Protein AF-A0AAD7GFK8-F1 (afdb_monomer)

Structure (mmCIF, N/CA/C/O backbone):
data_AF-A0AAD7GFK8-F1
#
_entry.id   AF-A0AAD7GFK8-F1
#
loop_
_atom_site.group_PDB
_atom_site.id
_atom_site.type_symbol
_atom_site.label_atom_id
_atom_site.label_alt_id
_atom_site.label_comp_id
_atom_site.label_asym_id
_atom_site.label_entity_id
_atom_site.label_seq_id
_atom_site.pdbx_PDB_ins_code
_atom_site.Cartn_x
_atom_site.Cartn_y
_atom_site.Cartn_z
_atom_site.occupancy
_atom_site.B_iso_or_equiv
_atom_site.auth_seq_id
_atom_site.auth_comp_id
_atom_site.auth_asym_id
_atom_site.auth_atom_id
_atom_site.pdbx_PDB_model_num
ATOM 1 N N . PRO A 1 1 ? -42.187 27.772 80.854 1.00 49.06 1 PRO A N 1
ATOM 2 C CA . PRO A 1 1 ? -41.438 27.207 81.996 1.00 49.06 1 PRO A CA 1
ATOM 3 C C . PRO A 1 1 ? -40.246 26.374 81.504 1.00 49.06 1 PRO A C 1
ATOM 5 O O . PRO A 1 1 ? -40.399 25.203 81.185 1.00 49.06 1 PRO A O 1
ATOM 8 N N . ASN A 1 2 ? -39.097 27.029 81.353 1.00 42.00 2 ASN A N 1
ATOM 9 C CA . ASN A 1 2 ? -37.780 26.440 81.575 1.00 42.00 2 ASN A CA 1
ATOM 10 C C . ASN A 1 2 ? -36.790 27.590 81.773 1.00 42.00 2 ASN A C 1
ATOM 12 O O . ASN A 1 2 ? -36.839 28.605 81.078 1.00 42.00 2 ASN A O 1
ATOM 16 N N . GLU A 1 3 ? -36.010 27.441 82.830 1.00 45.50 3 GLU A N 1
ATOM 17 C CA . GLU A 1 3 ? -35.232 28.453 83.526 1.00 45.50 3 GLU A CA 1
ATOM 18 C C . GLU A 1 3 ? -34.015 28.881 82.703 1.00 45.50 3 GLU A C 1
ATOM 20 O O . GLU A 1 3 ? -33.200 28.056 82.303 1.00 45.50 3 GLU A O 1
ATOM 25 N N . ASN A 1 4 ? -33.878 30.187 82.474 1.00 49.09 4 ASN A N 1
ATOM 26 C CA . ASN A 1 4 ? -32.661 30.788 81.940 1.00 49.09 4 ASN A CA 1
ATOM 27 C C . ASN A 1 4 ? -32.016 31.618 83.058 1.00 49.09 4 ASN A C 1
ATOM 29 O O . ASN A 1 4 ? -32.124 32.844 83.099 1.00 49.09 4 ASN A O 1
ATOM 33 N N . THR A 1 5 ? -31.417 30.935 84.032 1.00 53.59 5 THR A N 1
ATOM 34 C CA . THR A 1 5 ? -30.635 31.543 85.113 1.00 53.59 5 THR A CA 1
ATOM 35 C C . THR A 1 5 ? -29.211 31.804 84.626 1.00 53.59 5 THR A C 1
ATOM 37 O O . THR A 1 5 ? -28.264 31.088 84.938 1.00 53.59 5 THR A O 1
ATOM 40 N N . GLY A 1 6 ? -29.047 32.870 83.840 1.00 53.53 6 GLY A N 1
ATOM 41 C CA . GLY A 1 6 ? -27.732 33.483 83.661 1.00 53.53 6 GLY A CA 1
ATOM 42 C C . GLY A 1 6 ? -27.237 34.031 85.011 1.00 53.53 6 GLY A C 1
ATOM 43 O O . GLY A 1 6 ? -28.033 34.628 85.740 1.00 53.53 6 GLY A O 1
ATOM 44 N N . PRO A 1 7 ? -25.966 33.827 85.395 1.00 62.62 7 PRO A N 1
ATOM 45 C CA . PRO A 1 7 ? -25.476 34.238 86.705 1.00 62.62 7 PRO A CA 1
ATOM 46 C C . PRO A 1 7 ? -25.528 35.765 86.857 1.00 62.62 7 PRO A C 1
ATOM 48 O O . PRO A 1 7 ? -24.974 36.508 86.046 1.00 62.62 7 PRO A O 1
ATOM 51 N N . PHE A 1 8 ? -26.192 36.220 87.921 1.00 56.56 8 PHE A N 1
ATOM 52 C CA . PHE A 1 8 ? -26.205 37.610 88.371 1.00 56.56 8 PHE A CA 1
ATOM 53 C C . PHE A 1 8 ? -24.775 38.028 88.747 1.00 56.56 8 PHE A C 1
ATOM 55 O O . PHE A 1 8 ? -24.160 37.440 89.637 1.00 56.56 8 PHE A O 1
ATOM 62 N N . ILE A 1 9 ? -24.224 39.015 88.040 1.00 58.31 9 ILE A N 1
ATOM 63 C CA . ILE A 1 9 ? -22.894 39.562 88.323 1.00 58.31 9 ILE A CA 1
ATOM 64 C C . ILE A 1 9 ? -23.058 40.638 89.399 1.00 58.31 9 ILE A C 1
ATOM 66 O O . ILE A 1 9 ? -23.576 41.719 89.131 1.00 58.31 9 ILE A O 1
ATOM 70 N N . ASP A 1 10 ? -22.618 40.328 90.617 1.00 59.78 10 ASP A N 1
ATOM 71 C CA . ASP A 1 10 ? -22.511 41.274 91.728 1.00 59.78 10 ASP A CA 1
ATOM 72 C C . ASP A 1 10 ? -21.524 42.409 91.380 1.00 59.78 10 ASP A C 1
ATOM 74 O O . ASP A 1 10 ? -20.341 42.174 91.119 1.00 59.78 10 ASP A O 1
ATOM 78 N N . MET A 1 11 ? -22.032 43.644 91.340 1.00 58.09 11 MET A N 1
ATOM 79 C CA . MET A 1 11 ? -21.303 44.868 90.970 1.00 58.09 11 MET A CA 1
ATOM 80 C C . MET A 1 11 ? -20.950 45.742 92.191 1.00 58.09 11 MET A C 1
ATOM 82 O O . MET A 1 11 ? -20.570 46.899 92.020 1.00 58.09 11 MET A O 1
ATOM 86 N N . SER A 1 12 ? -21.069 45.231 93.425 1.00 60.88 12 SER A N 1
ATOM 87 C CA . SER A 1 12 ? -20.925 46.033 94.657 1.00 60.88 12 SER A CA 1
ATOM 88 C C . SER A 1 12 ? -19.515 46.075 95.283 1.00 60.88 12 SER A C 1
ATOM 90 O O . SER A 1 12 ? -19.336 46.594 96.383 1.00 60.88 12 SER A O 1
ATOM 92 N N . GLY A 1 13 ? -18.478 45.620 94.572 1.00 61.31 13 GLY A N 1
ATOM 93 C CA . GLY A 1 13 ? -17.071 45.770 94.976 1.00 61.31 13 GLY A CA 1
ATOM 94 C C . GLY A 1 13 ? -16.280 46.673 94.020 1.00 61.31 13 GLY A C 1
ATOM 95 O O . GLY A 1 13 ? -16.618 46.736 92.836 1.00 61.31 13 GLY A O 1
ATOM 96 N N . PRO A 1 14 ? -15.205 47.358 94.470 1.00 65.94 14 PRO A N 1
ATOM 97 C CA . PRO A 1 14 ? -14.351 48.123 93.563 1.00 65.94 14 PRO A CA 1
ATOM 98 C C . PRO A 1 14 ? -13.854 47.204 92.435 1.00 65.94 14 PRO A C 1
ATOM 100 O O . PRO A 1 14 ? -13.533 46.039 92.697 1.00 65.94 14 PRO A O 1
ATOM 103 N N . PRO A 1 15 ? -13.799 47.686 91.179 1.00 58.91 15 PRO A N 1
ATOM 104 C CA . PRO A 1 15 ? -13.517 46.843 90.025 1.00 58.91 15 PRO A CA 1
ATOM 105 C C . PRO A 1 15 ? -12.212 46.083 90.255 1.00 58.91 15 PRO A C 1
ATOM 107 O O . PRO A 1 15 ? -11.155 46.694 90.437 1.00 58.91 15 PRO A O 1
ATOM 110 N N . LYS A 1 16 ? -12.273 44.741 90.254 1.00 60.31 16 LYS A N 1
ATOM 111 C CA . LYS A 1 16 ? -11.069 43.902 90.273 1.00 60.31 16 LYS A CA 1
ATOM 112 C C . LYS A 1 16 ? -10.202 44.349 89.100 1.00 60.31 16 LYS A C 1
ATOM 114 O O . LYS A 1 16 ? -10.554 44.104 87.945 1.00 60.31 16 LYS A O 1
ATOM 119 N N . LYS A 1 17 ? -9.084 45.028 89.387 1.00 54.53 17 LYS A N 1
ATOM 120 C CA . LYS A 1 17 ? -8.069 45.367 88.386 1.00 54.53 17 LYS A CA 1
ATOM 121 C C . LYS A 1 17 ? -7.661 44.057 87.727 1.00 54.53 17 LYS A C 1
ATOM 123 O O . LYS A 1 17 ? -6.966 43.247 88.337 1.00 54.53 17 LYS A O 1
ATOM 128 N N . ARG A 1 18 ? -8.136 43.826 86.499 1.00 59.31 18 ARG A N 1
ATOM 129 C CA . ARG A 1 18 ? -7.657 42.708 85.689 1.00 59.31 18 ARG A CA 1
ATOM 130 C C . ARG A 1 18 ? -6.139 42.871 85.610 1.00 59.31 18 ARG A C 1
ATOM 132 O O . ARG A 1 18 ? -5.696 43.975 85.278 1.00 59.31 18 ARG A O 1
ATOM 139 N N . PRO A 1 19 ? -5.344 41.843 85.950 1.00 52.38 19 PRO A N 1
ATOM 140 C CA . PRO A 1 19 ? -3.905 41.929 85.781 1.00 52.38 19 PRO A CA 1
ATOM 141 C C . PRO A 1 19 ? -3.655 42.324 84.329 1.00 52.38 19 PRO A C 1
ATOM 143 O O . PRO A 1 19 ? -4.182 41.701 83.403 1.00 52.38 19 PRO A O 1
ATOM 146 N N . ARG A 1 20 ? -2.937 43.434 84.138 1.00 46.97 20 ARG A N 1
ATOM 147 C CA . ARG A 1 20 ? -2.537 43.903 82.815 1.00 46.97 20 ARG A CA 1
ATOM 148 C C . ARG A 1 20 ? -1.801 42.723 82.185 1.00 46.97 20 ARG A C 1
ATOM 150 O O . ARG A 1 20 ? -0.776 42.316 82.726 1.00 46.97 20 ARG A O 1
ATOM 157 N N . ARG A 1 21 ? -2.355 42.113 81.126 1.00 49.75 21 ARG A N 1
ATOM 158 C CA . ARG A 1 21 ? -1.644 41.069 80.378 1.00 49.75 21 ARG A CA 1
ATOM 159 C C . ARG A 1 21 ? -0.372 41.727 79.868 1.00 49.75 21 ARG A C 1
ATOM 161 O O . ARG A 1 21 ? -0.421 42.530 78.942 1.00 49.75 21 ARG A O 1
ATOM 168 N N . VAL A 1 22 ? 0.740 41.448 80.535 1.00 50.28 22 VAL A N 1
ATOM 169 C CA . VAL A 1 22 ? 2.061 41.787 80.034 1.00 50.28 22 VAL A CA 1
ATOM 170 C C . VAL A 1 22 ? 2.210 40.942 78.780 1.00 50.28 22 VAL A C 1
ATOM 172 O O . VAL A 1 22 ? 2.302 39.719 78.862 1.00 50.28 22 VAL A O 1
ATOM 175 N N . THR A 1 23 ? 2.132 41.573 77.612 1.00 51.19 23 THR A N 1
ATOM 176 C CA . THR A 1 23 ? 2.568 40.948 76.369 1.00 51.19 23 THR A CA 1
ATOM 177 C C . THR A 1 23 ? 4.048 40.660 76.545 1.00 51.19 23 THR A C 1
ATOM 179 O O . THR A 1 23 ? 4.867 41.576 76.485 1.00 51.19 23 THR A O 1
ATOM 182 N N . GLN A 1 24 ? 4.386 39.405 76.845 1.00 59.06 24 GLN A N 1
ATOM 183 C CA . GLN A 1 24 ? 5.766 38.954 76.741 1.00 59.06 24 GLN A CA 1
ATOM 184 C C . GLN A 1 24 ? 6.232 39.262 75.309 1.00 59.06 24 GLN A C 1
ATOM 186 O O . GLN A 1 24 ? 5.452 39.045 74.373 1.00 59.06 24 GLN A O 1
ATOM 191 N N . PRO A 1 25 ? 7.437 39.824 75.112 1.00 55.94 25 PRO A N 1
ATOM 192 C CA . PRO A 1 25 ? 7.960 40.052 73.776 1.00 55.94 25 PRO A CA 1
ATOM 193 C C . PRO A 1 25 ? 8.031 38.693 73.086 1.00 55.94 25 PRO A C 1
ATOM 195 O O . PRO A 1 25 ? 8.783 37.816 73.502 1.00 55.94 25 PRO A O 1
ATOM 198 N N . VAL A 1 26 ? 7.172 38.493 72.086 1.00 58.25 26 VAL A N 1
ATOM 199 C CA . VAL A 1 26 ? 7.142 37.255 71.313 1.00 58.25 26 VAL A CA 1
ATOM 200 C C . VAL A 1 26 ? 8.467 37.189 70.563 1.00 58.25 26 VAL A C 1
ATOM 202 O O . VAL A 1 26 ? 8.661 37.913 69.587 1.00 58.25 26 VAL A O 1
ATOM 205 N N . THR A 1 27 ? 9.391 36.376 71.066 1.00 66.31 27 THR A N 1
ATOM 206 C CA . THR A 1 27 ? 10.656 36.072 70.401 1.00 66.31 27 THR A CA 1
ATOM 207 C C . THR A 1 27 ? 10.372 35.399 69.060 1.00 66.31 27 THR A C 1
ATOM 209 O O . THR A 1 27 ? 9.354 34.727 68.887 1.00 66.31 27 THR A O 1
ATOM 212 N N . GLU A 1 28 ? 11.260 35.589 68.089 1.00 63.00 28 GLU A N 1
ATOM 213 C CA . GLU A 1 28 ? 11.107 35.069 66.722 1.00 63.00 28 GLU A CA 1
ATOM 214 C C . GLU A 1 28 ? 10.872 33.549 66.708 1.00 63.00 28 GLU A C 1
ATOM 216 O O . GLU A 1 28 ? 9.943 33.071 66.060 1.00 63.00 28 GLU A O 1
ATOM 221 N N . ALA A 1 29 ? 11.567 32.820 67.586 1.00 67.75 29 ALA A N 1
ATOM 222 C CA . ALA A 1 29 ? 11.370 31.389 67.813 1.00 67.75 29 ALA A CA 1
ATOM 223 C C . ALA A 1 29 ? 9.934 31.005 68.233 1.00 67.75 29 ALA A C 1
ATOM 225 O O . ALA A 1 29 ? 9.443 29.954 67.836 1.00 67.75 29 ALA A O 1
ATOM 226 N N . VAL A 1 30 ? 9.234 31.850 69.002 1.00 71.00 30 VAL A N 1
ATOM 227 C CA . VAL A 1 30 ? 7.845 31.600 69.439 1.00 71.00 30 VAL A CA 1
ATOM 228 C C . VAL A 1 30 ? 6.841 31.898 68.317 1.00 71.00 30 VAL A C 1
ATOM 230 O O . VAL A 1 30 ? 5.778 31.281 68.255 1.00 71.00 30 VAL A O 1
ATOM 233 N N . ARG A 1 31 ? 7.166 32.815 67.392 1.00 65.69 31 ARG A N 1
ATOM 234 C CA . ARG A 1 31 ? 6.354 33.031 66.179 1.00 65.69 31 ARG A CA 1
ATOM 235 C C . ARG A 1 31 ? 6.495 31.871 65.207 1.00 65.69 31 ARG A C 1
ATOM 237 O O . ARG A 1 31 ? 5.493 31.442 64.644 1.00 65.69 31 ARG A O 1
ATOM 244 N N . GLU A 1 32 ? 7.708 31.357 65.031 1.00 73.12 32 GLU A N 1
ATOM 245 C CA . GLU A 1 32 ? 7.969 30.225 64.143 1.00 73.12 32 GLU A CA 1
ATOM 246 C C . GLU A 1 32 ? 7.289 28.939 64.623 1.00 73.12 32 GLU A C 1
ATOM 248 O O . GLU A 1 32 ? 6.690 28.231 63.812 1.00 73.12 32 GLU A O 1
ATOM 253 N N . THR A 1 33 ? 7.317 28.641 65.928 1.00 75.81 33 THR A N 1
ATOM 254 C CA . THR A 1 33 ? 6.607 27.474 66.479 1.00 75.81 33 THR A CA 1
ATOM 255 C C . THR A 1 33 ? 5.096 27.612 66.321 1.00 75.81 33 THR A C 1
ATOM 257 O O . THR A 1 33 ? 4.459 26.695 65.807 1.00 75.81 33 THR A O 1
ATOM 260 N N . ALA A 1 34 ? 4.527 28.778 66.639 1.00 75.06 34 ALA A N 1
ATOM 261 C CA . ALA A 1 34 ? 3.099 29.036 66.460 1.00 75.06 34 ALA A CA 1
ATOM 262 C C . ALA A 1 34 ? 2.662 28.986 64.981 1.00 75.06 34 ALA A C 1
ATOM 264 O O . ALA A 1 34 ? 1.578 28.494 64.674 1.00 75.06 34 ALA A O 1
ATOM 265 N N . GLN A 1 35 ? 3.499 29.451 64.045 1.00 75.56 35 GLN A N 1
ATOM 266 C CA . GLN A 1 35 ? 3.237 29.339 62.604 1.00 75.56 35 GLN A CA 1
ATOM 267 C C . GLN A 1 35 ? 3.289 27.890 62.111 1.00 75.56 35 GLN A C 1
ATOM 269 O O . GLN A 1 35 ? 2.470 27.513 61.273 1.00 75.56 35 GLN A O 1
ATOM 274 N N . ARG A 1 36 ? 4.220 27.072 62.620 1.00 78.38 36 ARG A N 1
ATOM 275 C CA . ARG A 1 36 ? 4.283 25.634 62.307 1.00 78.38 36 ARG A CA 1
ATOM 276 C C . ARG A 1 36 ? 3.069 24.892 62.852 1.00 78.38 36 ARG A C 1
ATOM 278 O O . ARG A 1 36 ? 2.471 24.118 62.117 1.00 78.38 36 ARG A O 1
ATOM 285 N N . GLU A 1 37 ? 2.664 25.172 64.087 1.00 81.44 37 GLU A N 1
ATOM 286 C CA . GLU A 1 37 ? 1.456 24.591 64.686 1.00 81.44 37 GLU A CA 1
ATOM 287 C C . GLU A 1 37 ? 0.182 25.014 63.946 1.00 81.44 37 GLU A C 1
ATOM 289 O O . GLU A 1 37 ? -0.710 24.197 63.733 1.00 81.44 37 GLU A O 1
ATOM 294 N N . TRP A 1 38 ? 0.095 26.274 63.513 1.00 77.12 38 TRP A N 1
ATOM 295 C CA . TRP A 1 38 ? -1.037 26.762 62.728 1.00 77.12 38 TRP A CA 1
ATOM 296 C C . TRP A 1 38 ? -1.104 26.108 61.342 1.00 77.12 38 TRP A C 1
ATOM 298 O O . TRP A 1 38 ? -2.181 25.678 60.937 1.00 77.12 38 TRP A O 1
ATOM 308 N N . LYS A 1 39 ? 0.032 25.966 60.644 1.00 79.69 39 LYS A N 1
ATOM 309 C CA . LYS A 1 39 ? 0.102 25.237 59.366 1.00 79.69 39 LYS A CA 1
ATOM 310 C C . LYS A 1 39 ? -0.240 23.757 59.529 1.00 79.69 39 LYS A C 1
ATOM 312 O O . LYS A 1 39 ? -1.041 23.253 58.757 1.00 79.69 39 LYS A O 1
ATOM 317 N N . ALA A 1 40 ? 0.283 23.098 60.564 1.00 82.38 40 ALA A N 1
ATOM 318 C CA . ALA A 1 40 ? -0.030 21.700 60.853 1.00 82.38 40 ALA A CA 1
ATOM 319 C C . ALA A 1 40 ? -1.528 21.494 61.136 1.00 82.38 40 ALA A C 1
ATOM 321 O O . ALA A 1 40 ? -2.118 20.550 60.628 1.00 82.38 40 ALA A O 1
ATOM 322 N N . ARG A 1 41 ? -2.172 22.411 61.874 1.00 82.81 41 ARG A N 1
ATOM 323 C CA . ARG A 1 41 ? -3.629 22.378 62.094 1.00 82.81 41 ARG A CA 1
ATOM 324 C C . ARG A 1 41 ? -4.424 22.637 60.817 1.00 82.81 41 ARG A C 1
ATOM 326 O O . ARG A 1 41 ? -5.420 21.970 60.595 1.00 82.81 41 ARG A O 1
ATOM 333 N N . GLN A 1 42 ? -3.984 23.568 59.971 1.00 83.00 42 GLN A N 1
ATOM 334 C CA . GLN A 1 42 ? -4.611 23.820 58.667 1.00 83.00 42 GLN A CA 1
ATOM 335 C C . GLN A 1 42 ? -4.507 22.604 57.737 1.00 83.00 42 GLN A C 1
ATOM 337 O O . GLN A 1 42 ? -5.485 22.260 57.083 1.00 83.00 42 GLN A O 1
ATOM 342 N N . GLU A 1 43 ? -3.355 21.935 57.699 1.00 81.69 43 GLU A N 1
ATOM 343 C CA . GLU A 1 43 ? -3.158 20.696 56.938 1.00 81.69 43 GLU A CA 1
ATOM 344 C C . GLU A 1 43 ? -4.010 19.549 57.497 1.00 81.69 43 GLU A C 1
ATOM 346 O O . GLU A 1 43 ? -4.624 18.811 56.730 1.00 81.69 43 GLU A O 1
ATOM 351 N N . GLU A 1 44 ? -4.111 19.428 58.823 1.00 84.06 44 GLU A N 1
ATOM 352 C CA . GLU A 1 44 ? -4.947 18.424 59.485 1.00 84.06 44 GLU A CA 1
ATOM 353 C C . GLU A 1 44 ? -6.448 18.668 59.242 1.00 84.06 44 GLU A C 1
ATOM 355 O O . GLU A 1 44 ? -7.190 17.731 58.946 1.00 84.06 44 GLU A O 1
ATOM 360 N N . ASP A 1 45 ? -6.904 19.920 59.315 1.00 85.12 45 ASP A N 1
ATOM 361 C CA . ASP A 1 45 ? -8.294 20.298 59.046 1.00 85.12 45 ASP A CA 1
ATOM 362 C C . ASP A 1 45 ? -8.644 20.140 57.556 1.00 85.12 45 ASP A C 1
ATOM 364 O O . ASP A 1 45 ? -9.723 19.641 57.230 1.00 85.12 45 ASP A O 1
ATOM 368 N N . ALA A 1 46 ? -7.724 20.479 56.645 1.00 85.00 46 ALA A N 1
ATOM 369 C CA . ALA A 1 46 ? -7.885 20.249 55.209 1.00 85.00 46 ALA A CA 1
ATOM 370 C C . ALA A 1 46 ? -7.927 18.751 54.868 1.00 85.00 46 ALA A C 1
ATOM 372 O O . ALA A 1 46 ? -8.758 18.327 54.065 1.00 85.00 46 ALA A O 1
ATOM 373 N N . ALA A 1 47 ? -7.089 17.933 55.515 1.00 85.44 47 ALA A N 1
ATOM 374 C CA . ALA A 1 47 ? -7.118 16.480 55.363 1.00 85.44 47 ALA A CA 1
ATOM 375 C C . ALA A 1 47 ? -8.445 15.885 55.859 1.00 85.44 47 ALA A C 1
ATOM 377 O O . ALA A 1 47 ? -9.046 15.068 55.164 1.00 85.44 47 ALA A O 1
ATOM 378 N N . LYS A 1 48 ? -8.958 16.349 57.008 1.00 87.50 48 LYS A N 1
ATOM 379 C CA . LYS A 1 48 ? -10.269 15.932 57.538 1.00 87.50 48 LYS A CA 1
ATOM 380 C C . LYS A 1 48 ? -11.428 16.356 56.636 1.00 87.50 48 LYS A C 1
ATOM 382 O O . LYS A 1 48 ? -12.372 15.588 56.461 1.00 87.50 48 LYS A O 1
ATOM 387 N N . GLN A 1 49 ? -11.373 17.554 56.054 1.00 82.81 49 GLN A N 1
ATOM 388 C CA . GLN A 1 49 ? -12.381 18.019 55.095 1.00 82.81 49 GLN A CA 1
ATOM 389 C C . GLN A 1 49 ? -12.354 17.205 53.796 1.00 82.81 49 GLN A C 1
ATOM 391 O O . GLN A 1 49 ? -13.417 16.806 53.327 1.00 82.81 49 GLN A O 1
ATOM 396 N N . ALA A 1 50 ? -11.167 16.899 53.263 1.00 85.62 50 ALA A N 1
ATOM 397 C CA . ALA A 1 50 ? -11.010 16.056 52.079 1.00 85.62 50 ALA A CA 1
ATOM 398 C C . ALA A 1 50 ? -11.468 14.607 52.326 1.00 85.62 50 ALA A C 1
ATOM 400 O O . ALA A 1 50 ? -12.085 13.983 51.464 1.00 85.62 50 ALA A O 1
ATOM 401 N N . GLU A 1 51 ? -11.210 14.062 53.517 1.00 87.19 51 GLU A N 1
ATOM 402 C CA . GLU A 1 51 ? -11.692 12.734 53.902 1.00 87.19 51 GLU A CA 1
ATOM 403 C C . GLU A 1 51 ? -13.223 12.703 54.032 1.00 87.19 51 GLU A C 1
ATOM 405 O O . GLU A 1 51 ? -13.870 11.759 53.569 1.00 87.19 51 GLU A O 1
ATOM 410 N N . MET A 1 52 ? -13.814 13.751 54.615 1.00 83.62 52 MET A N 1
ATOM 411 C CA . MET A 1 52 ? -15.264 13.891 54.757 1.00 83.62 52 MET A CA 1
ATOM 412 C C . MET A 1 52 ? -15.963 14.062 53.402 1.00 83.62 52 MET A C 1
ATOM 414 O O . MET A 1 52 ? -16.975 13.401 53.168 1.00 83.62 52 MET A O 1
ATOM 418 N N . SER A 1 53 ? -15.425 14.885 52.495 1.00 83.81 53 SER A N 1
ATOM 419 C CA . SER A 1 53 ? -15.979 15.047 51.144 1.00 83.81 53 SER A CA 1
ATOM 420 C C . SER A 1 53 ? -15.872 13.753 50.339 1.00 83.81 53 SER A C 1
ATOM 422 O O . SER A 1 53 ? -16.864 13.309 49.772 1.00 83.81 53 SER A O 1
ATOM 424 N N . ALA A 1 54 ? -14.724 13.069 50.392 1.00 87.06 54 ALA A N 1
ATOM 425 C CA . ALA A 1 54 ? -14.545 11.783 49.719 1.00 87.06 54 ALA A CA 1
ATOM 426 C C . ALA A 1 54 ? -15.468 10.687 50.277 1.00 87.06 54 ALA A C 1
ATOM 428 O O . ALA A 1 54 ? -15.796 9.731 49.574 1.00 87.06 54 ALA A O 1
ATOM 429 N N . ARG A 1 55 ? -15.861 10.774 51.554 1.00 88.00 55 ARG A N 1
ATOM 430 C CA . ARG A 1 55 ? -16.837 9.859 52.157 1.00 88.00 55 ARG A CA 1
ATOM 431 C C . ARG A 1 55 ? -18.261 10.164 51.694 1.00 88.00 55 ARG A C 1
ATOM 433 O O . ARG A 1 55 ? -18.969 9.224 51.350 1.00 88.00 55 ARG A O 1
ATOM 440 N N . LEU A 1 56 ? -18.652 11.438 51.657 1.00 87.00 56 LEU A N 1
ATOM 441 C CA . LEU A 1 56 ? -19.955 11.865 51.137 1.00 87.00 56 LEU A CA 1
ATOM 442 C C . LEU A 1 56 ? -20.120 11.477 49.663 1.00 87.00 56 LEU A C 1
ATOM 444 O O . LEU A 1 56 ? -21.122 10.867 49.312 1.00 87.00 56 LEU A O 1
ATOM 448 N N . GLU A 1 57 ? -19.106 11.711 48.829 1.00 86.38 57 GLU A N 1
ATOM 449 C CA . GLU A 1 57 ? -19.108 11.302 47.416 1.00 86.38 57 GLU A CA 1
ATOM 450 C C . GLU A 1 57 ? -19.281 9.784 47.260 1.00 86.38 57 GLU A C 1
ATOM 452 O O . GLU A 1 57 ? -20.092 9.332 46.453 1.00 86.38 57 GLU A O 1
ATOM 457 N N . ARG A 1 58 ? -18.589 8.985 48.085 1.00 86.62 58 ARG A N 1
ATOM 458 C CA . ARG A 1 58 ? -18.746 7.521 48.108 1.00 86.62 58 ARG A CA 1
ATOM 459 C C . ARG A 1 58 ? -20.149 7.085 48.529 1.00 86.62 58 ARG A C 1
ATOM 461 O O . ARG A 1 58 ? -20.677 6.126 47.969 1.00 86.62 58 ARG A O 1
ATOM 468 N N . GLU A 1 59 ? -20.747 7.752 49.514 1.00 86.19 59 GLU A N 1
ATOM 469 C CA . GLU A 1 59 ? -22.111 7.465 49.971 1.00 86.19 59 GLU A CA 1
ATOM 470 C C . GLU A 1 59 ? -23.149 7.839 48.894 1.00 86.19 59 GLU A C 1
ATOM 472 O O . GLU A 1 59 ? -24.044 7.043 48.605 1.00 86.19 59 GLU A O 1
ATOM 477 N N . GLU A 1 60 ? -22.988 8.981 48.221 1.00 86.38 60 GLU A N 1
ATOM 478 C CA . GLU A 1 60 ? -23.836 9.409 47.098 1.00 86.38 60 GLU A CA 1
ATOM 479 C C . GLU A 1 60 ? -23.680 8.513 45.858 1.00 86.38 60 GLU A C 1
ATOM 481 O O . GLU A 1 60 ? -24.659 8.190 45.181 1.00 86.38 60 GLU A O 1
ATOM 486 N N . GLU A 1 61 ? -22.463 8.076 45.528 1.00 85.38 61 GLU A N 1
ATOM 487 C CA . GLU A 1 61 ? -22.223 7.083 44.474 1.00 85.38 61 GLU A CA 1
ATOM 488 C C . GLU A 1 61 ? -22.866 5.737 44.811 1.00 85.38 61 GLU A C 1
ATOM 490 O O . GLU A 1 61 ? -23.532 5.146 43.958 1.00 85.38 61 GLU A O 1
ATOM 495 N N . ALA A 1 62 ? -22.740 5.272 46.056 1.00 85.44 62 ALA A N 1
ATOM 496 C CA . ALA A 1 62 ? -23.370 4.035 46.506 1.00 85.44 62 ALA A CA 1
ATOM 497 C C . ALA A 1 62 ? -24.903 4.110 46.424 1.00 85.44 62 ALA A C 1
ATOM 499 O O . ALA A 1 62 ? -25.536 3.156 45.963 1.00 85.44 62 ALA A O 1
ATOM 500 N N . GLN A 1 63 ? -25.502 5.245 46.800 1.00 87.69 63 GLN A N 1
ATOM 501 C CA . GLN A 1 63 ? -26.942 5.478 46.653 1.00 87.69 63 GLN A CA 1
ATOM 502 C C . GLN A 1 63 ? -27.372 5.460 45.181 1.00 87.69 63 GLN A C 1
ATOM 504 O O . GLN A 1 63 ? -28.282 4.712 44.821 1.00 87.69 63 GLN A O 1
ATOM 509 N N . ARG A 1 64 ? -26.669 6.187 44.301 1.00 86.38 64 ARG A N 1
ATOM 510 C CA . ARG A 1 64 ? -26.950 6.188 42.852 1.00 86.38 64 ARG A CA 1
ATOM 511 C C . ARG A 1 64 ? -26.845 4.792 42.239 1.00 86.38 64 ARG A C 1
ATOM 513 O O . ARG A 1 64 ? -27.682 4.408 41.417 1.00 86.38 64 ARG A O 1
ATOM 520 N N . MET A 1 65 ? -25.849 4.010 42.652 1.00 82.94 65 MET A N 1
ATOM 521 C CA . MET A 1 65 ? -25.672 2.625 42.210 1.00 82.94 65 MET A CA 1
ATOM 522 C C . MET A 1 65 ? -26.803 1.716 42.707 1.00 82.94 65 MET A C 1
ATOM 524 O O . MET A 1 65 ? -27.299 0.897 41.932 1.00 82.94 65 MET A O 1
ATOM 528 N N . ALA A 1 66 ? -27.261 1.884 43.952 1.00 85.25 66 ALA A N 1
ATOM 529 C CA . ALA A 1 66 ? -28.382 1.127 44.510 1.00 85.25 66 ALA A CA 1
ATOM 530 C C . ALA A 1 66 ? -29.712 1.447 43.803 1.00 85.25 66 ALA A C 1
ATOM 532 O O . ALA A 1 66 ? -30.450 0.535 43.427 1.00 85.25 66 ALA A O 1
ATOM 533 N N . GLU A 1 67 ? -29.994 2.725 43.543 1.00 89.06 67 GLU A N 1
ATOM 534 C CA . GLU A 1 67 ? -31.175 3.154 42.783 1.00 89.06 67 GLU A CA 1
ATOM 535 C C . GLU A 1 67 ? -31.141 2.667 41.330 1.00 89.06 67 GLU A C 1
ATOM 537 O O . GLU A 1 67 ? -32.165 2.274 40.764 1.00 89.06 67 GLU A O 1
ATOM 542 N N . SER A 1 68 ? -29.964 2.693 40.700 1.00 87.25 68 SER A N 1
ATOM 543 C CA . SER A 1 68 ? -29.766 2.142 39.358 1.00 87.25 68 SER A CA 1
ATOM 544 C C . SER A 1 68 ? -30.022 0.632 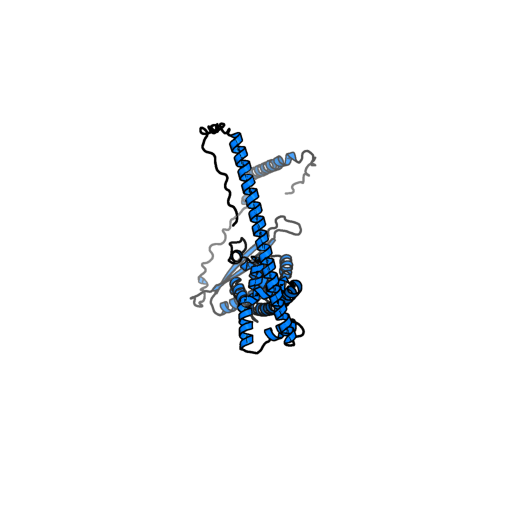39.338 1.00 87.25 68 SER A C 1
ATOM 546 O O . SER A 1 68 ? -30.798 0.149 38.513 1.00 87.25 68 SER A O 1
ATOM 548 N N . ALA A 1 69 ? -29.465 -0.112 40.299 1.00 86.75 69 ALA A N 1
ATOM 549 C CA . ALA A 1 69 ? -29.675 -1.552 40.427 1.00 86.75 69 ALA A CA 1
ATOM 550 C C . ALA A 1 69 ? -31.156 -1.909 40.634 1.00 86.75 69 ALA A C 1
ATOM 552 O O . ALA A 1 69 ? -31.654 -2.847 40.011 1.00 86.75 69 ALA A O 1
ATOM 553 N N . PHE A 1 70 ? -31.877 -1.132 41.448 1.00 90.88 70 PHE A N 1
ATOM 554 C CA . PHE A 1 70 ? -33.312 -1.316 41.660 1.00 90.88 70 PHE A CA 1
ATOM 555 C C . PHE A 1 70 ? -34.122 -1.102 40.373 1.00 90.88 70 PHE A C 1
ATOM 557 O O . PHE A 1 70 ? -34.946 -1.946 40.017 1.00 90.88 70 PHE A O 1
ATOM 564 N N . ARG A 1 71 ? -33.851 -0.018 39.631 1.00 89.81 71 ARG A N 1
ATOM 565 C CA . ARG A 1 71 ? -34.507 0.260 38.339 1.00 89.81 71 ARG A CA 1
ATOM 566 C C . ARG A 1 71 ? -34.242 -0.836 37.310 1.00 89.81 71 ARG A C 1
ATOM 568 O O . ARG A 1 71 ? -35.173 -1.287 36.648 1.00 89.81 71 ARG A O 1
ATOM 575 N N . ILE A 1 72 ? -32.995 -1.297 37.204 1.00 88.69 72 ILE A N 1
ATOM 576 C CA . ILE A 1 72 ? -32.627 -2.404 36.311 1.00 88.69 72 ILE A CA 1
ATOM 577 C C . ILE A 1 72 ? -33.386 -3.678 36.703 1.00 88.69 72 ILE A C 1
ATOM 579 O O . ILE A 1 72 ? -33.926 -4.351 35.828 1.00 88.69 72 ILE A O 1
ATOM 583 N N . GLY A 1 73 ? -33.487 -3.982 38.002 1.00 86.31 73 GLY A N 1
ATOM 584 C CA . GLY A 1 73 ? -34.253 -5.123 38.510 1.00 86.31 73 GLY A CA 1
ATOM 585 C C . GLY A 1 73 ? -35.718 -5.098 38.070 1.00 86.31 73 GLY A C 1
ATOM 586 O O . GLY A 1 73 ? -36.195 -6.072 37.493 1.00 86.31 73 GLY A O 1
ATOM 587 N N . GLN A 1 74 ? -36.400 -3.960 38.235 1.00 90.12 74 GLN A N 1
ATOM 588 C CA . GLN A 1 74 ? -37.796 -3.805 37.806 1.00 90.12 74 GLN A CA 1
ATOM 589 C C . GLN A 1 74 ? -37.987 -4.031 36.303 1.00 90.12 74 GLN A C 1
ATOM 591 O O . GLN A 1 74 ? -38.944 -4.687 35.893 1.00 90.12 74 GLN A O 1
ATOM 596 N N . VAL A 1 75 ? -37.079 -3.506 35.474 1.00 88.31 75 VAL A N 1
ATOM 597 C CA . VAL A 1 75 ? -37.144 -3.691 34.018 1.00 88.31 75 VAL A CA 1
ATOM 598 C C . VAL A 1 75 ? -36.916 -5.156 33.646 1.00 88.31 75 VAL A C 1
ATOM 600 O O . VAL A 1 75 ? -37.656 -5.698 32.829 1.00 88.31 75 VAL A O 1
ATOM 603 N N . LEU A 1 76 ? -35.940 -5.829 34.262 1.00 88.06 76 LEU A N 1
ATOM 604 C CA . LEU A 1 76 ? -35.684 -7.251 34.010 1.00 88.06 76 LEU A CA 1
ATOM 605 C C . LEU A 1 76 ? -36.861 -8.138 34.428 1.00 88.06 76 LEU A C 1
ATOM 607 O O . LEU A 1 76 ? -37.159 -9.119 33.744 1.00 88.06 76 LEU A O 1
ATOM 611 N N . ASP A 1 77 ? -37.548 -7.790 35.513 1.00 88.06 77 ASP A N 1
ATOM 612 C CA . ASP A 1 77 ? -38.757 -8.491 35.938 1.00 88.06 77 ASP A CA 1
ATOM 613 C C . ASP A 1 77 ? -39.924 -8.227 34.980 1.00 88.06 77 ASP A C 1
ATOM 615 O O . ASP A 1 77 ? -40.620 -9.168 34.602 1.00 88.06 77 ASP A O 1
ATOM 619 N N . ALA A 1 78 ? -40.088 -6.994 34.491 1.00 89.44 78 ALA A N 1
ATOM 620 C CA . ALA A 1 78 ? -41.083 -6.661 33.471 1.00 89.44 78 ALA A CA 1
ATOM 621 C C . ALA A 1 78 ? -40.847 -7.408 32.141 1.00 89.44 78 ALA A C 1
ATOM 623 O O . ALA A 1 78 ? -41.792 -7.860 31.493 1.00 89.44 78 ALA A O 1
ATOM 624 N N . VAL A 1 79 ? -39.587 -7.595 31.742 1.00 88.69 79 VAL A N 1
ATOM 625 C CA . VAL A 1 79 ? -39.223 -8.390 30.554 1.00 88.69 79 VAL A CA 1
ATOM 626 C C . VAL A 1 79 ? -39.625 -9.861 30.733 1.00 88.69 79 VAL A C 1
ATOM 628 O O . VAL A 1 79 ? -40.138 -10.485 29.806 1.00 88.69 79 VAL A O 1
ATOM 631 N N . LYS A 1 80 ? -39.470 -10.417 31.940 1.00 86.94 80 LYS A N 1
ATOM 632 C CA . LYS A 1 80 ? -39.903 -11.792 32.231 1.00 86.94 80 LYS A CA 1
ATOM 633 C C . LYS A 1 80 ? -41.422 -11.933 32.275 1.00 86.94 80 LYS A C 1
ATOM 635 O O . LYS A 1 80 ? -41.954 -12.911 31.754 1.00 86.94 80 LYS A O 1
ATOM 640 N N . THR A 1 81 ? -42.133 -10.977 32.875 1.00 89.25 81 THR A N 1
ATOM 641 C CA . THR A 1 81 ? -43.605 -11.025 32.962 1.00 89.25 81 THR A CA 1
ATOM 642 C C . THR A 1 81 ? -44.279 -10.845 31.605 1.00 89.25 81 THR A C 1
ATOM 644 O O . THR A 1 81 ? -45.367 -11.376 31.398 1.00 89.25 81 THR A O 1
ATOM 647 N N . THR A 1 82 ? -43.623 -10.162 30.665 1.00 87.12 82 THR A N 1
ATOM 648 C CA . THR A 1 82 ? -44.088 -10.005 29.275 1.00 87.12 82 THR A CA 1
ATOM 649 C C . THR A 1 82 ? -43.824 -11.225 28.387 1.00 87.12 82 THR A C 1
ATOM 651 O O . THR A 1 82 ? -44.305 -11.258 27.258 1.00 87.12 82 THR A O 1
ATOM 654 N N . GLY A 1 83 ? -43.149 -12.259 28.903 1.00 87.81 83 GLY A N 1
ATOM 655 C CA . GLY A 1 83 ? -43.034 -13.569 28.255 1.00 87.81 83 GLY A CA 1
ATOM 656 C C . GLY A 1 83 ? -41.649 -13.922 27.708 1.00 87.81 83 GLY A C 1
ATOM 657 O O . GLY A 1 83 ? -41.475 -15.045 27.234 1.00 87.81 83 GLY A O 1
ATOM 658 N N . TYR A 1 84 ? -40.655 -13.035 27.811 1.00 89.38 84 TYR A N 1
ATOM 659 C CA . TYR A 1 84 ? -39.274 -13.350 27.426 1.00 89.38 84 TYR A CA 1
ATOM 660 C C . TYR A 1 84 ? -38.580 -14.166 28.520 1.00 89.38 84 TYR A C 1
ATOM 662 O O . TYR A 1 84 ? -38.596 -13.800 29.697 1.00 89.38 84 TYR A O 1
ATOM 670 N N . ARG A 1 85 ? -37.928 -15.275 28.155 1.00 82.88 85 ARG A N 1
ATOM 671 C CA . ARG A 1 85 ? -37.269 -16.152 29.141 1.00 82.88 85 ARG A CA 1
ATOM 672 C C . ARG A 1 85 ? -35.917 -15.610 29.572 1.00 82.88 85 ARG A C 1
ATOM 674 O O . ARG A 1 85 ? -35.511 -15.785 30.722 1.00 82.88 85 ARG A O 1
ATOM 681 N N . ILE A 1 86 ? -35.208 -14.982 28.639 1.00 87.56 86 ILE A N 1
ATOM 682 C CA . ILE A 1 86 ? -33.841 -14.498 28.820 1.00 87.56 86 ILE A CA 1
ATOM 683 C C . ILE A 1 86 ? -33.727 -13.111 28.185 1.00 87.56 86 ILE A C 1
ATOM 685 O O . ILE A 1 86 ? -34.263 -12.874 27.107 1.00 87.56 86 ILE A O 1
ATOM 689 N N . LEU A 1 87 ? -32.966 -12.208 28.814 1.00 87.44 87 LEU A N 1
ATOM 690 C CA . LEU A 1 87 ? -32.713 -10.849 28.309 1.00 87.44 87 LEU A CA 1
ATOM 691 C C . LEU A 1 87 ? -32.213 -10.825 26.852 1.00 87.44 87 LEU A C 1
ATOM 693 O O . LEU A 1 87 ? -32.546 -9.914 26.104 1.00 87.44 87 LEU A O 1
ATOM 697 N N . HIS A 1 88 ? -31.441 -11.836 26.442 1.00 89.31 88 HIS A N 1
ATOM 698 C CA . HIS A 1 88 ? -30.980 -11.998 25.063 1.00 89.31 88 HIS A CA 1
ATOM 699 C C . HIS A 1 88 ? -32.134 -12.024 24.048 1.00 89.31 88 HIS A C 1
ATOM 701 O O . HIS A 1 88 ? -32.012 -11.395 23.007 1.00 89.31 88 HIS A O 1
ATOM 707 N N . GLU A 1 89 ? -33.235 -12.728 24.338 1.00 90.19 89 GLU A N 1
ATOM 708 C CA . GLU A 1 89 ? -34.373 -12.853 23.413 1.00 90.19 89 GLU A CA 1
ATOM 709 C C . GLU A 1 89 ? -35.028 -11.490 23.183 1.00 90.19 89 GLU A C 1
ATOM 711 O O . GLU A 1 89 ? -35.212 -11.077 22.041 1.00 90.19 89 GLU A O 1
ATOM 716 N N . PHE A 1 90 ? -35.262 -10.747 24.268 1.00 91.88 90 PHE A N 1
ATOM 717 C CA . PHE A 1 90 ? -35.775 -9.382 24.201 1.00 91.88 90 PHE A CA 1
ATOM 718 C C . PHE A 1 90 ? -34.846 -8.457 23.404 1.00 91.88 90 PHE A C 1
ATOM 720 O O . PHE A 1 90 ? -35.299 -7.749 22.510 1.00 91.88 90 PHE A O 1
ATOM 727 N N . LEU A 1 91 ? -33.541 -8.466 23.700 1.00 90.69 91 LEU A N 1
ATOM 728 C CA . LEU A 1 91 ? -32.577 -7.614 22.999 1.00 90.69 91 LEU A CA 1
ATOM 729 C C . LEU A 1 91 ? -32.456 -7.983 21.515 1.00 90.69 91 LEU A C 1
ATOM 731 O O . LEU A 1 91 ? -32.337 -7.091 20.680 1.00 90.69 91 LEU A O 1
ATOM 735 N N . ALA A 1 92 ? -32.504 -9.274 21.179 1.00 91.62 92 ALA A N 1
ATOM 736 C CA . ALA A 1 92 ? -32.470 -9.738 19.798 1.00 91.62 92 ALA A CA 1
ATOM 737 C C . ALA A 1 92 ? -33.712 -9.280 19.020 1.00 91.62 92 ALA A C 1
ATOM 739 O O . ALA A 1 92 ? -33.569 -8.764 17.914 1.00 91.62 92 ALA A O 1
ATOM 740 N N . GLU A 1 93 ? -34.911 -9.405 19.596 1.00 92.12 93 GLU A N 1
ATOM 741 C CA . GLU A 1 93 ? -36.150 -8.932 18.964 1.00 92.12 93 GLU A CA 1
ATOM 742 C C . GLU A 1 93 ? -36.216 -7.404 18.867 1.00 92.12 93 GLU A C 1
ATOM 744 O O . GLU A 1 93 ? -36.627 -6.879 17.833 1.00 92.12 93 GLU A O 1
ATOM 749 N N . LEU A 1 94 ? -35.741 -6.682 19.887 1.00 91.56 94 LEU A N 1
ATOM 750 C CA . LEU A 1 94 ? -35.667 -5.221 19.870 1.00 91.56 94 LEU A CA 1
ATOM 751 C C . LEU A 1 94 ? -34.734 -4.718 18.760 1.00 91.56 94 LEU A C 1
ATOM 753 O O . LEU A 1 94 ? -35.095 -3.812 18.013 1.00 91.56 94 LEU A O 1
ATOM 757 N N . LEU A 1 95 ? -33.545 -5.315 18.630 1.00 91.50 95 LEU A N 1
ATOM 758 C CA . LEU A 1 95 ? -32.561 -4.932 17.611 1.00 91.50 95 LEU A CA 1
ATOM 759 C C . LEU A 1 95 ? -32.949 -5.402 16.198 1.00 91.50 95 LEU A C 1
ATOM 761 O O . LEU A 1 95 ? -32.509 -4.800 15.221 1.00 91.50 95 LEU A O 1
ATOM 765 N N . ALA A 1 96 ? -33.772 -6.449 16.077 1.00 92.69 96 ALA A N 1
ATOM 766 C CA . ALA A 1 96 ? -34.258 -6.984 14.802 1.00 92.69 96 ALA A CA 1
ATOM 767 C C . ALA A 1 96 ? -35.681 -6.520 14.434 1.00 92.69 96 ALA A C 1
ATOM 769 O O . ALA A 1 96 ? -36.258 -7.024 13.461 1.00 92.69 96 ALA A O 1
ATOM 770 N N . THR A 1 97 ? -36.265 -5.594 15.201 1.00 92.25 97 THR A N 1
ATOM 771 C CA . THR A 1 97 ? -37.654 -5.166 15.011 1.00 92.25 97 THR A CA 1
ATOM 772 C C . THR A 1 97 ? -37.875 -4.577 13.617 1.00 92.25 97 THR A C 1
ATOM 774 O O . THR A 1 97 ? -37.078 -3.787 13.106 1.00 92.25 97 THR A O 1
ATOM 777 N N . LYS A 1 98 ? -38.988 -4.974 12.991 1.00 90.44 98 LYS A N 1
ATOM 778 C CA . LYS A 1 98 ? -39.442 -4.446 11.694 1.00 90.44 98 LYS A CA 1
ATOM 779 C C . LYS A 1 98 ? -40.482 -3.338 11.843 1.00 90.44 98 LYS A C 1
ATOM 781 O O . LYS A 1 98 ? -40.892 -2.763 10.838 1.00 90.44 98 LYS A O 1
ATOM 786 N N . ASP A 1 99 ? -40.928 -3.063 13.068 1.00 94.06 99 ASP A N 1
ATOM 787 C CA . ASP A 1 99 ? -41.839 -1.957 13.326 1.00 94.06 99 ASP A CA 1
ATOM 788 C C . ASP A 1 99 ? -41.130 -0.625 13.061 1.00 94.06 99 ASP A C 1
ATOM 790 O O . ASP A 1 99 ? -40.025 -0.386 13.548 1.00 94.06 99 ASP A O 1
ATOM 794 N N . GLN A 1 100 ? -41.759 0.250 12.278 1.00 91.06 100 GLN A N 1
ATOM 795 C CA . GLN A 1 100 ? -41.119 1.475 11.803 1.00 91.06 100 GLN A CA 1
ATOM 796 C C . GLN A 1 100 ? -40.797 2.447 12.946 1.00 91.06 100 GLN A C 1
ATOM 798 O O . GLN A 1 100 ? -39.751 3.100 12.921 1.00 91.06 100 GLN A O 1
ATOM 803 N N . HIS A 1 101 ? -41.668 2.544 13.955 1.00 91.19 101 HIS A N 1
ATOM 804 C CA . HIS A 1 101 ? -41.469 3.469 15.065 1.00 91.19 101 HIS A CA 1
ATOM 805 C C . HIS A 1 101 ? -40.376 2.964 16.007 1.00 91.19 101 HIS A C 1
ATOM 807 O O . HIS A 1 101 ? -39.446 3.706 16.328 1.00 91.19 101 HIS A O 1
ATOM 813 N N . GLN A 1 102 ? -40.437 1.687 16.387 1.00 88.56 102 GLN A N 1
ATOM 814 C CA . GLN A 1 102 ? -39.429 1.069 17.249 1.00 88.56 102 GLN A CA 1
ATOM 815 C C . GLN A 1 102 ? -38.059 1.002 16.566 1.00 88.56 102 GLN A C 1
ATOM 817 O O . GLN A 1 102 ? -37.055 1.362 17.175 1.00 88.56 102 GLN A O 1
ATOM 822 N N . SER A 1 103 ? -38.009 0.623 15.286 1.00 92.44 103 SER A N 1
ATOM 823 C CA . SER A 1 103 ? -36.763 0.566 14.515 1.00 92.44 103 SER A CA 1
ATOM 824 C C . SER A 1 103 ? -36.098 1.943 14.414 1.00 92.44 103 SER A C 1
ATOM 826 O O . SER A 1 103 ? -34.884 2.060 14.601 1.00 92.44 103 SER A O 1
ATOM 828 N N . SER A 1 104 ? -36.886 3.008 14.208 1.00 93.00 104 SER A N 1
ATOM 829 C CA . SER A 1 104 ? -36.377 4.384 14.205 1.00 93.00 104 SER A CA 1
ATOM 830 C C . SER A 1 104 ? -35.804 4.790 15.564 1.00 93.00 104 SER A C 1
ATOM 832 O O . SER A 1 104 ? -34.717 5.364 15.611 1.00 93.00 104 SER A O 1
ATOM 834 N N . GLN A 1 105 ? -36.503 4.491 16.664 1.00 92.75 105 GLN A N 1
ATOM 835 C CA . GLN A 1 105 ? -36.018 4.801 18.014 1.00 92.75 105 GLN A CA 1
ATOM 836 C C . GLN A 1 105 ? -34.711 4.060 18.331 1.00 92.75 105 GLN A C 1
ATOM 838 O O . GLN A 1 105 ? -33.748 4.675 18.787 1.00 92.75 105 GLN A O 1
ATOM 843 N N . VAL A 1 106 ? -34.651 2.757 18.039 1.00 91.69 106 VAL A N 1
ATOM 844 C CA . VAL A 1 106 ? -33.458 1.924 18.257 1.00 91.69 106 VAL A CA 1
ATOM 845 C C . VAL A 1 106 ? -32.288 2.411 17.402 1.00 91.69 106 VAL A C 1
ATOM 847 O O . VAL A 1 106 ? -31.173 2.546 17.905 1.00 91.69 106 VAL A O 1
ATOM 850 N N . SER A 1 107 ? -32.530 2.747 16.134 1.00 92.81 107 SER A N 1
ATOM 851 C CA . SER A 1 107 ? -31.494 3.288 15.246 1.00 92.81 107 SER A CA 1
ATOM 852 C C . SER A 1 107 ? -30.947 4.617 15.762 1.00 92.81 107 SER A C 1
ATOM 854 O O . SER A 1 107 ? -29.735 4.802 15.817 1.00 92.81 107 SER A O 1
ATOM 856 N N . GLN A 1 108 ? -31.820 5.530 16.198 1.00 94.00 108 GLN A N 1
ATOM 857 C CA . GLN A 1 108 ? -31.405 6.819 16.751 1.00 94.00 108 GLN A CA 1
ATOM 858 C C . GLN A 1 108 ? -30.591 6.651 18.041 1.00 94.00 108 GLN A C 1
ATOM 860 O O . GLN A 1 108 ? -29.569 7.316 18.213 1.00 94.00 108 GLN A O 1
ATOM 865 N N . MET A 1 109 ? -30.994 5.722 18.911 1.00 93.50 109 MET A N 1
ATOM 866 C CA . MET A 1 109 ? -30.234 5.367 20.109 1.00 93.50 109 MET A CA 1
ATOM 867 C C . MET A 1 109 ? -28.838 4.838 19.752 1.00 93.50 109 MET A C 1
ATOM 869 O O . MET A 1 109 ? -27.859 5.281 20.342 1.00 93.50 109 MET A O 1
ATOM 873 N N . LEU A 1 110 ? -28.718 3.927 18.781 1.00 92.94 110 LEU A N 1
ATOM 874 C CA . LEU A 1 110 ? -27.423 3.371 18.371 1.00 92.94 110 LEU A CA 1
ATOM 875 C C . LEU A 1 110 ? -26.531 4.399 17.664 1.00 92.94 110 LEU A C 1
ATOM 877 O O . LEU A 1 110 ? -25.316 4.362 17.831 1.00 92.94 110 LEU A O 1
ATOM 881 N N . ILE A 1 111 ? -27.106 5.339 16.915 1.00 92.44 111 ILE A N 1
ATOM 882 C CA . ILE A 1 111 ? -26.342 6.430 16.296 1.00 92.44 111 ILE A CA 1
ATOM 883 C C . ILE A 1 111 ? -25.742 7.347 17.370 1.00 92.44 111 ILE A C 1
ATOM 885 O O . ILE A 1 111 ? -24.577 7.719 17.267 1.00 92.44 111 ILE A O 1
ATOM 889 N N . LEU A 1 112 ? -26.517 7.699 18.401 1.00 92.88 112 LEU A N 1
ATOM 890 C CA . LEU A 1 112 ? -26.078 8.630 19.446 1.00 92.88 112 LEU A CA 1
ATOM 891 C C . LEU A 1 112 ? -25.196 7.959 20.511 1.00 92.88 112 LEU A C 1
ATOM 893 O O . LEU A 1 112 ? -24.151 8.494 20.866 1.00 92.88 112 LEU A O 1
ATOM 897 N N . HIS A 1 113 ? -25.590 6.776 20.983 1.00 92.81 113 HIS A N 1
ATOM 898 C CA . HIS A 1 113 ? -25.013 6.098 22.154 1.00 92.81 113 HIS A CA 1
ATOM 899 C C . HIS A 1 113 ? -24.468 4.696 21.851 1.00 92.81 113 HIS A C 1
ATOM 901 O O . HIS A 1 113 ? -24.044 3.976 22.754 1.00 92.81 113 HIS A O 1
ATOM 907 N N . GLY A 1 114 ? -24.469 4.257 20.589 1.00 90.38 114 GLY A N 1
ATOM 908 C CA . GLY A 1 114 ? -24.032 2.903 20.236 1.00 90.38 114 GLY A CA 1
ATOM 909 C C . GLY A 1 114 ? -22.567 2.636 20.571 1.00 90.38 114 GLY A C 1
ATOM 910 O O . GLY A 1 114 ? -22.239 1.531 20.986 1.00 90.38 114 GLY A O 1
ATOM 911 N N . HIS A 1 115 ? -21.693 3.638 20.453 1.00 90.94 115 HIS A N 1
ATOM 912 C CA . HIS A 1 115 ? -20.281 3.505 20.819 1.00 90.94 115 HIS A CA 1
ATOM 913 C C . HIS A 1 115 ? -20.104 3.276 22.329 1.00 90.94 115 HIS A C 1
ATOM 915 O O . HIS A 1 115 ? -19.437 2.319 22.709 1.00 90.94 115 HIS A O 1
ATOM 921 N N . GLU A 1 116 ? -20.794 4.050 23.177 1.00 92.81 116 GLU A N 1
ATOM 922 C CA . GLU A 1 116 ? -20.816 3.849 24.635 1.00 92.81 116 GLU A CA 1
ATOM 923 C C . GLU A 1 116 ? -21.325 2.446 24.983 1.00 92.81 116 GLU A C 1
ATOM 925 O O . GLU A 1 116 ? -20.746 1.745 25.813 1.00 92.81 116 GLU A O 1
ATOM 930 N N . PHE A 1 117 ? -22.386 1.995 24.306 1.00 90.00 117 PHE A N 1
ATOM 931 C CA . PHE A 1 117 ? -22.936 0.658 24.501 1.00 90.00 117 PHE A CA 1
ATOM 932 C C . PHE A 1 117 ? -21.936 -0.442 24.119 1.00 90.00 117 PHE A C 1
ATOM 934 O O . PHE A 1 117 ? -21.745 -1.395 24.876 1.00 90.00 117 PHE A O 1
ATOM 941 N N . LEU A 1 118 ? -21.254 -0.305 22.980 1.00 90.94 118 LEU A N 1
ATOM 942 C CA . LEU A 1 118 ? -20.221 -1.245 22.539 1.00 90.94 118 LEU A CA 1
ATOM 943 C C . LEU A 1 118 ? -19.008 -1.251 23.479 1.00 90.94 118 LEU A C 1
ATOM 945 O O . LEU A 1 118 ? -18.493 -2.328 23.783 1.00 90.94 118 LEU A O 1
ATOM 949 N N . ASP A 1 119 ? -18.593 -0.093 23.994 1.00 92.62 119 ASP A N 1
ATOM 950 C CA . ASP A 1 119 ? -17.514 0.019 24.980 1.00 92.62 119 ASP A CA 1
ATOM 951 C C . ASP A 1 119 ? -17.895 -0.627 26.314 1.00 92.62 119 ASP A C 1
ATOM 953 O O . ASP A 1 119 ? -17.089 -1.344 26.911 1.00 92.62 119 ASP A O 1
ATOM 957 N N . LEU A 1 120 ? -19.147 -0.475 26.753 1.00 92.69 120 LEU A N 1
ATOM 958 C CA . LEU A 1 120 ? -19.665 -1.168 27.930 1.00 92.69 120 LEU A CA 1
ATOM 959 C C . LEU A 1 120 ? -19.677 -2.687 27.726 1.00 92.69 120 LEU A C 1
ATOM 961 O O . LEU A 1 120 ? -19.205 -3.415 28.603 1.00 92.69 120 LEU A O 1
ATOM 965 N N . ILE A 1 121 ? -20.137 -3.189 26.576 1.00 92.06 121 ILE A N 1
ATOM 966 C CA . ILE A 1 121 ? -20.083 -4.630 26.268 1.00 92.06 121 ILE A CA 1
ATOM 967 C C . ILE A 1 121 ? -18.626 -5.112 26.259 1.00 92.06 121 ILE A C 1
ATOM 969 O O . ILE A 1 121 ? -18.311 -6.134 26.876 1.00 92.06 121 ILE A O 1
ATOM 973 N N . ARG A 1 122 ? -17.722 -4.357 25.625 1.00 92.75 122 ARG A N 1
ATOM 974 C CA . ARG A 1 122 ? -16.287 -4.663 25.581 1.00 92.75 122 ARG A CA 1
ATOM 975 C C . ARG A 1 122 ? -15.661 -4.680 26.972 1.00 92.75 122 ARG A C 1
ATOM 977 O O . ARG A 1 122 ? -14.874 -5.573 27.258 1.00 92.75 122 ARG A O 1
ATOM 984 N N . SER A 1 123 ? -16.022 -3.742 27.846 1.00 94.12 123 SER A N 1
ATOM 985 C CA . SER A 1 123 ? -15.519 -3.687 29.225 1.00 94.12 123 SER A CA 1
ATOM 986 C C . SER A 1 123 ? -15.945 -4.905 30.050 1.00 94.12 123 SER A C 1
ATOM 988 O O . SER A 1 123 ? -15.200 -5.368 30.910 1.00 94.12 123 SER A O 1
ATOM 990 N N . ARG A 1 124 ? -17.135 -5.453 29.769 1.00 93.06 124 ARG A N 1
ATOM 991 C CA . ARG A 1 124 ? -17.690 -6.614 30.473 1.00 93.06 124 ARG A CA 1
ATOM 992 C C . ARG A 1 124 ? -17.128 -7.935 29.962 1.00 93.06 124 ARG A C 1
ATOM 994 O O . ARG A 1 124 ? -16.891 -8.829 30.768 1.00 93.06 124 ARG A O 1
ATOM 1001 N N . GLN A 1 125 ? -16.971 -8.076 28.648 1.00 93.25 125 GLN A N 1
ATOM 1002 C CA . GLN A 1 125 ? -16.495 -9.300 27.997 1.00 93.25 125 GLN A CA 1
ATOM 1003 C C . GLN A 1 125 ? -15.506 -8.960 26.868 1.00 93.25 125 GLN A C 1
ATOM 1005 O O . GLN A 1 125 ? -15.854 -9.036 25.684 1.00 93.25 125 GLN A O 1
ATOM 1010 N N . PRO A 1 126 ? -14.259 -8.584 27.209 1.00 93.25 126 PRO A N 1
ATOM 1011 C CA . PRO A 1 126 ? -13.299 -8.071 26.234 1.00 93.25 126 PRO A CA 1
ATOM 1012 C C . PRO A 1 126 ? -12.903 -9.114 25.190 1.00 93.25 126 PRO A C 1
ATOM 1014 O O . PRO A 1 126 ? -12.757 -8.773 24.017 1.00 93.25 126 PRO A O 1
ATOM 1017 N N . GLU A 1 127 ? -12.762 -10.381 25.579 1.00 93.38 127 GLU A N 1
ATOM 1018 C CA . GLU A 1 127 ? -12.333 -11.454 24.675 1.00 93.38 127 GLU A CA 1
ATOM 1019 C C . GLU A 1 127 ? -13.366 -11.728 23.576 1.00 93.38 127 GLU A C 1
ATOM 1021 O O . GLU A 1 127 ? -13.016 -11.775 22.396 1.00 93.38 127 GLU A O 1
ATOM 1026 N N . VAL A 1 128 ? -14.646 -11.828 23.950 1.00 93.00 128 VAL A N 1
ATOM 1027 C CA . VAL A 1 128 ? -15.754 -12.087 23.017 1.00 93.00 128 VAL A CA 1
ATOM 1028 C C . VAL A 1 128 ? -15.869 -10.958 21.996 1.00 93.00 128 VAL A C 1
ATOM 1030 O O . VAL A 1 128 ? -1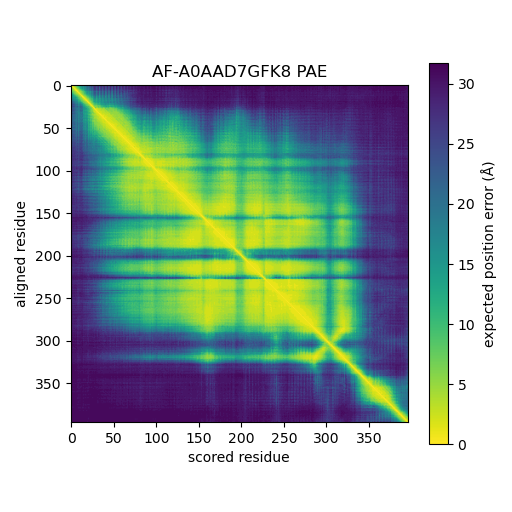5.936 -11.206 20.790 1.00 93.00 128 VAL A O 1
ATOM 1033 N N . VAL A 1 129 ? -15.844 -9.709 22.471 1.00 92.31 129 VAL A N 1
ATOM 1034 C CA . VAL A 1 129 ? -15.955 -8.539 21.594 1.00 92.31 129 VAL A CA 1
ATOM 1035 C C . VAL A 1 129 ? -14.729 -8.407 20.702 1.00 92.31 129 VAL A C 1
ATOM 1037 O O . VAL A 1 129 ? -14.880 -8.156 19.513 1.00 92.31 129 VAL A O 1
ATOM 1040 N N . THR A 1 130 ? -13.521 -8.632 21.225 1.00 91.44 130 THR A N 1
ATOM 1041 C CA . THR A 1 130 ? -12.292 -8.543 20.421 1.00 91.44 130 THR A CA 1
ATOM 1042 C C . THR A 1 130 ? -12.296 -9.572 19.294 1.00 91.44 130 THR A C 1
ATOM 1044 O O . THR A 1 130 ? -12.029 -9.212 18.150 1.00 91.44 130 THR A O 1
ATOM 1047 N N . GLN A 1 131 ? -12.676 -10.823 19.572 1.00 92.69 131 GLN A N 1
ATOM 1048 C CA . GLN A 1 131 ? -12.798 -11.856 18.538 1.00 92.69 131 GLN A CA 1
ATOM 1049 C C . GLN A 1 131 ? -13.847 -11.493 17.480 1.00 92.69 131 GLN A C 1
ATOM 1051 O O . GLN A 1 131 ? -13.602 -11.655 16.280 1.00 92.69 131 GLN A O 1
ATOM 1056 N N . TRP A 1 132 ? -15.001 -10.970 17.906 1.00 93.38 132 TRP A N 1
ATOM 1057 C CA . TRP A 1 132 ? -16.039 -10.512 16.986 1.00 93.38 132 TRP A CA 1
ATOM 1058 C C . TRP A 1 132 ? -15.563 -9.335 16.123 1.00 93.38 132 TRP A C 1
ATOM 1060 O O . TRP A 1 132 ? -15.700 -9.408 14.902 1.00 93.38 132 TRP A O 1
ATOM 1070 N N . ILE A 1 133 ? -14.934 -8.308 16.714 1.00 92.19 133 ILE A N 1
ATOM 1071 C CA . ILE A 1 133 ? -14.370 -7.156 15.989 1.00 92.19 133 ILE A CA 1
ATOM 1072 C C . ILE A 1 133 ? -13.317 -7.631 14.991 1.00 92.19 133 ILE A C 1
ATOM 1074 O O . ILE A 1 133 ? -13.366 -7.228 13.834 1.00 92.19 133 ILE A O 1
ATOM 1078 N N . SER A 1 134 ? -12.392 -8.511 15.388 1.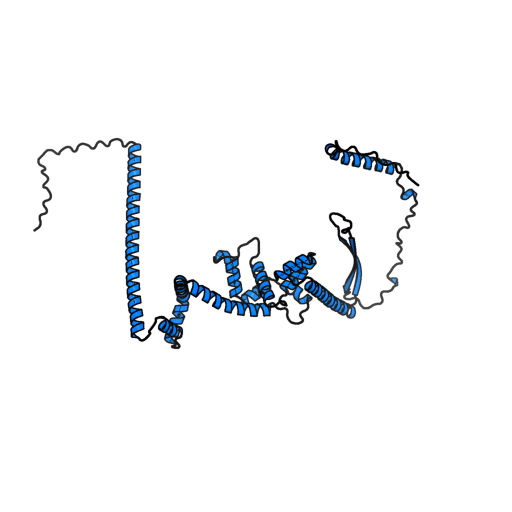00 90.38 134 SER A N 1
ATOM 1079 C CA . SER A 1 134 ? -11.374 -9.043 14.474 1.00 90.38 134 SER A CA 1
ATOM 1080 C C . SER A 1 134 ? -11.999 -9.754 13.274 1.00 90.38 134 SER A C 1
ATOM 1082 O O . SER A 1 134 ? -11.535 -9.577 12.149 1.00 90.38 134 SER A O 1
ATOM 1084 N N . LYS A 1 135 ? -13.080 -10.515 13.480 1.00 92.81 135 LYS A N 1
ATOM 1085 C CA . LYS A 1 135 ? -13.807 -11.180 12.391 1.00 92.81 135 LYS A CA 1
ATOM 1086 C C . LYS A 1 135 ? -14.569 -10.183 11.511 1.00 92.81 135 LYS A C 1
ATOM 1088 O O . LYS A 1 135 ? -14.505 -10.285 10.287 1.00 92.81 135 LYS A O 1
ATOM 1093 N N . ALA A 1 136 ? -15.269 -9.226 12.119 1.00 91.44 136 ALA A N 1
ATOM 1094 C CA . ALA A 1 136 ? -16.050 -8.210 11.418 1.00 91.44 136 ALA A CA 1
ATOM 1095 C C . ALA A 1 136 ? -15.144 -7.280 10.595 1.00 91.44 136 ALA A C 1
ATOM 1097 O O . ALA A 1 136 ? -15.298 -7.194 9.377 1.00 91.44 136 ALA A O 1
ATOM 1098 N N . ALA A 1 137 ? -14.132 -6.679 11.224 1.00 91.75 137 ALA A N 1
ATOM 1099 C CA . ALA A 1 137 ? -13.123 -5.865 10.551 1.00 91.75 137 ALA A CA 1
ATOM 1100 C C . ALA A 1 137 ? -12.353 -6.680 9.505 1.00 91.75 137 ALA A C 1
ATOM 1102 O O . ALA A 1 137 ? -12.135 -6.206 8.395 1.00 91.75 137 ALA A O 1
ATOM 1103 N N . GLY A 1 138 ? -12.011 -7.937 9.809 1.00 92.00 138 GLY A N 1
ATOM 1104 C CA . GLY A 1 138 ? -11.368 -8.841 8.859 1.00 92.00 138 GLY A CA 1
ATOM 1105 C C . GLY A 1 138 ? -12.175 -9.024 7.572 1.00 92.00 138 GLY A C 1
ATOM 1106 O O . GLY A 1 138 ? -11.597 -8.983 6.490 1.00 92.00 138 GLY A O 1
ATOM 1107 N N . SER A 1 139 ? -13.502 -9.163 7.659 1.00 93.56 139 SER A N 1
ATOM 1108 C CA . SER A 1 139 ? -14.358 -9.287 6.469 1.00 93.56 139 SER A CA 1
ATOM 1109 C C . SER A 1 139 ? -14.327 -8.036 5.581 1.00 93.56 139 SER A C 1
ATOM 1111 O O . SER A 1 139 ? -14.170 -8.161 4.366 1.00 93.56 139 SER A O 1
ATOM 1113 N N . ILE A 1 140 ? -14.352 -6.847 6.193 1.00 94.31 140 ILE A N 1
ATOM 1114 C CA . ILE A 1 140 ? -14.244 -5.557 5.497 1.00 94.31 140 ILE A CA 1
ATOM 1115 C C . ILE A 1 140 ? -12.875 -5.446 4.815 1.00 94.31 140 ILE A C 1
ATOM 1117 O O . ILE A 1 140 ? -12.790 -5.166 3.622 1.00 94.31 140 ILE A O 1
ATOM 1121 N N . LEU A 1 141 ? -11.793 -5.752 5.538 1.00 93.94 141 LEU A N 1
ATOM 1122 C CA . LEU A 1 141 ? -10.426 -5.678 5.013 1.00 93.94 141 LEU A CA 1
ATOM 1123 C C . LEU A 1 141 ? -10.162 -6.687 3.888 1.00 93.94 141 LEU A C 1
ATOM 1125 O O . LEU A 1 141 ? -9.386 -6.410 2.972 1.00 93.94 141 LEU A O 1
ATOM 1129 N N . VAL A 1 142 ? -10.793 -7.865 3.928 1.00 93.19 142 VAL A N 1
ATOM 1130 C CA . VAL A 1 142 ? -10.694 -8.851 2.842 1.00 93.19 142 VAL A CA 1
ATOM 1131 C C . VAL A 1 142 ? -11.341 -8.324 1.564 1.00 93.19 142 VAL A C 1
ATOM 1133 O O . VAL A 1 142 ? -10.769 -8.539 0.490 1.00 93.19 142 VAL A O 1
ATOM 1136 N N . GLU A 1 143 ? -12.485 -7.645 1.674 1.00 93.19 143 GLU A N 1
ATOM 1137 C CA . GLU A 1 143 ? -13.189 -7.029 0.548 1.00 93.19 143 GLU A CA 1
ATOM 1138 C C . GLU A 1 143 ? -12.413 -5.829 -0.013 1.00 93.19 143 GLU A C 1
ATOM 1140 O O . GLU A 1 143 ? -12.121 -5.789 -1.211 1.00 93.19 143 GLU A O 1
ATOM 1145 N N . GLU A 1 144 ? -12.015 -4.891 0.851 1.00 94.88 144 GLU A N 1
ATOM 1146 C CA . GLU A 1 144 ? -11.191 -3.732 0.483 1.00 94.88 144 GLU A CA 1
ATOM 1147 C C . GLU A 1 144 ? -9.884 -4.177 -0.190 1.00 94.88 144 GLU A C 1
ATOM 1149 O O . GLU A 1 144 ? -9.539 -3.711 -1.277 1.00 94.88 144 GLU A O 1
ATOM 1154 N N . GLY A 1 145 ? -9.191 -5.159 0.395 1.00 91.75 145 GLY A N 1
ATOM 1155 C CA . GLY A 1 145 ? -7.949 -5.702 -0.150 1.00 91.75 145 GLY A CA 1
ATOM 1156 C C . GLY A 1 145 ? -8.117 -6.387 -1.510 1.00 91.75 145 GLY A C 1
ATOM 1157 O O . GLY A 1 145 ? -7.199 -6.348 -2.329 1.00 91.75 145 GLY A O 1
ATOM 1158 N N . ALA A 1 146 ? -9.275 -6.996 -1.791 1.00 91.06 146 ALA A N 1
ATOM 1159 C CA . ALA A 1 146 ? -9.559 -7.579 -3.104 1.00 91.06 146 ALA A CA 1
ATOM 1160 C C . ALA A 1 146 ? -9.731 -6.495 -4.180 1.00 91.06 146 ALA A C 1
ATOM 1162 O O . ALA A 1 146 ? -9.125 -6.592 -5.250 1.00 91.06 146 ALA A O 1
ATOM 1163 N N . LYS A 1 147 ? -10.500 -5.441 -3.876 1.00 91.69 147 LYS A N 1
ATOM 1164 C CA . LYS A 1 147 ? -10.692 -4.292 -4.777 1.00 91.69 147 LYS A CA 1
ATOM 1165 C C . LYS A 1 147 ? -9.367 -3.577 -5.048 1.00 91.69 147 LYS A C 1
ATOM 1167 O O . LYS A 1 147 ? -9.059 -3.240 -6.191 1.00 91.69 147 LYS A O 1
ATOM 1172 N N . LEU A 1 148 ? -8.547 -3.415 -4.012 1.00 90.81 148 LEU A N 1
ATOM 1173 C CA . LEU A 1 148 ? -7.236 -2.783 -4.110 1.00 90.81 148 LEU A CA 1
ATOM 1174 C C . LEU A 1 148 ? -6.266 -3.593 -4.978 1.00 90.81 148 LEU A C 1
ATOM 1176 O O . LEU A 1 148 ? -5.637 -3.041 -5.877 1.00 90.81 148 LEU A O 1
ATOM 1180 N N . ALA A 1 149 ? -6.197 -4.914 -4.782 1.00 88.56 149 ALA A N 1
ATOM 1181 C CA . ALA A 1 149 ? -5.372 -5.787 -5.618 1.00 88.56 149 ALA A CA 1
ATOM 1182 C C . ALA A 1 149 ? -5.793 -5.733 -7.097 1.00 88.56 149 ALA A C 1
ATOM 1184 O O . ALA A 1 149 ? -4.939 -5.733 -7.986 1.00 88.56 149 ALA A O 1
ATOM 1185 N N . GLN A 1 150 ? -7.096 -5.633 -7.377 1.00 87.50 150 GLN A N 1
ATOM 1186 C CA . GLN A 1 150 ? -7.600 -5.463 -8.739 1.00 87.50 150 GLN A CA 1
ATOM 1187 C C . GLN A 1 150 ? -7.174 -4.118 -9.346 1.00 87.50 150 GLN A C 1
ATOM 1189 O O . GLN A 1 150 ? -6.716 -4.091 -10.485 1.00 87.50 150 GLN A O 1
ATOM 1194 N N . ARG A 1 151 ? -7.274 -3.017 -8.589 1.00 87.06 151 ARG A N 1
ATOM 1195 C CA . ARG A 1 151 ? -6.890 -1.670 -9.047 1.00 87.06 151 ARG A CA 1
ATOM 1196 C C . ARG A 1 151 ? -5.394 -1.526 -9.319 1.00 87.06 151 ARG A C 1
ATOM 1198 O O . ARG A 1 151 ? -5.021 -0.837 -10.268 1.00 87.06 151 ARG A O 1
ATOM 1205 N N . LEU A 1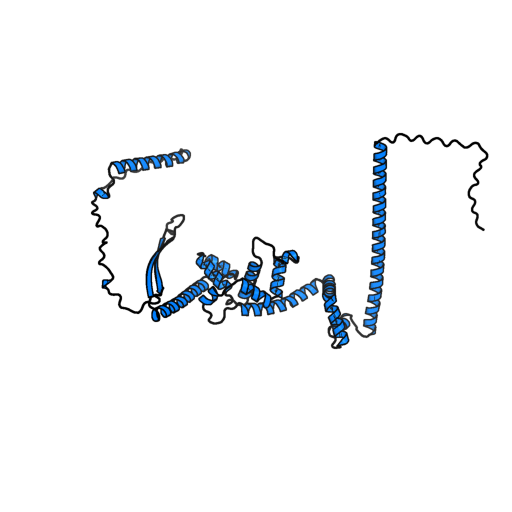 152 ? -4.561 -2.128 -8.470 1.00 84.19 152 LEU A N 1
ATOM 1206 C CA . LEU A 1 152 ? -3.097 -2.057 -8.556 1.00 84.19 152 LEU A CA 1
ATOM 1207 C C . LEU A 1 152 ? -2.503 -3.080 -9.530 1.00 84.19 152 LEU A C 1
ATOM 1209 O O . LEU A 1 152 ? -1.299 -3.069 -9.793 1.00 84.19 152 LEU A O 1
ATOM 1213 N N . SER A 1 153 ? -3.332 -3.972 -10.072 1.00 81.75 153 SER A N 1
ATOM 1214 C CA . SER A 1 153 ? -2.917 -4.865 -11.144 1.00 81.75 153 SER A CA 1
ATOM 1215 C C . SER A 1 153 ? -2.740 -4.069 -12.440 1.00 81.75 153 SER A C 1
ATOM 1217 O O . SER A 1 153 ? -3.663 -3.353 -12.833 1.00 81.75 153 SER A O 1
ATOM 1219 N N . PRO A 1 154 ? -1.598 -4.202 -13.137 1.00 74.50 154 PRO A N 1
ATOM 1220 C CA . PRO A 1 154 ? -1.416 -3.533 -14.415 1.00 74.50 154 PRO A CA 1
ATOM 1221 C C . PRO A 1 154 ? -2.462 -4.043 -15.423 1.00 74.50 154 PRO A C 1
ATOM 1223 O O . PRO A 1 154 ? -2.690 -5.260 -15.494 1.00 74.50 154 PRO A O 1
ATOM 1226 N N . PRO A 1 155 ? -3.107 -3.158 -16.208 1.00 75.62 155 PRO A N 1
ATOM 1227 C CA . PRO A 1 155 ? -4.050 -3.564 -17.236 1.00 75.62 155 PRO A CA 1
ATOM 1228 C C . PRO A 1 155 ? -3.428 -4.555 -18.224 1.00 75.62 155 PRO A C 1
ATOM 1230 O O . PRO A 1 155 ? -2.236 -4.522 -18.543 1.00 75.62 155 PRO A O 1
ATOM 1233 N N . GLN A 1 156 ? -4.262 -5.469 -18.716 1.00 68.56 156 GLN A N 1
ATOM 1234 C CA . GLN A 1 156 ? -3.835 -6.514 -19.637 1.00 68.56 156 GLN A CA 1
ATOM 1235 C C . GLN A 1 156 ? -3.238 -5.868 -20.902 1.00 68.56 156 GLN A C 1
ATOM 1237 O O . GLN A 1 156 ? -3.877 -5.029 -21.531 1.00 68.56 156 GLN A O 1
ATOM 1242 N N . ASN A 1 157 ? -2.009 -6.255 -21.260 1.00 73.06 157 ASN A N 1
ATOM 1243 C CA . ASN A 1 157 ? -1.226 -5.717 -22.387 1.00 73.06 157 ASN A CA 1
ATOM 1244 C C . ASN A 1 157 ? -0.734 -4.262 -22.255 1.00 73.06 157 ASN A C 1
ATOM 1246 O O . ASN A 1 157 ? -0.367 -3.656 -23.263 1.00 73.06 157 ASN A O 1
ATOM 1250 N N . GLN A 1 158 ? -0.673 -3.695 -21.049 1.00 82.06 158 GLN A N 1
ATOM 1251 C CA . GLN A 1 158 ? 0.017 -2.420 -20.855 1.00 82.06 158 GLN A CA 1
ATOM 1252 C C . GLN A 1 158 ? 1.516 -2.563 -21.165 1.00 82.06 158 GLN A C 1
ATOM 1254 O O . GLN A 1 158 ? 2.164 -3.524 -20.735 1.00 82.06 158 GLN A O 1
ATOM 1259 N N . SER A 1 159 ? 2.064 -1.604 -21.914 1.00 87.19 159 SER A N 1
ATOM 1260 C CA . SER A 1 159 ? 3.498 -1.546 -22.196 1.00 87.19 159 SER A CA 1
ATOM 1261 C C . SER A 1 159 ? 4.283 -1.202 -20.932 1.00 87.19 159 SER A C 1
ATOM 1263 O O . SER A 1 159 ? 3.829 -0.420 -20.092 1.00 87.19 159 SER A O 1
ATOM 1265 N N . VAL A 1 160 ? 5.492 -1.751 -20.808 1.00 88.00 160 VAL A N 1
ATOM 1266 C CA . VAL A 1 160 ? 6.396 -1.452 -19.686 1.00 88.00 160 VAL A CA 1
ATOM 1267 C C . VAL A 1 160 ? 6.721 0.040 -19.657 1.00 88.00 160 VAL A C 1
ATOM 1269 O O . VAL A 1 160 ? 6.780 0.644 -18.588 1.00 88.00 160 VAL A O 1
ATOM 1272 N N . THR A 1 161 ? 6.860 0.649 -20.836 1.00 89.81 161 THR A N 1
ATOM 1273 C CA . THR A 1 161 ? 7.013 2.096 -20.995 1.00 89.81 161 THR A CA 1
ATOM 1274 C C . THR A 1 161 ? 5.900 2.884 -20.304 1.00 89.81 161 THR A C 1
ATOM 1276 O O . THR A 1 161 ? 6.194 3.788 -19.523 1.00 89.81 161 THR A O 1
ATOM 1279 N N . ALA A 1 162 ? 4.636 2.548 -20.576 1.00 88.38 162 ALA A N 1
ATOM 1280 C CA . ALA A 1 162 ? 3.499 3.271 -20.017 1.00 88.38 162 ALA A CA 1
ATOM 1281 C C . ALA A 1 162 ? 3.412 3.087 -18.499 1.00 88.38 162 ALA A C 1
ATOM 1283 O O . ALA A 1 162 ? 3.154 4.052 -17.787 1.00 88.38 162 ALA A O 1
ATOM 1284 N N . THR A 1 163 ? 3.688 1.878 -17.999 1.00 87.94 163 THR A N 1
ATOM 1285 C CA . THR A 1 163 ? 3.769 1.619 -16.556 1.00 87.94 163 THR A CA 1
ATOM 1286 C C . THR A 1 163 ? 4.791 2.539 -15.884 1.00 87.94 163 THR A C 1
ATOM 1288 O O . THR A 1 163 ? 4.466 3.192 -14.903 1.00 87.94 163 THR A O 1
ATOM 1291 N N . LEU A 1 164 ? 6.010 2.650 -16.424 1.00 88.75 164 LEU A N 1
ATOM 1292 C CA . LEU A 1 164 ? 7.057 3.486 -15.822 1.00 88.75 164 LEU A CA 1
ATOM 1293 C C . LEU A 1 164 ? 6.758 4.990 -15.901 1.00 88.75 164 LEU A C 1
ATOM 1295 O O . LEU A 1 164 ? 7.142 5.727 -15.000 1.00 88.75 164 LEU A O 1
ATOM 1299 N N . GLN A 1 165 ? 6.101 5.450 -16.968 1.00 89.44 165 GLN A N 1
ATOM 1300 C CA . GLN A 1 165 ? 5.771 6.869 -17.152 1.00 89.44 165 GLN A CA 1
ATOM 1301 C C . GLN A 1 165 ? 4.592 7.326 -16.289 1.00 89.44 165 GLN A C 1
ATOM 1303 O O . GLN A 1 165 ? 4.584 8.464 -15.830 1.00 89.44 165 GLN A O 1
ATOM 1308 N N . ASN A 1 166 ? 3.605 6.454 -16.080 1.00 87.50 166 ASN A N 1
ATOM 1309 C CA . ASN A 1 166 ? 2.367 6.800 -15.381 1.00 87.50 166 ASN A CA 1
ATOM 1310 C C . ASN A 1 166 ? 2.415 6.495 -13.878 1.00 87.50 166 ASN A C 1
ATOM 1312 O O . ASN A 1 166 ? 1.521 6.909 -13.141 1.00 87.50 166 ASN A O 1
ATOM 1316 N N . PHE A 1 167 ? 3.426 5.754 -13.423 1.00 88.69 167 PHE A N 1
ATOM 1317 C CA . PHE A 1 167 ? 3.530 5.337 -12.035 1.00 88.69 167 PHE A CA 1
ATOM 1318 C C . PHE A 1 167 ? 3.766 6.527 -11.090 1.00 88.69 167 PHE A C 1
ATOM 1320 O O . PHE A 1 167 ? 4.719 7.289 -11.252 1.00 88.69 167 PHE A O 1
ATOM 1327 N N . SER A 1 168 ? 2.942 6.632 -10.045 1.00 89.44 168 SER A N 1
ATOM 1328 C CA . SER A 1 168 ? 3.125 7.568 -8.933 1.00 89.44 168 SER A CA 1
ATOM 1329 C C . SER A 1 168 ? 2.667 6.934 -7.620 1.00 89.44 168 SER A C 1
ATOM 1331 O O . SER A 1 168 ? 1.626 6.290 -7.555 1.00 89.44 168 SER A O 1
ATOM 1333 N N . LEU A 1 169 ? 3.439 7.122 -6.547 1.00 88.50 169 LEU A N 1
ATOM 1334 C CA . LEU A 1 169 ? 3.041 6.661 -5.211 1.00 88.50 169 LEU A CA 1
ATOM 1335 C C . LEU A 1 169 ? 1.908 7.505 -4.618 1.00 88.50 169 LEU A C 1
ATOM 1337 O O . LEU A 1 169 ? 1.119 6.996 -3.827 1.00 88.50 169 LEU A O 1
ATOM 1341 N N . GLU A 1 170 ? 1.815 8.774 -5.004 1.00 90.25 170 GLU A N 1
ATOM 1342 C CA . GLU A 1 170 ? 0.758 9.675 -4.542 1.00 90.25 170 GLU A CA 1
ATOM 1343 C C . GLU A 1 170 ? -0.596 9.265 -5.127 1.00 90.25 170 GLU A C 1
ATOM 1345 O O . GLU A 1 170 ? -1.585 9.206 -4.401 1.00 90.25 170 GLU A O 1
ATOM 1350 N N . SER A 1 171 ? -0.633 8.892 -6.414 1.00 89.94 171 SER A N 1
ATOM 1351 C CA . SER A 1 171 ? -1.864 8.399 -7.043 1.00 89.94 171 SER A CA 1
ATOM 1352 C C . SER A 1 171 ?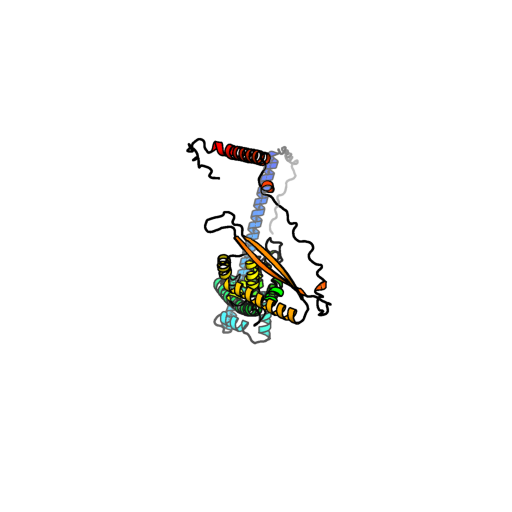 -2.303 7.061 -6.453 1.00 89.94 171 SER A C 1
ATOM 1354 O O . SER A 1 171 ? -3.480 6.891 -6.149 1.00 89.94 171 SER A O 1
ATOM 1356 N N . VAL A 1 172 ? -1.358 6.147 -6.205 1.00 90.94 172 VAL A N 1
ATOM 1357 C CA . VAL A 1 172 ? -1.637 4.860 -5.548 1.00 90.94 172 VAL A CA 1
ATOM 1358 C C . VAL A 1 172 ? -2.226 5.061 -4.152 1.00 90.94 172 VAL A C 1
ATOM 1360 O O . VAL A 1 172 ? -3.151 4.342 -3.777 1.00 90.94 172 VAL A O 1
ATOM 1363 N N . LEU A 1 173 ? -1.717 6.026 -3.382 1.00 92.25 173 LEU A N 1
ATOM 1364 C CA . LEU A 1 173 ? -2.268 6.328 -2.063 1.00 92.25 173 LEU A CA 1
ATOM 1365 C C . LEU A 1 173 ? -3.689 6.884 -2.159 1.00 92.25 173 LEU A C 1
ATOM 1367 O O . LEU A 1 173 ? -4.564 6.397 -1.452 1.00 92.25 173 LEU A O 1
ATOM 1371 N N . ALA A 1 174 ? -3.927 7.847 -3.051 1.00 92.69 174 ALA A N 1
ATOM 1372 C CA . ALA A 1 174 ? -5.255 8.425 -3.255 1.00 92.69 174 ALA A CA 1
ATOM 1373 C C . ALA A 1 174 ? -6.282 7.361 -3.689 1.00 92.69 174 ALA A C 1
ATOM 1375 O O . ALA A 1 174 ? -7.395 7.309 -3.163 1.00 92.69 174 ALA A O 1
ATOM 1376 N N . ASP A 1 175 ? -5.895 6.454 -4.594 1.00 92.12 175 ASP A N 1
ATOM 1377 C CA . ASP A 1 175 ? -6.720 5.302 -4.971 1.00 92.12 175 ASP A CA 1
ATOM 1378 C C . ASP A 1 175 ? -6.998 4.391 -3.766 1.00 92.12 175 ASP A C 1
ATOM 1380 O O . ASP A 1 175 ? -8.121 3.919 -3.582 1.00 92.12 175 ASP A O 1
ATOM 1384 N N . ALA A 1 176 ? -5.988 4.134 -2.931 1.00 93.06 176 ALA A N 1
ATOM 1385 C CA . ALA A 1 176 ? -6.132 3.284 -1.757 1.00 93.06 176 ALA A CA 1
ATOM 1386 C C . ALA A 1 176 ? -7.039 3.906 -0.687 1.00 93.06 176 ALA A C 1
ATOM 1388 O O . ALA A 1 176 ? -7.827 3.192 -0.078 1.00 93.06 176 ALA A O 1
ATOM 1389 N N . GLU A 1 177 ? -6.982 5.219 -0.472 1.00 94.19 177 GLU A N 1
ATOM 1390 C CA . GLU A 1 177 ? -7.899 5.930 0.426 1.00 94.19 177 GLU A CA 1
ATOM 1391 C C . GLU A 1 177 ? -9.350 5.843 -0.037 1.00 94.19 177 GLU A C 1
ATOM 1393 O O . GLU A 1 177 ? -10.253 5.711 0.786 1.00 94.19 177 GLU A O 1
ATOM 1398 N N . TYR A 1 178 ? -9.570 5.887 -1.350 1.00 94.56 178 TYR A N 1
ATOM 1399 C CA . TYR A 1 178 ? -10.902 5.775 -1.926 1.00 94.56 178 TYR A CA 1
ATOM 1400 C C . TYR A 1 178 ? -11.445 4.338 -1.877 1.00 94.56 178 TYR A C 1
ATOM 1402 O O . TYR A 1 178 ? -12.613 4.119 -1.558 1.00 94.56 178 TYR A O 1
ATOM 1410 N N . ILE A 1 179 ? -10.611 3.344 -2.195 1.00 94.12 179 ILE A N 1
ATOM 1411 C CA . ILE A 1 179 ? -11.031 1.941 -2.358 1.00 94.12 179 ILE A CA 1
ATOM 1412 C C . ILE A 1 179 ? -10.999 1.161 -1.039 1.00 94.12 179 ILE A C 1
ATOM 1414 O O . ILE A 1 179 ? -11.826 0.271 -0.830 1.00 94.12 179 ILE A O 1
ATOM 1418 N N . ALA A 1 180 ? -10.025 1.462 -0.182 1.00 94.88 180 ALA A N 1
ATOM 1419 C CA . ALA A 1 180 ? -9.728 0.749 1.055 1.00 94.88 180 ALA A CA 1
ATOM 1420 C C . ALA A 1 180 ? -9.580 1.716 2.255 1.00 94.88 180 ALA A C 1
ATOM 1422 O O . ALA A 1 180 ? -8.526 1.753 2.904 1.00 94.88 180 ALA A O 1
ATOM 1423 N N . PRO A 1 181 ? -10.614 2.528 2.557 1.00 94.75 181 PRO A N 1
ATOM 1424 C CA . PRO A 1 181 ? -10.539 3.558 3.592 1.00 94.75 181 PRO A CA 1
ATOM 1425 C C . PRO A 1 181 ? -10.284 2.978 4.987 1.00 94.75 181 PRO A C 1
ATOM 1427 O O . PRO A 1 181 ? -9.529 3.567 5.765 1.00 94.75 181 PRO A O 1
ATOM 1430 N N . THR A 1 182 ? -10.859 1.813 5.307 1.00 93.75 182 THR A N 1
ATOM 1431 C CA . THR A 1 182 ? -10.693 1.180 6.623 1.00 93.75 182 THR A CA 1
ATOM 1432 C C . THR A 1 182 ? -9.257 0.710 6.817 1.00 93.75 182 THR A C 1
ATOM 1434 O O . THR A 1 182 ? -8.659 0.973 7.863 1.00 93.75 182 THR A O 1
ATOM 1437 N N . LEU A 1 183 ? -8.668 0.071 5.801 1.00 93.94 183 LEU A N 1
ATOM 1438 C CA . LEU A 1 183 ? -7.259 -0.324 5.812 1.00 93.94 183 LEU A CA 1
ATOM 1439 C C . LEU A 1 183 ? -6.332 0.886 5.985 1.00 93.94 183 LEU A C 1
ATOM 1441 O O . LEU A 1 183 ? -5.447 0.858 6.841 1.00 93.94 183 LEU A O 1
ATOM 1445 N N . CYS A 1 184 ? -6.536 1.950 5.203 1.00 93.00 184 CYS A N 1
ATOM 1446 C CA . CYS A 1 184 ? -5.716 3.163 5.267 1.00 93.00 184 CYS A CA 1
ATOM 1447 C C . CYS A 1 184 ? -5.799 3.837 6.640 1.00 93.00 184 CYS A C 1
ATOM 1449 O O . CYS A 1 184 ? -4.772 4.205 7.212 1.00 93.00 184 CYS A O 1
ATOM 1451 N N . MET A 1 185 ? -7.004 3.951 7.199 1.00 91.25 185 MET A N 1
ATOM 1452 C CA . MET A 1 185 ? -7.217 4.470 8.549 1.00 91.25 185 MET A CA 1
ATOM 1453 C C . MET A 1 185 ? -6.482 3.621 9.592 1.00 91.25 185 MET A C 1
ATOM 1455 O O . MET A 1 185 ? -5.707 4.169 10.371 1.00 91.25 185 MET A O 1
ATOM 1459 N N . LEU A 1 186 ? -6.643 2.294 9.571 1.00 92.06 186 LEU A N 1
ATOM 1460 C CA . LEU A 1 186 ? -5.967 1.402 10.519 1.00 92.06 186 LEU A CA 1
ATOM 1461 C C . LEU A 1 186 ? -4.442 1.493 10.413 1.00 92.06 186 LEU A C 1
ATOM 1463 O O . LEU A 1 186 ? -3.766 1.579 11.434 1.00 92.06 186 LEU A O 1
ATOM 1467 N N . LEU A 1 187 ? -3.886 1.518 9.198 1.00 92.12 187 LEU A N 1
ATOM 1468 C CA . LEU A 1 187 ? -2.443 1.669 8.995 1.00 92.12 187 LEU A CA 1
ATOM 1469 C C . LEU A 1 187 ? -1.933 3.023 9.502 1.00 92.12 187 LEU A C 1
ATOM 1471 O O . LEU A 1 187 ? -0.850 3.079 10.085 1.00 92.12 187 LEU A O 1
ATOM 1475 N N . ARG A 1 188 ? -2.710 4.103 9.345 1.00 89.75 188 ARG A N 1
ATOM 1476 C CA . ARG A 1 188 ? -2.379 5.419 9.915 1.00 89.75 188 ARG A CA 1
ATOM 1477 C C . ARG A 1 188 ? -2.406 5.407 11.433 1.00 89.75 188 ARG A C 1
ATOM 1479 O O . ARG A 1 188 ? -1.444 5.870 12.039 1.00 89.75 188 ARG A O 1
ATOM 1486 N N . THR A 1 189 ? -3.446 4.838 12.035 1.00 89.56 189 THR A N 1
ATOM 1487 C CA . THR A 1 189 ? -3.550 4.701 13.492 1.00 89.56 189 THR A CA 1
ATOM 1488 C C . THR A 1 189 ? -2.415 3.843 14.052 1.00 89.56 189 THR A C 1
ATOM 1490 O O . THR A 1 189 ? -1.830 4.185 15.073 1.00 89.56 189 THR A O 1
ATOM 1493 N N . LEU A 1 190 ? -2.026 2.767 13.362 1.00 88.62 190 LEU A N 1
ATOM 1494 C CA . LEU A 1 190 ? -0.882 1.937 13.754 1.00 88.62 190 LEU A CA 1
ATOM 1495 C C . LEU A 1 190 ? 0.456 2.677 13.625 1.00 88.62 190 LEU A C 1
ATOM 1497 O O . LEU A 1 190 ? 1.331 2.514 14.471 1.00 88.62 190 LEU A O 1
ATOM 1501 N N . ALA A 1 191 ? 0.632 3.475 12.570 1.00 85.00 191 ALA A N 1
ATOM 1502 C CA . ALA A 1 191 ? 1.891 4.164 12.300 1.00 85.00 191 ALA A CA 1
ATOM 1503 C C . ALA A 1 191 ? 2.087 5.441 13.134 1.00 85.00 191 ALA A C 1
ATOM 1505 O O . ALA A 1 191 ? 3.226 5.806 13.422 1.00 85.00 191 ALA A O 1
ATOM 1506 N N . ARG A 1 192 ? 0.999 6.140 13.480 1.00 81.81 192 ARG A N 1
ATOM 1507 C CA . ARG A 1 192 ? 1.021 7.470 14.118 1.00 81.81 192 ARG A CA 1
ATOM 1508 C C . ARG A 1 192 ? 0.405 7.485 15.522 1.00 81.81 192 ARG A C 1
ATOM 1510 O O . ARG A 1 192 ? 0.562 8.473 16.228 1.00 81.81 192 ARG A O 1
ATOM 1517 N N . GLY A 1 193 ? -0.256 6.411 15.944 1.00 77.19 193 GLY A N 1
ATOM 1518 C CA . GLY A 1 193 ? -1.040 6.375 17.178 1.00 77.19 193 GLY A CA 1
ATOM 1519 C C . GLY A 1 193 ? -2.467 6.895 16.986 1.00 77.19 193 GLY A C 1
ATOM 1520 O O . GLY A 1 193 ? -2.907 7.184 15.872 1.00 77.19 193 GLY A O 1
ATOM 1521 N N . SER A 1 194 ? -3.201 6.987 18.095 1.00 68.38 194 SER A N 1
ATOM 1522 C CA . SER A 1 194 ? -4.626 7.360 18.107 1.00 68.38 194 SER A CA 1
ATOM 1523 C C . SER A 1 194 ? -4.861 8.861 18.303 1.00 68.38 194 SER A C 1
ATOM 1525 O O . SER A 1 194 ? -6.000 9.312 18.213 1.00 68.38 194 SER A O 1
ATOM 1527 N N . ASP A 1 195 ? -3.804 9.630 18.576 1.00 70.12 195 ASP A N 1
ATOM 1528 C CA . ASP A 1 195 ? -3.930 11.047 18.900 1.00 70.12 195 ASP A CA 1
ATOM 1529 C C . ASP A 1 195 ? -4.192 11.886 17.635 1.00 70.12 195 ASP A C 1
ATOM 1531 O O . ASP A 1 195 ? -3.454 11.756 16.649 1.00 70.12 195 ASP A O 1
ATOM 1535 N N . PRO A 1 196 ? -5.196 12.786 17.647 1.00 65.25 196 PRO A N 1
ATOM 1536 C CA . PRO A 1 196 ? -5.547 13.619 16.495 1.00 65.25 196 PRO A CA 1
ATOM 1537 C C . PRO A 1 196 ? -4.386 14.479 15.978 1.00 65.25 196 PRO A C 1
ATOM 1539 O O . PRO A 1 196 ? -4.219 14.620 14.768 1.00 65.25 196 PRO A O 1
ATOM 1542 N N . GLU A 1 197 ? -3.546 15.007 16.876 1.00 63.75 197 GLU A N 1
ATOM 1543 C CA . GLU A 1 197 ? -2.356 15.791 16.509 1.00 63.75 197 GLU A CA 1
ATOM 1544 C C . GLU A 1 197 ? -1.285 14.934 15.819 1.00 63.75 197 GLU A C 1
ATOM 1546 O O . GLU A 1 197 ? -0.628 15.382 14.880 1.00 63.75 197 GLU A O 1
ATOM 1551 N N . SER A 1 198 ? -1.154 13.666 16.216 1.00 61.94 198 SER A N 1
ATOM 1552 C CA . SER A 1 198 ? -0.194 12.725 15.628 1.00 61.94 198 SER A CA 1
ATOM 1553 C C . SER A 1 198 ? -0.638 12.236 14.243 1.00 61.94 198 SER A C 1
ATOM 1555 O O . SER A 1 198 ? 0.189 11.992 13.355 1.00 61.94 198 SER A O 1
ATOM 1557 N N . LEU A 1 199 ? -1.954 12.143 14.024 1.00 59.56 199 LEU A N 1
ATOM 1558 C CA . LEU A 1 199 ? -2.569 11.814 12.735 1.00 59.56 199 LEU A CA 1
ATOM 1559 C C . LEU A 1 199 ? -2.478 12.967 11.717 1.00 59.56 199 LEU A C 1
ATOM 1561 O O . LEU A 1 199 ? -2.455 12.696 10.517 1.00 59.56 199 LEU A O 1
ATOM 1565 N N . ALA A 1 200 ? -2.354 14.220 12.174 1.00 59.47 200 ALA A N 1
ATOM 1566 C CA . ALA A 1 200 ? -2.379 15.433 11.347 1.00 59.47 200 ALA A CA 1
ATOM 1567 C C . ALA A 1 200 ? -1.079 15.755 10.576 1.00 59.47 200 ALA A C 1
ATOM 1569 O O . ALA A 1 200 ? -1.013 16.771 9.893 1.00 59.47 200 ALA A O 1
ATOM 1570 N N . GLY A 1 201 ? -0.063 14.885 10.610 1.00 56.09 201 GLY A N 1
ATOM 1571 C CA . GLY A 1 201 ? 1.127 15.057 9.770 1.00 56.09 201 GLY A CA 1
ATOM 1572 C C . GLY A 1 201 ? 2.214 15.924 10.401 1.00 56.09 201 GLY A C 1
ATOM 1573 O O . GLY A 1 201 ? 2.317 17.107 10.113 1.00 56.09 201 GLY A O 1
ATOM 1574 N N . GLY A 1 202 ? 3.084 15.319 11.211 1.00 56.16 202 GLY A N 1
ATOM 1575 C CA . GLY A 1 202 ? 4.352 15.945 11.599 1.00 56.16 202 GLY A CA 1
ATOM 1576 C C . GLY A 1 202 ? 5.440 15.768 10.533 1.00 56.16 202 GLY A C 1
ATOM 1577 O O . GLY A 1 202 ? 5.476 14.741 9.846 1.00 56.16 202 GLY A O 1
ATOM 1578 N N . GLU A 1 203 ? 6.363 16.732 10.440 1.00 58.41 203 GLU A N 1
ATOM 1579 C CA . GLU A 1 203 ? 7.615 16.636 9.670 1.00 58.41 203 GLU A CA 1
ATOM 1580 C C . GLU A 1 203 ? 8.570 15.614 10.314 1.00 58.41 203 GLU A C 1
ATOM 1582 O O . GLU A 1 203 ? 9.587 15.931 10.931 1.00 58.41 203 GLU A O 1
ATOM 1587 N N . GLY A 1 204 ? 8.219 14.335 10.214 1.00 63.69 204 GLY A N 1
ATOM 1588 C CA . GLY A 1 204 ? 9.118 13.246 10.558 1.00 63.69 204 GLY A CA 1
ATOM 1589 C C . GLY A 1 204 ? 10.227 13.100 9.514 1.00 63.69 204 GLY A C 1
ATOM 1590 O O . GLY A 1 204 ? 10.042 13.381 8.333 1.00 63.69 204 GLY A O 1
ATOM 1591 N N . ARG A 1 205 ? 11.378 12.541 9.916 1.00 68.50 205 ARG A N 1
ATOM 1592 C CA . ARG A 1 205 ? 12.492 12.210 8.997 1.00 68.50 205 ARG A CA 1
ATOM 1593 C C . ARG A 1 205 ? 12.075 11.284 7.840 1.00 68.50 205 ARG A C 1
ATOM 1595 O O . ARG A 1 205 ? 12.795 11.163 6.853 1.00 68.50 205 ARG A O 1
ATOM 1602 N N . ARG A 1 206 ? 10.962 10.563 7.990 1.00 76.44 206 ARG A N 1
ATOM 1603 C CA . ARG A 1 206 ? 10.388 9.665 6.986 1.00 76.44 206 ARG A CA 1
ATOM 1604 C C . ARG A 1 206 ? 8.970 10.117 6.687 1.00 76.44 206 ARG A C 1
ATOM 1606 O O . ARG A 1 206 ? 8.199 10.349 7.611 1.00 76.44 206 ARG A O 1
ATOM 1613 N N . ASN A 1 207 ? 8.628 10.164 5.407 1.00 83.88 207 ASN A N 1
ATOM 1614 C CA . ASN A 1 207 ? 7.254 10.374 4.991 1.00 83.88 207 ASN A CA 1
ATOM 1615 C C . ASN A 1 207 ? 6.449 9.093 5.278 1.00 83.88 207 ASN A C 1
ATOM 1617 O O . ASN A 1 207 ? 6.609 8.080 4.593 1.00 83.88 207 ASN A O 1
ATOM 1621 N N . THR A 1 208 ? 5.627 9.130 6.328 1.00 85.94 208 THR A N 1
ATOM 1622 C CA . THR A 1 208 ? 4.794 8.001 6.766 1.00 85.94 208 THR A CA 1
ATOM 1623 C C . THR A 1 208 ? 3.827 7.549 5.682 1.00 85.94 208 THR A C 1
ATOM 1625 O O . THR A 1 208 ? 3.571 6.355 5.560 1.00 85.94 208 THR A O 1
ATOM 1628 N N . ASP A 1 209 ? 3.339 8.470 4.858 1.00 87.62 209 ASP A N 1
ATOM 1629 C CA . ASP A 1 209 ? 2.386 8.147 3.805 1.00 87.62 209 ASP A CA 1
ATOM 1630 C C . ASP A 1 209 ? 3.059 7.289 2.730 1.00 87.62 209 ASP A C 1
ATOM 1632 O O . ASP A 1 209 ? 2.507 6.265 2.345 1.00 87.62 209 ASP A O 1
ATOM 1636 N N . LEU A 1 210 ? 4.319 7.573 2.369 1.00 87.06 210 LEU A N 1
ATOM 1637 C CA . LEU A 1 210 ? 5.099 6.691 1.487 1.00 87.06 210 LEU A CA 1
ATOM 1638 C C . LEU A 1 210 ? 5.302 5.290 2.080 1.00 87.06 210 LEU A C 1
ATOM 1640 O O . LEU A 1 210 ? 5.292 4.298 1.345 1.00 87.06 210 LEU A O 1
ATOM 1644 N N . VAL A 1 211 ? 5.493 5.192 3.399 1.00 89.69 211 VAL A N 1
ATOM 1645 C CA . VAL A 1 211 ? 5.616 3.898 4.088 1.00 89.69 211 VAL A CA 1
ATOM 1646 C C . VAL A 1 211 ? 4.297 3.134 4.008 1.00 89.69 211 VAL A C 1
ATOM 1648 O O . VAL A 1 211 ? 4.302 1.964 3.634 1.00 89.69 211 VAL A O 1
ATOM 1651 N N . ILE A 1 212 ? 3.175 3.795 4.295 1.00 91.38 212 ILE A N 1
ATOM 1652 C CA . ILE A 1 212 ? 1.835 3.203 4.225 1.00 91.38 212 ILE A CA 1
ATOM 1653 C C . ILE A 1 212 ? 1.529 2.738 2.799 1.00 91.38 212 ILE A C 1
ATOM 1655 O O . ILE A 1 212 ? 1.151 1.582 2.616 1.00 91.38 212 ILE A O 1
ATOM 1659 N N . THR A 1 213 ? 1.778 3.571 1.785 1.00 92.19 213 THR A N 1
ATOM 1660 C CA . THR A 1 213 ? 1.602 3.195 0.374 1.00 92.19 213 THR A CA 1
ATOM 1661 C C . THR A 1 213 ? 2.453 1.984 0.009 1.00 92.19 213 THR A C 1
ATOM 1663 O O . THR A 1 213 ? 1.978 1.059 -0.644 1.00 92.19 213 THR A O 1
ATOM 1666 N N . THR A 1 214 ? 3.703 1.939 0.474 1.00 91.81 214 THR A N 1
ATOM 1667 C CA . THR A 1 214 ? 4.594 0.794 0.239 1.00 91.81 214 THR A CA 1
ATOM 1668 C C . THR A 1 214 ? 4.048 -0.483 0.883 1.00 91.81 214 THR A C 1
ATOM 1670 O O . THR A 1 214 ? 4.029 -1.533 0.242 1.00 91.81 214 THR A O 1
ATOM 1673 N N . VAL A 1 215 ? 3.551 -0.404 2.122 1.00 93.00 215 VAL A N 1
ATOM 1674 C CA . VAL A 1 215 ? 2.903 -1.530 2.820 1.00 93.00 215 VAL A CA 1
ATOM 1675 C C . VAL A 1 215 ? 1.672 -2.009 2.059 1.00 93.00 215 VAL A C 1
ATOM 1677 O O . VAL A 1 215 ? 1.517 -3.209 1.846 1.00 93.00 215 VAL A O 1
ATOM 1680 N N . ILE A 1 216 ? 0.841 -1.088 1.581 1.00 92.38 216 ILE A N 1
ATOM 1681 C CA . ILE A 1 216 ? -0.326 -1.392 0.752 1.00 92.38 216 ILE A CA 1
ATOM 1682 C C . ILE A 1 216 ? 0.080 -2.137 -0.528 1.00 92.38 216 ILE A C 1
ATOM 1684 O O . ILE A 1 216 ? -0.500 -3.179 -0.835 1.00 92.38 216 ILE A O 1
ATOM 1688 N N . CYS A 1 217 ? 1.108 -1.671 -1.240 1.00 91.44 217 CYS A N 1
ATOM 1689 C CA . CYS A 1 217 ? 1.621 -2.349 -2.433 1.00 91.44 217 CYS A CA 1
ATOM 1690 C C . CYS A 1 217 ? 2.155 -3.756 -2.126 1.00 91.44 217 CYS A C 1
ATOM 1692 O O . CYS A 1 217 ? 1.962 -4.672 -2.927 1.00 91.44 217 CYS A O 1
ATOM 1694 N N . MET A 1 218 ? 2.810 -3.952 -0.974 1.00 91.94 218 MET A N 1
ATOM 1695 C CA . MET A 1 218 ? 3.262 -5.277 -0.529 1.00 91.94 218 MET A CA 1
ATOM 1696 C C . MET A 1 218 ? 2.072 -6.203 -0.239 1.00 91.94 218 MET A C 1
ATOM 1698 O O . MET A 1 218 ? 2.065 -7.347 -0.686 1.00 91.94 218 MET A O 1
ATOM 1702 N N . LEU A 1 219 ? 1.035 -5.706 0.443 1.00 90.06 219 LEU A N 1
ATOM 1703 C CA . LEU A 1 219 ? -0.194 -6.463 0.716 1.00 90.06 219 LEU A CA 1
ATOM 1704 C C . LEU A 1 219 ? -0.983 -6.792 -0.560 1.00 90.06 219 LEU A C 1
ATOM 1706 O O . LEU A 1 219 ? -1.581 -7.859 -0.655 1.00 90.06 219 LEU A O 1
ATOM 1710 N N . ALA A 1 220 ? -0.991 -5.906 -1.553 1.00 88.75 220 ALA A N 1
ATOM 1711 C CA . ALA A 1 220 ? -1.616 -6.185 -2.843 1.00 88.75 220 ALA A CA 1
ATOM 1712 C C . ALA A 1 220 ? -0.865 -7.297 -3.597 1.00 88.75 220 ALA A C 1
ATOM 1714 O O . ALA A 1 220 ? -1.483 -8.246 -4.080 1.00 88.75 220 ALA A O 1
ATOM 1715 N N . GLN A 1 221 ? 0.469 -7.231 -3.611 1.00 86.69 221 GLN A N 1
ATOM 1716 C CA . GLN A 1 221 ? 1.337 -8.214 -4.264 1.00 86.69 221 GLN A CA 1
ATOM 1717 C C . GLN A 1 221 ? 1.216 -9.622 -3.663 1.00 86.69 221 GLN A C 1
ATOM 1719 O O . GLN A 1 221 ? 1.316 -10.602 -4.399 1.00 86.69 221 GLN A O 1
ATOM 1724 N N . THR A 1 222 ? 0.975 -9.760 -2.353 1.00 86.19 222 THR A N 1
ATOM 1725 C CA . THR A 1 222 ? 0.744 -11.088 -1.746 1.00 86.19 222 THR A CA 1
ATOM 1726 C C . THR A 1 222 ? -0.575 -11.717 -2.190 1.00 86.19 222 THR A C 1
ATOM 1728 O O . THR A 1 222 ? -0.703 -12.939 -2.183 1.00 86.19 222 THR A O 1
ATOM 1731 N N . ARG A 1 223 ? -1.557 -10.907 -2.602 1.00 83.06 223 ARG A N 1
ATOM 1732 C CA . ARG A 1 223 ? -2.846 -11.390 -3.124 1.00 83.06 223 ARG A CA 1
ATOM 1733 C C . ARG A 1 223 ? -2.794 -11.680 -4.616 1.00 83.06 223 ARG A C 1
ATOM 1735 O O . ARG A 1 223 ? -3.507 -12.563 -5.089 1.00 83.06 223 ARG A O 1
ATOM 1742 N N . ASN A 1 224 ? -1.974 -10.944 -5.357 1.00 78.69 224 ASN A N 1
ATOM 1743 C CA . ASN A 1 224 ? -1.755 -11.173 -6.774 1.00 78.69 224 ASN A CA 1
ATOM 1744 C C . ASN A 1 224 ? -0.281 -10.940 -7.125 1.00 78.69 224 ASN A C 1
ATOM 1746 O O . ASN A 1 224 ? 0.182 -9.812 -7.235 1.00 78.69 224 ASN A O 1
ATOM 1750 N N . GLU A 1 225 ? 0.454 -12.019 -7.398 1.00 69.88 225 GLU A N 1
ATOM 1751 C CA . GLU A 1 225 ? 1.884 -11.938 -7.731 1.00 69.88 225 GLU A CA 1
ATOM 1752 C C . GLU A 1 225 ? 2.176 -11.167 -9.031 1.00 69.88 225 GLU A C 1
ATOM 1754 O O . GLU A 1 225 ? 3.319 -10.784 -9.300 1.00 69.88 225 GLU A O 1
ATOM 1759 N N . LYS A 1 226 ? 1.150 -10.942 -9.861 1.00 66.50 226 LYS A N 1
ATOM 1760 C CA . LYS A 1 226 ? 1.236 -10.119 -11.073 1.00 66.50 226 LYS A CA 1
ATOM 1761 C C . LYS A 1 226 ? 0.946 -8.638 -10.803 1.00 66.50 226 LYS A C 1
ATOM 1763 O O . LYS A 1 226 ? 1.010 -7.852 -11.747 1.00 66.50 226 LYS A O 1
ATOM 1768 N N . SER A 1 227 ? 0.622 -8.256 -9.564 1.00 59.81 227 SER A N 1
ATOM 1769 C CA . SER A 1 227 ? 0.190 -6.911 -9.188 1.00 59.81 227 SER A CA 1
ATOM 1770 C C . SER A 1 227 ? 1.246 -6.163 -8.372 1.00 59.81 227 SER A C 1
ATOM 1772 O O . SER A 1 227 ? 1.171 -6.091 -7.150 1.00 59.81 227 SER A O 1
ATOM 1774 N N . SER A 1 228 ? 2.150 -5.465 -9.053 1.00 73.56 228 SER A N 1
ATOM 1775 C CA . SER A 1 228 ? 1.874 -4.042 -9.249 1.00 73.56 228 SER A CA 1
ATOM 1776 C C . SER A 1 228 ? 2.947 -3.329 -10.069 1.00 73.56 228 SER A C 1
ATOM 1778 O O . SER A 1 228 ? 4.092 -3.769 -10.244 1.00 73.56 228 SER A O 1
ATOM 1780 N N . GLU A 1 229 ? 2.538 -2.166 -10.558 1.00 86.25 229 GLU A N 1
ATOM 1781 C CA . GLU A 1 229 ? 3.408 -1.156 -11.142 1.00 86.25 229 GLU A CA 1
ATOM 1782 C C . GLU A 1 229 ? 4.526 -0.737 -10.171 1.00 86.25 229 GLU A C 1
ATOM 1784 O O . GLU A 1 229 ? 5.667 -0.586 -10.603 1.00 86.25 229 GLU A O 1
ATOM 1789 N N . TYR A 1 230 ? 4.251 -0.670 -8.859 1.00 90.44 230 TYR A N 1
ATOM 1790 C CA . TYR A 1 230 ? 5.246 -0.327 -7.838 1.00 90.44 230 TYR A CA 1
ATOM 1791 C C . TYR A 1 230 ? 6.411 -1.315 -7.812 1.00 90.44 230 TYR A C 1
ATOM 1793 O O . TYR A 1 230 ? 7.562 -0.887 -7.910 1.00 90.44 230 TYR A O 1
ATOM 1801 N N . GLN A 1 231 ? 6.144 -2.627 -7.740 1.00 91.12 231 GLN A N 1
ATOM 1802 C CA . GLN A 1 231 ? 7.229 -3.613 -7.729 1.00 91.12 231 GLN A CA 1
ATOM 1803 C C . GLN A 1 231 ? 8.041 -3.537 -9.026 1.00 91.12 231 GLN A C 1
ATOM 1805 O O . GLN A 1 231 ? 9.267 -3.645 -8.984 1.00 91.12 231 GLN A O 1
ATOM 1810 N N . THR A 1 232 ? 7.386 -3.316 -10.173 1.00 90.44 232 THR A N 1
ATOM 1811 C CA . THR A 1 232 ? 8.076 -3.158 -11.464 1.00 90.44 232 THR A CA 1
ATOM 1812 C C . THR A 1 232 ? 8.994 -1.937 -11.449 1.00 90.44 232 THR A C 1
ATOM 1814 O O . THR A 1 232 ? 10.182 -2.077 -11.737 1.00 90.44 232 THR A O 1
ATOM 1817 N N . THR A 1 233 ? 8.491 -0.768 -11.053 1.00 91.94 233 THR A N 1
ATOM 1818 C CA . THR A 1 233 ? 9.278 0.470 -10.958 1.00 91.94 233 THR A CA 1
ATOM 1819 C C . THR A 1 233 ? 10.442 0.326 -9.978 1.00 91.94 233 THR A C 1
ATOM 1821 O O . THR A 1 233 ? 11.571 0.695 -10.304 1.00 91.94 233 THR A O 1
ATOM 1824 N N . MET A 1 234 ? 10.211 -0.295 -8.818 1.00 93.00 234 MET A N 1
ATOM 1825 C CA . MET A 1 234 ? 11.263 -0.588 -7.843 1.00 93.00 234 MET A CA 1
ATOM 1826 C C . MET A 1 234 ? 12.342 -1.511 -8.428 1.00 93.00 234 MET A C 1
ATOM 1828 O O . MET A 1 234 ? 13.530 -1.303 -8.196 1.00 93.00 234 MET A O 1
ATOM 1832 N N . ALA A 1 235 ? 11.959 -2.496 -9.247 1.00 93.06 235 ALA A N 1
ATOM 1833 C CA . ALA A 1 235 ? 12.907 -3.359 -9.953 1.00 93.06 235 ALA A CA 1
ATOM 1834 C C . ALA A 1 235 ? 13.833 -2.561 -10.882 1.00 93.06 235 ALA A C 1
ATOM 1836 O O . ALA A 1 235 ? 15.042 -2.784 -10.888 1.00 93.06 235 ALA A O 1
ATOM 1837 N N . PHE A 1 236 ? 13.273 -1.632 -11.662 1.00 93.38 236 PHE A N 1
ATOM 1838 C CA . PHE A 1 236 ? 14.055 -0.770 -12.550 1.00 93.38 236 PHE A CA 1
ATOM 1839 C C . PHE A 1 236 ? 15.005 0.132 -11.764 1.00 93.38 236 PHE A C 1
ATOM 1841 O O . PHE A 1 236 ? 16.173 0.240 -12.135 1.00 93.38 236 PHE A O 1
ATOM 1848 N N . TYR A 1 237 ? 14.537 0.713 -10.658 1.00 94.38 237 TYR A N 1
ATOM 1849 C CA . TYR A 1 237 ? 15.377 1.506 -9.763 1.00 94.38 237 TYR A CA 1
ATOM 1850 C C . TYR A 1 237 ? 16.559 0.689 -9.221 1.00 94.38 237 TYR A C 1
ATOM 1852 O O . TYR A 1 237 ? 17.710 1.096 -9.356 1.00 94.38 237 TYR A O 1
ATOM 1860 N N . LEU A 1 238 ? 16.299 -0.508 -8.691 1.00 94.62 238 LEU A N 1
ATOM 1861 C CA . LEU A 1 238 ? 17.339 -1.392 -8.158 1.00 94.62 238 LEU A CA 1
ATOM 1862 C C . LEU A 1 238 ? 18.346 -1.828 -9.231 1.00 94.62 238 LEU A C 1
ATOM 1864 O O . LEU A 1 238 ? 19.549 -1.831 -8.972 1.00 94.62 238 LEU A O 1
ATOM 1868 N N . LEU A 1 239 ? 17.881 -2.164 -10.441 1.00 93.75 239 LEU A N 1
ATOM 1869 C CA . LEU A 1 239 ? 18.772 -2.483 -11.562 1.00 93.75 239 LEU A CA 1
ATOM 1870 C C . LEU A 1 239 ? 19.651 -1.286 -11.940 1.00 93.75 239 LEU A C 1
ATOM 1872 O O . LEU A 1 239 ? 20.850 -1.462 -12.140 1.00 93.75 239 LEU A O 1
ATOM 1876 N N . ALA A 1 240 ? 19.080 -0.081 -11.997 1.00 90.50 240 ALA A N 1
ATOM 1877 C CA . ALA A 1 240 ? 19.823 1.141 -12.294 1.00 90.50 240 ALA A CA 1
ATOM 1878 C C . ALA A 1 240 ? 20.875 1.461 -11.218 1.00 90.50 240 ALA A C 1
ATOM 1880 O O . ALA A 1 240 ? 21.952 1.958 -11.538 1.00 90.50 240 ALA A O 1
ATOM 1881 N N . CYS A 1 241 ? 20.602 1.120 -9.956 1.00 92.00 241 CYS A N 1
ATOM 1882 C CA . CYS A 1 241 ? 21.560 1.232 -8.856 1.00 92.00 241 CYS A CA 1
ATOM 1883 C C . CYS A 1 241 ? 22.619 0.114 -8.826 1.00 92.00 241 CYS A C 1
ATOM 1885 O O . CYS A 1 241 ? 23.472 0.120 -7.940 1.00 92.00 241 CYS A O 1
ATOM 1887 N N . GLY A 1 242 ? 22.582 -0.848 -9.754 1.00 88.50 242 GLY A N 1
ATOM 1888 C CA . GLY A 1 242 ? 23.536 -1.959 -9.798 1.00 88.50 242 GLY A CA 1
ATOM 1889 C C . GLY A 1 242 ? 23.292 -3.028 -8.731 1.00 88.50 242 GLY A C 1
ATOM 1890 O O . GLY A 1 242 ? 24.234 -3.703 -8.313 1.00 88.50 242 GLY A O 1
ATOM 1891 N N . ALA A 1 243 ? 22.046 -3.187 -8.270 1.00 91.88 243 ALA A N 1
ATOM 1892 C CA . ALA A 1 243 ? 21.724 -4.181 -7.256 1.00 91.88 243 ALA A CA 1
ATOM 1893 C C . ALA A 1 243 ? 22.018 -5.610 -7.744 1.00 91.88 243 ALA A C 1
ATOM 1895 O O . ALA A 1 243 ? 21.702 -5.998 -8.873 1.00 91.88 243 ALA A O 1
ATOM 1896 N N . THR A 1 244 ? 22.625 -6.413 -6.872 1.00 92.69 244 THR A N 1
ATOM 1897 C CA . THR A 1 244 ? 23.021 -7.787 -7.187 1.00 92.69 244 THR A CA 1
ATOM 1898 C C . THR A 1 244 ? 21.814 -8.722 -7.212 1.00 92.69 244 THR A C 1
ATOM 1900 O O . THR A 1 244 ? 20.778 -8.467 -6.595 1.00 92.69 244 THR A O 1
ATOM 1903 N N . ARG A 1 245 ? 21.961 -9.884 -7.860 1.00 93.25 245 ARG A N 1
ATOM 1904 C CA . ARG A 1 245 ? 20.923 -10.926 -7.849 1.00 93.25 245 ARG A CA 1
ATOM 1905 C C . ARG A 1 245 ? 20.514 -11.339 -6.429 1.00 93.25 245 ARG A C 1
ATOM 1907 O O . ARG A 1 245 ? 19.329 -11.506 -6.178 1.00 93.25 245 ARG A O 1
ATOM 1914 N N . SER A 1 246 ? 21.466 -11.449 -5.500 1.00 94.06 246 SER A N 1
ATOM 1915 C CA . SER A 1 246 ? 21.166 -11.803 -4.108 1.00 94.06 246 SER A CA 1
ATOM 1916 C C . SER A 1 246 ? 20.334 -10.737 -3.389 1.00 94.06 246 SER A C 1
ATOM 1918 O O . SER A 1 246 ? 19.443 -11.085 -2.621 1.00 94.06 246 SER A O 1
ATOM 1920 N N . GLN A 1 247 ? 20.568 -9.449 -3.662 1.00 95.19 247 GLN A N 1
ATOM 1921 C CA . GLN A 1 247 ? 19.738 -8.362 -3.128 1.00 95.19 247 GLN A CA 1
ATOM 1922 C C . GLN A 1 247 ? 18.310 -8.435 -3.678 1.00 95.19 247 GLN A C 1
ATOM 1924 O O . GLN A 1 247 ? 17.353 -8.280 -2.922 1.00 95.19 247 GLN A O 1
ATOM 1929 N N . PHE A 1 248 ? 18.159 -8.733 -4.972 1.00 95.12 248 PHE A N 1
ATOM 1930 C CA . PHE A 1 248 ? 16.850 -8.976 -5.578 1.00 95.12 248 PHE A CA 1
ATOM 1931 C C . PHE A 1 248 ? 16.120 -10.158 -4.949 1.00 95.12 248 PHE A C 1
ATOM 1933 O O . PHE A 1 248 ? 14.931 -10.042 -4.688 1.00 95.12 248 PHE A O 1
ATOM 1940 N N . ASP A 1 249 ? 16.805 -11.272 -4.693 1.00 94.44 249 ASP A N 1
ATOM 1941 C CA . ASP A 1 249 ? 16.172 -12.455 -4.105 1.00 94.44 249 ASP A CA 1
ATOM 1942 C C . ASP A 1 249 ? 15.628 -12.138 -2.695 1.00 94.44 249 ASP A C 1
ATOM 1944 O O . ASP A 1 249 ? 14.480 -12.458 -2.389 1.00 94.44 249 ASP A O 1
ATOM 1948 N N . VAL A 1 250 ? 16.385 -11.401 -1.869 1.00 95.88 250 VAL A N 1
ATOM 1949 C CA . VAL A 1 250 ? 15.925 -10.950 -0.538 1.00 95.88 250 VAL A CA 1
ATOM 1950 C C . VAL A 1 250 ? 14.711 -10.019 -0.639 1.00 95.88 250 VAL A C 1
ATOM 1952 O O . VAL A 1 250 ? 13.708 -10.225 0.044 1.00 95.88 250 VAL A O 1
ATOM 1955 N N . LEU A 1 251 ? 14.780 -8.996 -1.494 1.00 93.69 251 LEU A N 1
ATOM 1956 C CA . LEU A 1 251 ? 13.707 -8.004 -1.631 1.00 93.69 251 LEU A CA 1
ATOM 1957 C C . LEU A 1 251 ? 12.457 -8.579 -2.308 1.00 93.69 251 LEU A C 1
ATOM 1959 O O . LEU A 1 251 ? 11.340 -8.156 -2.006 1.00 93.69 251 LEU A O 1
ATOM 1963 N N . ASN A 1 252 ? 12.629 -9.571 -3.181 1.00 92.06 252 ASN A N 1
ATOM 1964 C CA . ASN A 1 252 ? 11.523 -10.292 -3.786 1.00 92.06 252 ASN A CA 1
ATOM 1965 C C . ASN A 1 252 ? 10.748 -11.103 -2.750 1.00 92.06 252 ASN A C 1
ATOM 1967 O O . ASN A 1 252 ? 9.522 -11.023 -2.725 1.00 92.06 252 ASN A O 1
ATOM 1971 N N . HIS A 1 253 ? 11.447 -11.805 -1.855 1.00 90.44 253 HIS A N 1
ATOM 1972 C CA . HIS A 1 253 ? 10.801 -12.513 -0.751 1.00 90.44 253 HIS A CA 1
ATOM 1973 C C . HIS A 1 253 ? 10.051 -11.574 0.204 1.00 90.44 253 HIS A C 1
ATOM 1975 O O . HIS A 1 253 ? 9.048 -11.976 0.785 1.00 90.44 253 HIS A O 1
ATOM 1981 N N . ALA A 1 254 ? 10.487 -10.317 0.325 1.00 90.81 254 ALA A N 1
ATOM 1982 C CA . ALA A 1 254 ? 9.779 -9.286 1.083 1.00 90.81 254 ALA A CA 1
ATOM 1983 C C . ALA A 1 254 ? 8.603 -8.633 0.320 1.00 90.81 254 ALA A C 1
ATOM 1985 O O . ALA A 1 254 ? 7.912 -7.789 0.882 1.00 90.81 254 ALA A O 1
ATOM 1986 N N . GLY A 1 255 ? 8.371 -8.978 -0.954 1.00 89.94 255 GLY A N 1
ATOM 1987 C CA . GLY A 1 255 ? 7.305 -8.389 -1.779 1.00 89.94 255 GLY A CA 1
ATOM 1988 C C . GLY A 1 255 ? 7.591 -6.969 -2.290 1.00 89.94 255 GLY A C 1
ATOM 1989 O O . GLY A 1 255 ? 6.684 -6.298 -2.787 1.00 89.94 255 GLY A O 1
ATOM 1990 N N . ILE A 1 256 ? 8.841 -6.502 -2.189 1.00 91.56 256 ILE A N 1
ATOM 1991 C CA . ILE A 1 256 ? 9.252 -5.134 -2.556 1.00 91.56 256 ILE A CA 1
ATOM 1992 C C . ILE A 1 256 ? 9.509 -5.005 -4.064 1.00 91.56 256 ILE A C 1
ATOM 1994 O O . ILE A 1 256 ? 9.276 -3.952 -4.654 1.00 91.56 256 ILE A O 1
ATOM 1998 N N . CYS A 1 257 ? 9.985 -6.069 -4.709 1.00 92.12 257 CYS A N 1
ATOM 1999 C CA . CYS A 1 257 ? 10.282 -6.089 -6.140 1.00 92.12 257 CYS A CA 1
ATOM 2000 C C . CYS A 1 257 ? 10.007 -7.484 -6.742 1.00 92.12 257 CYS A C 1
ATOM 2002 O O . CYS A 1 257 ? 9.889 -8.471 -6.010 1.00 92.12 257 CYS A O 1
ATOM 2004 N N . PRO A 1 258 ? 9.875 -7.624 -8.073 1.00 90.94 258 PRO A N 1
ATOM 2005 C CA . PRO A 1 258 ? 9.802 -8.930 -8.709 1.00 90.94 258 PRO A CA 1
ATOM 2006 C C . PRO A 1 258 ? 11.176 -9.615 -8.684 1.00 90.94 258 PRO A C 1
ATOM 2008 O O . PRO A 1 258 ? 12.203 -8.983 -8.442 1.00 90.94 258 PRO A O 1
ATOM 2011 N N . SER A 1 259 ? 11.209 -10.911 -9.004 1.00 92.31 259 SER A N 1
ATOM 2012 C CA . SER A 1 259 ? 12.473 -11.649 -9.086 1.00 92.31 259 SER A CA 1
ATOM 2013 C C . SER A 1 259 ? 13.442 -10.997 -10.078 1.00 92.31 259 SER A C 1
ATOM 2015 O O . SER A 1 259 ? 13.017 -10.418 -11.085 1.00 92.31 259 SER A O 1
ATOM 2017 N N . TYR A 1 260 ? 14.748 -11.175 -9.864 1.00 93.94 260 TYR A N 1
ATOM 2018 C CA . TYR A 1 260 ? 15.781 -10.657 -10.768 1.00 93.94 260 TYR A CA 1
ATOM 2019 C C . TYR A 1 260 ? 15.538 -11.061 -12.234 1.00 93.94 260 TYR A C 1
ATOM 2021 O O . TYR A 1 260 ? 15.629 -10.248 -13.154 1.00 93.94 260 TYR A O 1
ATOM 2029 N N . ARG A 1 261 ? 15.139 -12.320 -12.466 1.00 93.69 261 ARG A N 1
ATOM 2030 C CA . ARG A 1 261 ? 14.828 -12.834 -13.810 1.00 93.69 261 ARG A CA 1
ATOM 2031 C C . ARG A 1 261 ? 13.620 -12.132 -14.433 1.00 93.69 261 ARG A C 1
ATOM 2033 O O . ARG A 1 261 ? 13.621 -11.879 -15.638 1.00 93.69 261 ARG A O 1
ATOM 2040 N N . SER A 1 262 ? 12.592 -11.847 -13.638 1.00 91.44 262 SER A N 1
ATOM 2041 C CA . SER A 1 262 ? 11.415 -11.098 -14.086 1.00 91.44 262 SER A CA 1
ATOM 2042 C C . SER A 1 262 ? 11.768 -9.643 -14.398 1.00 91.44 262 SER A C 1
ATOM 2044 O O . SER A 1 262 ? 11.339 -9.136 -15.431 1.00 91.44 262 SER A O 1
ATOM 2046 N N . ALA A 1 263 ? 12.601 -9.004 -13.571 1.00 92.69 263 ALA A N 1
ATOM 2047 C CA . ALA A 1 263 ? 13.092 -7.648 -13.808 1.00 92.69 263 ALA A CA 1
ATOM 2048 C C . ALA A 1 263 ? 13.875 -7.556 -15.132 1.00 92.69 263 ALA A C 1
ATOM 2050 O O . ALA A 1 263 ? 13.555 -6.732 -15.986 1.00 92.69 263 ALA A O 1
ATOM 2051 N N . LEU A 1 264 ? 14.819 -8.474 -15.375 1.00 93.88 264 LEU A N 1
ATOM 2052 C CA . LEU A 1 264 ? 15.561 -8.532 -16.642 1.00 93.88 264 LEU A CA 1
ATOM 2053 C C . LEU A 1 264 ? 14.661 -8.784 -17.859 1.00 93.88 264 LEU A C 1
ATOM 2055 O O . LEU A 1 264 ? 14.921 -8.258 -18.941 1.00 93.88 264 LEU A O 1
ATOM 2059 N N . ARG A 1 265 ? 13.595 -9.581 -17.704 1.00 92.81 265 ARG A N 1
ATOM 2060 C CA . ARG A 1 265 ? 12.599 -9.764 -18.768 1.00 92.81 265 ARG A CA 1
ATOM 2061 C C . ARG A 1 265 ? 11.907 -8.444 -19.092 1.00 92.81 265 ARG A C 1
ATOM 2063 O O . ARG A 1 265 ? 11.871 -8.078 -20.255 1.00 92.81 265 ARG A O 1
ATOM 2070 N N . LYS A 1 266 ? 11.461 -7.698 -18.078 1.00 91.62 266 LYS A N 1
ATOM 2071 C CA . LYS A 1 266 ? 10.836 -6.380 -18.262 1.00 91.62 266 LYS A CA 1
ATOM 2072 C C . LYS A 1 266 ? 11.771 -5.370 -18.932 1.00 91.62 266 LYS A C 1
ATOM 2074 O O . LYS A 1 266 ? 11.316 -4.613 -19.780 1.00 91.62 266 LYS A O 1
ATOM 2079 N N . VAL A 1 267 ? 13.070 -5.392 -18.622 1.00 92.88 267 VAL A N 1
ATOM 2080 C CA . VAL A 1 267 ? 14.074 -4.573 -19.334 1.00 92.88 267 VAL A CA 1
ATOM 2081 C C . VAL A 1 267 ? 14.170 -4.964 -20.809 1.00 92.88 267 VAL A C 1
ATOM 2083 O O . VAL A 1 267 ? 14.231 -4.096 -21.676 1.00 92.88 267 VAL A O 1
ATOM 2086 N N . ARG A 1 268 ? 14.157 -6.265 -21.119 1.00 93.75 268 ARG A N 1
ATOM 2087 C CA . ARG A 1 268 ? 14.151 -6.742 -22.508 1.00 93.75 268 ARG A CA 1
ATOM 2088 C C . ARG A 1 268 ? 12.878 -6.326 -23.242 1.00 93.75 268 ARG A C 1
ATOM 2090 O O . ARG A 1 268 ? 12.983 -5.870 -24.377 1.00 93.75 268 ARG A O 1
ATOM 2097 N N . ASP A 1 269 ? 11.722 -6.466 -22.602 1.00 91.56 269 ASP A N 1
ATOM 2098 C CA . ASP A 1 269 ? 10.426 -6.063 -23.154 1.00 91.56 269 ASP A CA 1
ATOM 2099 C C . ASP A 1 269 ? 10.434 -4.553 -23.460 1.00 91.56 269 ASP A C 1
ATOM 2101 O O . ASP A 1 269 ? 10.132 -4.151 -24.581 1.00 91.56 269 ASP A O 1
ATOM 2105 N N . LEU A 1 270 ? 10.926 -3.726 -22.526 1.00 92.81 270 LEU A N 1
ATOM 2106 C CA . LEU A 1 270 ? 11.130 -2.287 -22.735 1.00 92.81 270 LEU A CA 1
ATOM 2107 C C . LEU A 1 270 ? 12.066 -2.002 -23.924 1.00 92.81 270 LEU A C 1
ATOM 2109 O O . LEU A 1 270 ? 11.778 -1.146 -24.758 1.00 92.81 270 LEU A O 1
ATOM 2113 N N . GLY A 1 271 ? 13.176 -2.734 -24.037 1.00 91.31 271 GLY A N 1
ATOM 2114 C CA . GLY A 1 271 ? 14.095 -2.611 -25.169 1.00 91.31 271 GLY A CA 1
ATOM 2115 C C . GLY A 1 271 ? 13.434 -2.947 -26.510 1.00 91.31 271 GLY A C 1
ATOM 2116 O O . GLY A 1 271 ? 13.669 -2.262 -27.505 1.00 91.31 271 GLY A O 1
ATOM 2117 N N . GLN A 1 272 ? 12.568 -3.963 -26.546 1.00 93.88 272 GLN A N 1
ATOM 2118 C CA . GLN A 1 272 ? 11.802 -4.327 -27.741 1.00 93.88 272 GLN A CA 1
ATOM 2119 C C . GLN A 1 272 ? 10.758 -3.265 -28.104 1.00 93.88 272 GLN A C 1
ATOM 2121 O O . GLN A 1 272 ? 10.644 -2.922 -29.283 1.00 93.88 272 GLN A O 1
ATOM 2126 N N . GLU A 1 273 ? 10.047 -2.713 -27.115 1.00 92.81 273 GLU A N 1
ATOM 2127 C CA . GLU A 1 273 ? 9.104 -1.600 -27.296 1.00 92.81 273 GLU A CA 1
ATOM 2128 C C . GLU A 1 273 ? 9.801 -0.390 -27.934 1.00 92.81 273 GLU A C 1
ATOM 2130 O O . GLU A 1 273 ? 9.365 0.108 -28.975 1.00 92.81 273 GLU A O 1
ATOM 2135 N N . ARG A 1 274 ? 10.941 0.032 -27.370 1.00 90.62 274 ARG A N 1
ATOM 2136 C CA . ARG A 1 274 ? 11.721 1.165 -27.891 1.00 90.62 274 ARG A CA 1
ATOM 2137 C C . ARG A 1 274 ? 12.323 0.888 -29.258 1.00 90.62 274 ARG A C 1
ATOM 2139 O O . ARG A 1 274 ? 12.324 1.766 -30.114 1.00 90.62 274 ARG A O 1
ATOM 2146 N N . LEU A 1 275 ? 12.779 -0.333 -29.517 1.00 91.12 275 LEU A N 1
ATOM 2147 C CA . LEU A 1 275 ? 13.281 -0.701 -30.839 1.00 91.12 275 LEU A CA 1
ATOM 2148 C C . LEU A 1 275 ? 12.176 -0.661 -31.906 1.00 91.12 275 LEU A C 1
ATOM 2150 O O . LEU A 1 275 ? 12.429 -0.247 -33.038 1.00 91.12 275 LEU A O 1
ATOM 2154 N N . ALA A 1 276 ? 10.954 -1.081 -31.570 1.00 92.62 276 ALA A N 1
ATOM 2155 C CA . ALA A 1 276 ? 9.809 -0.971 -32.470 1.00 92.62 276 ALA A CA 1
ATOM 2156 C C . ALA A 1 276 ? 9.468 0.498 -32.773 1.00 92.62 276 ALA A C 1
ATOM 2158 O O . ALA A 1 276 ? 9.222 0.842 -33.931 1.00 92.62 276 ALA A O 1
ATOM 2159 N N . GLU A 1 277 ? 9.527 1.366 -31.762 1.00 90.69 277 GLU A N 1
ATOM 2160 C CA . GLU A 1 277 ? 9.347 2.812 -31.908 1.00 90.69 277 GLU A CA 1
ATOM 2161 C C . GLU A 1 277 ? 10.432 3.438 -32.799 1.00 90.69 277 GLU A C 1
ATOM 2163 O O . GLU A 1 277 ? 10.108 4.105 -33.780 1.00 90.69 277 GLU A O 1
ATOM 2168 N N . ILE A 1 278 ? 11.709 3.134 -32.549 1.00 90.62 278 ILE A N 1
ATOM 2169 C CA . ILE A 1 278 ? 12.845 3.580 -33.373 1.00 90.62 278 ILE A CA 1
ATOM 2170 C C . ILE A 1 278 ? 12.669 3.146 -34.833 1.00 90.62 278 ILE A C 1
ATOM 2172 O O . ILE A 1 278 ? 12.851 3.951 -35.742 1.00 90.62 278 ILE A O 1
ATOM 2176 N N . ARG A 1 279 ? 12.264 1.894 -35.087 1.00 92.19 279 ARG A N 1
ATOM 2177 C CA . ARG A 1 279 ? 11.991 1.402 -36.451 1.00 92.19 279 ARG A CA 1
ATOM 2178 C C . ARG A 1 279 ? 10.844 2.151 -37.121 1.00 92.19 279 ARG A C 1
ATOM 2180 O O . ARG A 1 279 ? 10.907 2.397 -38.322 1.00 92.19 279 ARG A O 1
ATOM 2187 N N . LYS A 1 280 ? 9.792 2.490 -36.371 1.00 93.06 280 LYS A N 1
ATOM 2188 C CA . LYS A 1 280 ? 8.672 3.292 -36.879 1.00 93.06 280 LYS A CA 1
ATOM 2189 C C . LYS A 1 280 ? 9.147 4.696 -37.251 1.00 93.06 280 LYS A C 1
ATOM 2191 O O . LYS A 1 280 ? 8.819 5.170 -38.333 1.00 93.06 280 LYS A O 1
ATOM 2196 N N . LEU A 1 281 ? 9.946 5.325 -36.394 1.00 89.75 281 LEU A N 1
ATOM 2197 C CA . LEU A 1 281 ? 10.510 6.649 -36.644 1.00 89.75 281 LEU A CA 1
ATOM 2198 C C . LEU A 1 281 ? 11.435 6.653 -37.868 1.00 89.75 281 LEU A C 1
ATOM 2200 O O . LEU A 1 281 ? 11.262 7.481 -38.754 1.00 89.75 281 LEU A O 1
ATOM 2204 N N . ALA A 1 282 ? 12.335 5.675 -37.969 1.00 88.94 282 ALA A N 1
ATOM 2205 C CA . ALA A 1 282 ? 13.277 5.548 -39.080 1.00 88.94 282 ALA A CA 1
ATOM 2206 C C . ALA A 1 282 ? 12.606 5.322 -40.449 1.00 88.94 282 ALA A C 1
ATOM 2208 O O . ALA A 1 282 ? 13.183 5.653 -41.477 1.00 88.94 282 ALA A O 1
ATOM 2209 N N . ARG A 1 283 ? 11.394 4.749 -40.489 1.00 89.06 283 ARG A N 1
ATOM 2210 C CA . ARG A 1 283 ? 10.630 4.579 -41.740 1.00 89.06 283 ARG A CA 1
ATOM 2211 C C . ARG A 1 283 ? 9.925 5.852 -42.198 1.00 89.06 283 ARG A C 1
ATOM 2213 O O . ARG A 1 283 ? 9.674 5.996 -43.387 1.00 89.06 283 ARG A O 1
ATOM 2220 N N . ASN A 1 284 ? 9.563 6.722 -41.259 1.00 87.19 284 ASN A N 1
ATOM 2221 C CA . ASN A 1 284 ? 8.668 7.851 -41.515 1.00 87.19 284 ASN A CA 1
ATOM 2222 C C . ASN A 1 284 ? 9.391 9.202 -41.536 1.00 87.19 284 ASN A C 1
ATOM 2224 O O . ASN A 1 284 ? 8.808 10.196 -41.959 1.00 87.19 284 ASN A O 1
ATOM 2228 N N . HIS A 1 285 ? 10.632 9.253 -41.055 1.00 84.50 285 HIS A N 1
ATOM 2229 C CA . HIS A 1 285 ? 11.400 10.481 -40.912 1.00 84.50 285 HIS A CA 1
ATOM 2230 C C . HIS A 1 285 ? 12.819 10.284 -41.429 1.00 84.50 285 HIS A C 1
ATOM 2232 O O . HIS A 1 285 ? 13.375 9.190 -41.336 1.00 84.50 285 HIS A O 1
ATOM 2238 N N . LEU A 1 286 ? 13.429 11.367 -41.906 1.00 84.88 286 LEU A N 1
ATOM 2239 C CA . LEU A 1 286 ? 14.877 11.413 -42.046 1.00 84.88 286 LEU A CA 1
ATOM 2240 C C . LEU A 1 286 ? 15.514 11.431 -40.662 1.00 84.88 286 LEU A C 1
ATOM 2242 O O . LEU A 1 286 ? 15.019 12.066 -39.726 1.00 84.88 286 LEU A O 1
ATOM 2246 N N . PHE A 1 287 ? 16.629 10.730 -40.535 1.00 85.44 287 PHE A N 1
ATOM 2247 C CA . PHE A 1 287 ? 17.344 10.619 -39.280 1.00 85.44 287 PHE A CA 1
ATOM 2248 C C . PHE A 1 287 ? 18.847 10.561 -39.520 1.00 85.44 287 PHE A C 1
ATOM 2250 O O . PHE A 1 287 ? 19.323 10.163 -40.582 1.00 85.44 287 PHE A O 1
ATOM 2257 N N . MET A 1 288 ? 19.591 10.931 -38.490 1.00 85.19 288 MET A N 1
ATOM 2258 C CA . MET A 1 288 ? 21.029 10.755 -38.388 1.00 85.19 288 MET A CA 1
ATOM 2259 C C . MET A 1 288 ? 21.314 9.748 -37.276 1.00 85.19 288 MET A C 1
ATOM 2261 O O . MET A 1 288 ? 20.678 9.786 -36.223 1.00 85.19 288 MET A O 1
ATOM 2265 N N . ILE A 1 289 ? 22.274 8.853 -37.498 1.00 87.25 289 ILE A N 1
ATOM 2266 C CA . ILE A 1 289 ? 22.795 7.973 -36.451 1.00 87.25 289 ILE A CA 1
ATOM 2267 C C . ILE A 1 289 ? 24.135 8.538 -36.001 1.00 87.25 289 ILE A C 1
ATOM 2269 O O . ILE A 1 289 ? 25.059 8.669 -36.801 1.00 87.25 289 ILE A O 1
ATOM 2273 N N . ILE A 1 290 ? 24.235 8.849 -34.716 1.00 86.56 290 ILE A N 1
ATOM 2274 C CA . ILE A 1 290 ? 25.498 9.166 -34.059 1.00 86.56 290 ILE A CA 1
ATOM 2275 C C . ILE A 1 290 ? 2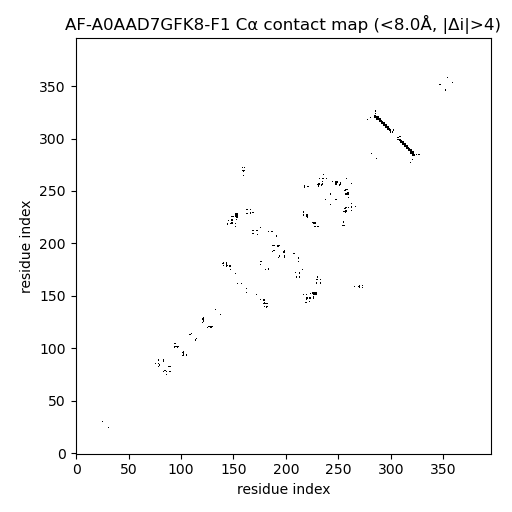5.926 7.905 -33.322 1.00 86.56 290 ILE A C 1
ATOM 2277 O O . ILE A 1 290 ? 25.175 7.410 -32.487 1.00 86.56 290 ILE A O 1
ATOM 2281 N N . TRP A 1 291 ? 27.107 7.376 -33.620 1.00 87.69 291 TRP A N 1
ATOM 2282 C CA . TRP A 1 291 ? 27.690 6.272 -32.861 1.00 87.69 291 TRP A CA 1
ATOM 2283 C C . TRP A 1 291 ? 28.847 6.769 -31.995 1.00 87.69 291 TRP A C 1
ATOM 2285 O O . TRP A 1 291 ? 29.590 7.662 -32.401 1.00 87.69 291 TRP A O 1
ATOM 2295 N N . ASP A 1 292 ? 29.008 6.171 -30.820 1.00 85.19 292 ASP A N 1
ATOM 2296 C CA . ASP A 1 292 ? 30.149 6.392 -29.934 1.00 85.19 292 ASP A CA 1
ATOM 2297 C C . ASP A 1 292 ? 30.559 5.083 -29.238 1.00 85.19 292 ASP A C 1
ATOM 2299 O O . ASP A 1 292 ? 29.750 4.162 -29.073 1.00 85.19 292 ASP A O 1
ATOM 2303 N N . ASN A 1 293 ? 31.823 4.997 -28.829 1.00 86.44 293 ASN A N 1
ATOM 2304 C CA . ASN A 1 293 ? 32.343 3.892 -28.034 1.00 86.44 293 ASN A CA 1
ATOM 2305 C C . ASN A 1 293 ? 32.192 4.221 -26.547 1.00 86.44 293 ASN A C 1
ATOM 2307 O O . ASN A 1 293 ? 32.798 5.154 -26.027 1.00 86.44 293 ASN A O 1
ATOM 2311 N N . LEU A 1 294 ? 31.406 3.413 -25.851 1.00 78.56 294 LEU A N 1
ATOM 2312 C CA . LEU A 1 294 ? 31.171 3.493 -24.420 1.00 78.56 294 LEU A CA 1
ATOM 2313 C C . LEU A 1 294 ? 32.071 2.484 -23.710 1.00 78.56 294 LEU A C 1
ATOM 2315 O O . LEU A 1 294 ? 31.848 1.281 -23.782 1.00 78.56 294 LEU A O 1
ATOM 2319 N N . ASN A 1 295 ? 33.092 2.982 -23.019 1.00 79.75 295 ASN A N 1
ATOM 2320 C CA . ASN A 1 295 ? 34.012 2.150 -22.249 1.00 79.75 295 ASN A CA 1
ATOM 2321 C C . ASN A 1 295 ? 33.695 2.299 -20.758 1.00 79.75 295 ASN A C 1
ATOM 2323 O O . ASN A 1 295 ? 33.970 3.341 -20.159 1.00 79.75 295 ASN A O 1
ATOM 2327 N N . PHE A 1 296 ? 33.129 1.257 -20.151 1.00 75.88 296 PHE A N 1
ATOM 2328 C CA . PHE A 1 296 ? 32.887 1.199 -18.713 1.00 75.88 296 PHE A CA 1
ATOM 2329 C C . PHE A 1 296 ? 34.077 0.548 -18.013 1.00 75.88 296 PHE A C 1
ATOM 2331 O O . PHE A 1 296 ? 34.350 -0.637 -18.187 1.00 75.88 296 PHE A O 1
ATOM 2338 N N . ALA A 1 297 ? 34.798 1.330 -17.212 1.00 77.50 297 ALA A N 1
ATOM 2339 C CA . ALA A 1 297 ? 35.899 0.828 -16.399 1.00 77.50 297 ALA A CA 1
ATOM 2340 C C . ALA A 1 297 ? 35.369 0.296 -15.060 1.00 77.50 297 ALA A C 1
ATOM 2342 O O . ALA A 1 297 ? 35.042 1.082 -14.167 1.00 77.50 297 ALA A O 1
ATOM 2343 N N . PHE A 1 298 ? 35.328 -1.022 -14.885 1.00 74.50 298 PHE A N 1
ATOM 2344 C CA . PHE A 1 298 ? 35.039 -1.636 -13.594 1.00 74.50 298 PHE A CA 1
ATOM 2345 C C . PHE A 1 298 ? 36.339 -1.812 -12.819 1.00 74.50 298 PHE A C 1
ATOM 2347 O O . PHE A 1 298 ? 37.144 -2.701 -13.098 1.00 74.50 298 PHE A O 1
ATOM 2354 N N . ARG A 1 299 ? 36.545 -0.924 -11.844 1.00 75.62 299 ARG A N 1
ATOM 2355 C CA . ARG A 1 299 ? 37.712 -0.952 -10.962 1.00 75.62 299 ARG A CA 1
ATOM 2356 C C . ARG A 1 299 ? 37.405 -1.752 -9.708 1.00 75.62 299 ARG A C 1
ATOM 2358 O O . ARG A 1 299 ? 36.409 -1.500 -9.030 1.00 75.62 299 ARG A O 1
ATOM 2365 N N . VAL A 1 300 ? 38.288 -2.674 -9.370 1.00 73.75 300 VAL A N 1
ATOM 2366 C CA . VAL A 1 300 ? 38.252 -3.433 -8.125 1.00 73.75 300 VAL A CA 1
ATOM 2367 C C . VAL A 1 300 ? 39.197 -2.756 -7.134 1.00 73.75 300 VAL A C 1
ATOM 2369 O O . VAL A 1 300 ? 40.319 -2.399 -7.479 1.00 73.75 300 VAL A O 1
ATOM 2372 N N . ALA A 1 301 ? 38.780 -2.595 -5.875 1.00 66.38 301 ALA A N 1
ATOM 2373 C CA . ALA A 1 301 ? 39.616 -1.959 -4.848 1.00 66.38 301 ALA A CA 1
ATOM 2374 C C . ALA A 1 301 ? 40.951 -2.696 -4.604 1.00 66.38 301 ALA A C 1
ATOM 2376 O O . ALA A 1 301 ? 41.924 -2.095 -4.155 1.00 66.38 301 ALA A O 1
ATOM 2377 N N . GLN A 1 302 ? 40.998 -3.999 -4.898 1.00 65.75 302 GLN A N 1
ATOM 2378 C CA . GLN A 1 302 ? 42.202 -4.816 -4.822 1.00 65.75 302 GLN A CA 1
ATOM 2379 C C . GLN A 1 302 ? 42.164 -5.872 -5.929 1.00 65.75 302 GLN A C 1
ATOM 2381 O O . GLN A 1 302 ? 41.268 -6.718 -5.942 1.00 65.75 302 GLN A O 1
ATOM 2386 N N . GLN A 1 303 ? 43.146 -5.850 -6.829 1.00 65.75 303 GLN A N 1
ATOM 2387 C CA . GLN A 1 303 ? 43.267 -6.873 -7.864 1.00 65.75 303 GLN A CA 1
ATOM 2388 C C . GLN A 1 303 ? 43.674 -8.215 -7.241 1.00 65.75 303 GLN A C 1
ATOM 2390 O O . GLN A 1 303 ? 44.636 -8.305 -6.475 1.00 65.75 303 GLN A O 1
ATOM 2395 N N . ARG A 1 304 ? 42.926 -9.270 -7.563 1.00 74.88 304 ARG A N 1
ATOM 2396 C CA . ARG A 1 304 ? 43.202 -10.663 -7.181 1.00 74.88 304 ARG A CA 1
ATOM 2397 C C . ARG A 1 304 ? 43.167 -11.524 -8.439 1.00 74.88 304 ARG A C 1
ATOM 2399 O O . ARG A 1 304 ? 42.530 -11.140 -9.407 1.00 74.88 304 ARG A O 1
ATOM 2406 N N . ILE A 1 305 ? 43.761 -12.715 -8.391 1.00 72.31 305 ILE A N 1
ATOM 2407 C CA . ILE A 1 305 ? 43.849 -13.662 -9.527 1.00 72.31 305 ILE A CA 1
ATOM 2408 C C . ILE A 1 305 ? 42.480 -13.983 -10.178 1.00 72.31 305 ILE A C 1
ATOM 2410 O O . ILE A 1 305 ? 42.428 -14.351 -11.343 1.00 72.31 305 ILE A O 1
ATOM 2414 N N . GLY A 1 306 ? 41.363 -13.831 -9.452 1.00 69.00 306 GLY A N 1
ATOM 2415 C CA . GLY A 1 306 ? 39.999 -13.999 -9.983 1.00 69.00 306 GLY A CA 1
ATOM 2416 C C . GLY A 1 306 ? 39.165 -12.714 -10.067 1.00 69.00 306 GLY A C 1
ATOM 2417 O O . GLY A 1 306 ? 37.974 -12.786 -10.341 1.00 69.00 306 GLY A O 1
ATOM 2418 N N . SER A 1 307 ? 39.751 -11.552 -9.773 1.00 64.12 307 SER A N 1
ATOM 2419 C CA . SER A 1 307 ? 39.056 -10.264 -9.729 1.00 64.12 307 SER A CA 1
ATOM 2420 C C . SER A 1 307 ? 40.017 -9.167 -10.170 1.00 64.12 307 SER A C 1
ATOM 2422 O O . SER A 1 307 ? 40.695 -8.547 -9.348 1.00 64.12 307 SER A O 1
ATOM 2424 N N . HIS A 1 308 ? 40.091 -8.970 -11.481 1.00 75.62 308 HIS A N 1
ATOM 2425 C CA . HIS A 1 308 ? 40.899 -7.938 -12.116 1.00 75.62 308 HIS A CA 1
ATOM 2426 C C . HIS A 1 308 ? 40.029 -6.754 -12.523 1.00 75.62 308 HIS A C 1
ATOM 2428 O O . HIS A 1 308 ? 38.819 -6.894 -12.727 1.00 75.62 308 HIS A O 1
ATOM 2434 N N . ASP A 1 309 ? 40.667 -5.596 -12.667 1.00 79.50 309 ASP A N 1
ATOM 2435 C CA . ASP A 1 309 ? 40.035 -4.482 -13.359 1.00 79.50 309 ASP A CA 1
ATOM 2436 C C . ASP A 1 309 ? 39.712 -4.934 -14.780 1.00 79.50 309 ASP A C 1
ATOM 2438 O O . ASP A 1 309 ? 40.558 -5.518 -15.463 1.00 79.50 309 ASP A O 1
ATOM 2442 N N . HIS A 1 310 ? 38.486 -4.683 -15.213 1.00 79.75 310 HIS A N 1
ATOM 2443 C CA . HIS A 1 310 ? 38.074 -4.979 -16.575 1.00 79.75 310 HIS A CA 1
ATOM 2444 C C . HIS A 1 310 ? 37.379 -3.768 -17.178 1.00 79.75 310 HIS A C 1
ATOM 2446 O O . HIS A 1 310 ? 36.768 -2.950 -16.486 1.00 79.75 310 HIS A O 1
ATOM 2452 N N . PHE A 1 311 ? 37.536 -3.645 -18.490 1.00 77.50 311 PHE A N 1
ATOM 2453 C CA . PHE A 1 311 ? 36.826 -2.672 -19.296 1.00 77.50 311 PHE A CA 1
ATOM 2454 C C . PHE A 1 311 ? 35.745 -3.404 -20.071 1.00 77.50 311 PHE A C 1
ATOM 2456 O O . PHE A 1 311 ? 36.056 -4.272 -20.888 1.00 77.50 311 PHE A O 1
ATOM 2463 N N . ASP A 1 312 ? 34.497 -3.021 -19.836 1.00 79.38 312 ASP A N 1
ATOM 2464 C CA . ASP A 1 312 ? 33.400 -3.396 -20.713 1.00 79.38 312 ASP A CA 1
ATOM 2465 C C . ASP A 1 312 ? 33.303 -2.345 -21.814 1.00 79.38 312 ASP A C 1
ATOM 2467 O O . ASP A 1 312 ? 32.925 -1.194 -21.581 1.00 79.38 312 ASP A O 1
ATOM 2471 N N . ASN A 1 313 ? 33.690 -2.746 -23.023 1.00 81.06 313 ASN A N 1
ATOM 2472 C CA . ASN A 1 313 ? 33.607 -1.906 -24.208 1.00 81.06 313 ASN A CA 1
ATOM 2473 C C . ASN A 1 313 ? 32.272 -2.183 -24.907 1.00 81.06 313 ASN A C 1
ATOM 2475 O O . ASN A 1 313 ? 31.998 -3.309 -25.325 1.00 81.06 313 ASN A O 1
ATOM 2479 N N . GLY A 1 314 ? 31.449 -1.155 -25.048 1.00 79.62 314 GLY A N 1
ATOM 2480 C CA . GLY A 1 314 ? 30.217 -1.170 -25.822 1.00 79.62 314 GLY A CA 1
ATOM 2481 C C . GLY A 1 314 ? 30.258 -0.117 -26.921 1.00 79.62 314 GLY A C 1
ATOM 2482 O O . GLY A 1 314 ? 30.931 0.899 -26.804 1.00 79.62 314 GLY A O 1
ATOM 2483 N N . THR A 1 315 ? 29.503 -0.325 -27.992 1.00 82.12 315 THR A N 1
ATOM 2484 C CA . THR A 1 315 ? 29.217 0.731 -28.972 1.00 82.12 315 THR A CA 1
ATOM 2485 C C . THR A 1 315 ? 27.767 1.142 -28.791 1.00 82.12 315 THR A C 1
ATOM 2487 O O . THR A 1 315 ? 26.873 0.296 -28.824 1.00 82.12 315 THR A O 1
ATOM 2490 N N . THR A 1 316 ? 27.528 2.432 -28.580 1.00 83.75 316 THR A N 1
ATOM 2491 C CA . THR A 1 316 ? 26.179 2.990 -28.449 1.00 83.75 316 THR A CA 1
ATOM 2492 C C . THR A 1 316 ? 25.862 3.823 -29.676 1.00 83.75 316 THR A C 1
ATOM 2494 O O . THR A 1 316 ? 26.715 4.551 -30.175 1.00 83.75 316 THR A O 1
ATOM 2497 N N . ALA A 1 317 ? 24.634 3.704 -30.173 1.00 85.44 317 ALA A N 1
ATOM 2498 C CA . ALA A 1 317 ? 24.142 4.482 -31.296 1.00 85.44 317 ALA A CA 1
ATOM 2499 C C . ALA A 1 317 ? 22.894 5.262 -30.877 1.00 85.44 317 ALA A C 1
ATOM 2501 O O . ALA A 1 317 ? 21.940 4.687 -30.350 1.00 85.44 317 ALA A O 1
ATOM 2502 N N . THR A 1 318 ? 22.899 6.562 -31.142 1.00 86.19 318 THR A N 1
ATOM 2503 C CA . THR A 1 318 ? 21.792 7.481 -30.889 1.00 86.19 318 THR A CA 1
ATOM 2504 C C . THR A 1 318 ? 21.179 7.888 -32.219 1.00 86.19 318 THR A C 1
ATOM 2506 O O . THR A 1 318 ? 21.876 8.379 -33.108 1.00 86.19 318 THR A O 1
ATOM 2509 N N . LEU A 1 319 ? 19.867 7.697 -32.356 1.00 85.69 319 LEU A N 1
ATOM 2510 C CA . LEU A 1 319 ? 19.104 8.164 -33.510 1.00 85.69 319 LEU A CA 1
ATOM 2511 C C . LEU A 1 319 ? 18.586 9.580 -33.237 1.00 85.69 319 LEU A C 1
ATOM 2513 O O . LEU A 1 319 ? 17.874 9.804 -32.261 1.00 85.69 319 LEU A O 1
ATOM 2517 N N . VAL A 1 320 ? 18.924 10.521 -34.116 1.00 87.56 320 VAL A N 1
ATOM 2518 C CA . VAL A 1 320 ? 18.469 11.917 -34.072 1.00 87.56 320 VAL A CA 1
ATOM 2519 C C . VAL A 1 320 ? 17.560 12.174 -35.268 1.00 87.56 320 VAL A C 1
ATOM 2521 O O . VAL A 1 320 ? 17.971 11.973 -36.409 1.00 87.56 320 VAL A O 1
ATOM 2524 N N . LEU A 1 321 ? 16.323 12.606 -35.018 1.00 88.06 321 LEU A N 1
ATOM 2525 C CA . LEU A 1 321 ? 15.371 12.945 -36.079 1.00 88.06 321 LEU A CA 1
ATOM 2526 C C . LEU A 1 321 ? 15.719 14.293 -36.712 1.00 88.06 321 LEU A C 1
ATOM 2528 O O . LEU A 1 321 ? 16.033 15.253 -36.009 1.00 88.06 321 LEU A O 1
ATOM 2532 N N . LEU A 1 322 ? 15.630 14.357 -38.039 1.00 82.56 322 LEU A N 1
ATOM 2533 C CA . LEU A 1 322 ? 15.905 15.551 -38.828 1.00 82.56 322 LEU A CA 1
ATOM 2534 C C . LEU A 1 322 ? 14.582 16.164 -39.298 1.00 82.56 322 LEU A C 1
ATOM 2536 O O . LEU A 1 322 ? 13.963 15.697 -40.252 1.00 82.56 322 LEU A O 1
ATOM 2540 N N . TRP A 1 323 ? 14.131 17.203 -38.601 1.00 81.75 323 TRP A N 1
ATOM 2541 C CA . TRP A 1 323 ? 12.890 17.907 -38.925 1.00 81.75 323 TRP A CA 1
ATOM 2542 C C . TRP A 1 323 ? 13.121 18.982 -39.990 1.00 81.75 323 TRP A C 1
ATOM 2544 O O . TRP A 1 323 ? 14.107 19.710 -39.926 1.00 81.75 323 TRP A O 1
ATOM 2554 N N . GLY A 1 324 ? 12.197 19.105 -40.949 1.00 74.94 324 GLY A N 1
ATOM 2555 C CA . GLY A 1 324 ? 12.241 20.157 -41.975 1.00 74.94 324 GLY A CA 1
ATOM 2556 C C . GLY A 1 324 ? 13.338 19.987 -43.032 1.00 74.94 324 GLY A C 1
ATOM 2557 O O . GLY A 1 324 ? 13.590 20.913 -43.794 1.00 74.94 324 GLY A O 1
ATOM 2558 N N . ILE A 1 325 ? 13.985 18.821 -43.078 1.00 75.31 325 ILE A N 1
ATOM 2559 C CA . ILE A 1 325 ? 14.939 18.458 -44.125 1.00 75.31 325 ILE A CA 1
ATOM 2560 C C . ILE A 1 325 ? 14.194 17.592 -45.141 1.00 75.31 325 ILE A C 1
ATOM 2562 O O . ILE A 1 325 ? 13.583 16.589 -44.772 1.00 75.31 325 ILE A O 1
ATOM 2566 N N . GLU A 1 326 ? 14.208 17.992 -46.411 1.00 69.88 326 GLU A N 1
ATOM 2567 C CA . GLU A 1 326 ? 13.694 17.153 -47.494 1.00 69.88 326 GLU A CA 1
ATOM 2568 C C . GLU A 1 326 ? 14.661 16.003 -47.770 1.00 69.88 326 GLU A C 1
ATOM 2570 O O . GLU A 1 326 ? 15.872 16.129 -47.573 1.00 69.88 326 GLU A O 1
ATOM 2575 N N . ALA A 1 327 ? 14.127 14.863 -48.213 1.00 69.12 327 ALA A N 1
ATOM 2576 C CA . ALA A 1 327 ? 14.942 13.719 -48.597 1.00 69.12 327 ALA A CA 1
ATOM 2577 C C . ALA A 1 327 ? 15.720 14.073 -49.871 1.00 69.12 327 ALA A C 1
ATOM 2579 O O . ALA A 1 327 ? 15.247 13.854 -50.981 1.00 69.12 327 ALA A O 1
ATOM 2580 N N . GLY A 1 328 ? 16.886 14.686 -49.695 1.00 66.75 328 GLY A N 1
ATOM 2581 C CA . GLY A 1 328 ? 17.820 15.018 -50.758 1.00 66.75 328 GLY A CA 1
ATOM 2582 C C . GLY A 1 328 ? 19.015 14.076 -50.748 1.00 66.75 328 GLY A C 1
ATOM 2583 O O . GLY A 1 328 ? 19.436 13.596 -49.692 1.00 66.75 328 GLY A O 1
ATOM 2584 N N . ASP A 1 329 ? 19.595 13.847 -51.923 1.00 56.12 329 ASP A N 1
ATOM 2585 C CA . ASP A 1 329 ? 20.938 13.287 -52.022 1.00 56.12 329 ASP A CA 1
ATOM 2586 C C . ASP A 1 329 ? 21.891 14.238 -51.294 1.00 56.12 329 ASP A C 1
ATOM 2588 O O . ASP A 1 329 ? 22.010 15.400 -51.678 1.00 56.12 329 ASP A O 1
ATOM 2592 N N . LEU A 1 330 ? 22.570 13.780 -50.237 1.00 57.47 330 LEU A N 1
ATOM 2593 C CA . LEU A 1 330 ? 23.732 14.507 -49.729 1.00 57.47 330 LEU A CA 1
ATOM 2594 C C . LEU A 1 330 ? 24.747 14.534 -50.881 1.00 57.47 330 LEU A C 1
ATOM 2596 O O . LEU A 1 330 ? 25.237 13.461 -51.250 1.00 57.47 330 LEU A O 1
ATOM 2600 N N . PRO A 1 331 ? 25.093 15.696 -51.465 1.00 57.75 331 PRO A N 1
ATOM 2601 C CA . PRO A 1 331 ? 26.145 15.713 -52.462 1.00 57.75 331 PRO A CA 1
ATOM 2602 C C . PRO A 1 331 ? 27.426 15.194 -51.798 1.00 57.75 331 PRO A C 1
ATOM 2604 O O . PRO A 1 331 ? 27.921 15.791 -50.841 1.00 57.75 331 PRO A O 1
ATOM 2607 N N . LEU A 1 332 ? 27.967 14.072 -52.291 1.00 56.25 332 LEU A N 1
ATOM 2608 C CA . LEU A 1 332 ? 29.221 13.445 -51.822 1.00 56.25 332 LEU A CA 1
ATOM 2609 C C . LEU A 1 332 ? 30.410 14.431 -51.795 1.00 56.25 332 LEU A C 1
ATOM 2611 O O . LEU A 1 332 ? 31.414 14.217 -51.122 1.00 56.25 332 LEU A O 1
ATOM 2615 N N . ASN A 1 333 ? 30.259 15.538 -52.509 1.00 61.56 333 ASN A N 1
ATOM 2616 C CA . ASN A 1 333 ? 31.120 16.703 -52.621 1.00 61.56 333 ASN A CA 1
ATOM 2617 C C . ASN A 1 333 ? 31.071 17.663 -51.406 1.00 61.56 333 ASN A C 1
ATOM 2619 O O . ASN A 1 333 ? 31.840 18.621 -51.379 1.00 61.56 333 ASN A O 1
ATOM 2623 N N . LEU A 1 334 ? 30.234 17.414 -50.387 1.00 58.47 334 LEU A N 1
ATOM 2624 C CA . LEU A 1 334 ? 30.209 18.180 -49.126 1.00 58.47 334 LEU A CA 1
ATOM 2625 C C . LEU A 1 334 ? 31.346 17.836 -48.159 1.00 58.47 334 LEU A C 1
ATOM 2627 O O . LEU A 1 334 ? 31.583 18.587 -47.214 1.00 58.47 334 LEU A O 1
ATOM 2631 N N . LEU A 1 335 ? 32.054 16.725 -48.366 1.00 57.69 335 LEU A N 1
ATOM 2632 C CA . LEU A 1 335 ? 33.248 16.423 -47.586 1.00 57.69 335 LEU A CA 1
ATOM 2633 C C . LEU A 1 335 ? 34.459 17.044 -48.293 1.00 57.69 335 LEU A C 1
ATOM 2635 O O . LEU A 1 335 ? 34.935 16.469 -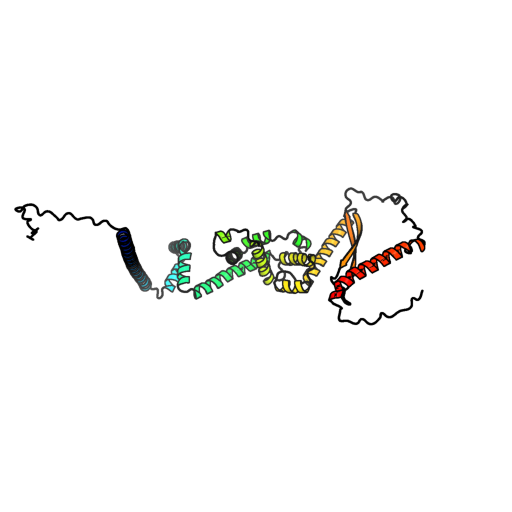49.277 1.00 57.69 335 LEU A O 1
ATOM 2639 N N . PRO A 1 336 ? 35.006 18.187 -47.827 1.00 62.19 336 PRO A N 1
ATOM 2640 C CA . PRO A 1 336 ? 36.325 18.595 -48.278 1.00 62.19 336 PRO A CA 1
ATOM 2641 C C . PRO A 1 336 ? 37.297 17.434 -48.009 1.00 62.19 336 PRO A C 1
ATOM 2643 O O . PRO A 1 336 ? 37.200 16.789 -46.957 1.00 62.19 336 PRO A O 1
ATOM 2646 N N . PRO A 1 337 ? 38.227 17.128 -48.931 1.00 62.75 337 PRO A N 1
ATOM 2647 C CA . PRO A 1 337 ? 39.198 16.063 -48.719 1.00 62.75 337 PRO A CA 1
ATOM 2648 C C . PRO A 1 337 ? 39.885 16.270 -47.367 1.00 62.75 337 PRO A C 1
ATOM 2650 O O . PRO A 1 337 ? 40.346 17.377 -47.075 1.00 62.75 337 PRO A O 1
ATOM 2653 N N . ARG A 1 338 ? 39.922 15.228 -46.521 1.00 56.69 338 ARG A N 1
ATOM 2654 C CA . ARG A 1 338 ? 40.575 15.282 -45.202 1.00 56.69 338 ARG A CA 1
ATOM 2655 C C . ARG A 1 338 ? 42.038 15.701 -45.384 1.00 56.69 338 ARG A C 1
ATOM 2657 O O . ARG A 1 338 ? 42.882 14.876 -45.719 1.00 56.69 338 ARG A O 1
ATOM 2664 N N . LYS A 1 339 ? 42.338 16.982 -45.152 1.00 59.28 339 LYS A N 1
ATOM 2665 C CA . LYS A 1 339 ? 43.711 17.520 -45.135 1.00 59.28 339 LYS A CA 1
ATOM 2666 C C . LYS A 1 339 ? 44.442 17.205 -43.830 1.00 59.28 339 LYS A C 1
ATOM 2668 O O . LYS A 1 339 ? 45.660 17.297 -43.769 1.00 59.28 339 LYS A O 1
ATOM 2673 N N . THR A 1 340 ? 43.711 16.792 -42.801 1.00 58.94 340 THR A N 1
ATOM 2674 C CA . THR A 1 340 ? 44.245 16.335 -41.520 1.00 58.94 340 THR A CA 1
ATOM 2675 C C . THR A 1 340 ? 44.470 14.823 -41.558 1.00 58.94 340 THR A C 1
ATOM 2677 O O . THR A 1 340 ? 43.745 14.042 -40.944 1.00 58.94 340 THR A O 1
ATOM 2680 N N . ARG A 1 341 ? 45.504 14.375 -42.280 1.00 53.66 341 ARG A N 1
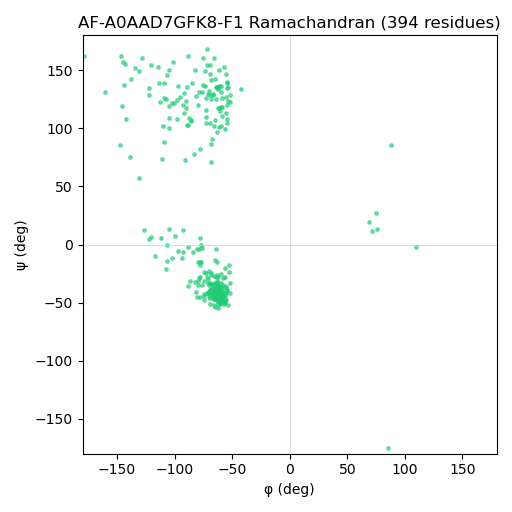ATOM 2681 C CA . ARG A 1 341 ? 46.221 13.189 -41.788 1.00 53.66 341 ARG A CA 1
ATOM 2682 C C . ARG A 1 341 ? 46.869 13.597 -40.461 1.00 53.66 341 ARG A C 1
ATOM 2684 O O . ARG A 1 341 ? 47.301 14.743 -40.336 1.00 53.66 341 ARG A O 1
ATOM 2691 N N . LEU A 1 342 ? 46.892 12.692 -39.478 1.00 56.31 342 LEU A N 1
ATOM 2692 C CA . LEU A 1 342 ? 47.750 12.832 -38.294 1.00 56.31 342 LEU A CA 1
ATOM 2693 C C . LEU A 1 342 ? 49.125 13.331 -38.768 1.00 56.31 342 LEU A C 1
ATOM 2695 O O . LEU A 1 342 ? 49.596 12.803 -39.785 1.00 56.31 342 LEU A O 1
ATOM 2699 N N . PRO A 1 343 ? 49.748 14.338 -38.122 1.00 59.78 343 PRO A N 1
ATOM 2700 C CA . PRO A 1 343 ? 51.124 14.666 -38.454 1.00 59.78 343 PRO A CA 1
ATOM 2701 C C . PRO A 1 343 ? 51.908 13.361 -38.364 1.00 59.78 343 PRO A C 1
ATOM 2703 O O . PRO A 1 343 ? 51.847 12.667 -37.347 1.00 59.78 343 PRO A O 1
ATOM 2706 N N . VAL A 1 344 ? 52.558 12.977 -39.461 1.00 58.56 344 VAL A N 1
ATOM 2707 C CA . VAL A 1 344 ? 53.551 11.910 -39.417 1.00 58.56 344 VAL A CA 1
ATOM 2708 C C . VAL A 1 344 ? 54.684 12.506 -38.598 1.00 58.56 344 VAL A C 1
ATOM 2710 O O . VAL A 1 344 ? 55.491 13.275 -39.109 1.00 58.56 344 VAL A O 1
ATOM 2713 N N . LEU A 1 345 ? 54.622 12.287 -37.288 1.00 64.38 345 LEU A N 1
ATOM 2714 C CA . LEU A 1 345 ? 55.704 12.614 -36.384 1.00 64.38 345 LEU A CA 1
ATOM 2715 C C . LEU A 1 345 ? 56.779 11.572 -36.667 1.00 64.38 345 LEU A C 1
ATOM 2717 O O . LEU A 1 345 ? 56.570 10.382 -36.430 1.00 64.38 345 LEU A O 1
ATOM 2721 N N . ASP A 1 346 ? 57.868 12.025 -37.273 1.00 65.88 346 ASP A N 1
ATOM 2722 C CA . ASP A 1 346 ? 59.018 11.193 -37.596 1.00 65.88 346 ASP A CA 1
ATOM 2723 C C . ASP A 1 346 ? 59.812 10.993 -36.301 1.00 65.88 346 ASP A C 1
ATOM 2725 O O . ASP A 1 346 ? 60.695 11.779 -35.973 1.00 65.88 346 ASP A O 1
ATOM 2729 N N . PHE A 1 347 ? 59.382 10.030 -35.483 1.00 66.44 347 PHE A N 1
ATOM 2730 C CA . PHE A 1 347 ? 60.083 9.668 -34.256 1.00 66.44 347 PHE A CA 1
ATOM 2731 C C . PHE A 1 347 ? 61.263 8.768 -34.605 1.00 66.44 347 PHE A C 1
ATOM 2733 O O . PHE A 1 347 ? 61.076 7.663 -35.123 1.00 66.44 347 PHE A O 1
ATOM 2740 N N . ALA A 1 348 ? 62.466 9.205 -34.263 1.00 72.12 348 ALA A N 1
ATOM 2741 C CA . ALA A 1 348 ? 63.639 8.353 -34.242 1.00 72.12 348 ALA A CA 1
ATOM 2742 C C . ALA A 1 348 ? 63.773 7.677 -32.863 1.00 72.12 348 ALA A C 1
ATOM 2744 O O . ALA A 1 348 ? 63.153 8.089 -31.878 1.00 72.12 348 ALA A O 1
ATOM 2745 N N . ALA A 1 349 ? 64.561 6.602 -32.764 1.00 65.00 349 ALA A N 1
ATOM 2746 C CA . ALA A 1 349 ? 64.738 5.881 -31.498 1.00 65.00 349 ALA A CA 1
ATOM 2747 C C . ALA A 1 349 ? 65.279 6.804 -30.389 1.00 65.00 349 ALA A C 1
ATOM 2749 O O . ALA A 1 349 ? 64.963 6.623 -29.214 1.00 65.00 349 ALA A O 1
ATOM 2750 N N . GLU A 1 350 ? 66.038 7.833 -30.762 1.00 70.62 350 GLU A N 1
ATOM 2751 C CA . GLU A 1 350 ? 66.601 8.823 -29.849 1.00 70.62 350 GLU A CA 1
ATOM 2752 C C . GLU A 1 350 ? 65.541 9.756 -29.235 1.00 70.62 350 GLU A C 1
ATOM 2754 O O . GLU A 1 350 ? 65.771 10.274 -28.145 1.00 70.62 350 GLU A O 1
ATOM 2759 N N . ASP A 1 351 ? 64.372 9.920 -29.869 1.00 69.06 351 ASP A N 1
ATOM 2760 C CA . ASP A 1 351 ? 63.276 10.777 -29.379 1.00 69.06 351 ASP A CA 1
ATOM 2761 C C . ASP A 1 351 ? 62.459 10.123 -28.255 1.00 69.06 351 ASP A C 1
ATOM 2763 O O . ASP A 1 351 ? 61.717 10.790 -27.530 1.00 69.06 351 ASP A O 1
ATOM 2767 N N . ILE A 1 352 ? 62.580 8.800 -28.113 1.00 66.38 352 ILE A N 1
ATOM 2768 C CA . ILE A 1 352 ? 61.849 7.985 -27.131 1.00 66.38 352 ILE A CA 1
ATOM 2769 C C . ILE A 1 352 ? 62.788 7.521 -26.007 1.00 66.38 352 ILE A C 1
ATOM 2771 O O . ILE A 1 352 ? 62.343 7.171 -24.910 1.00 66.38 352 ILE A O 1
ATOM 2775 N N . LEU A 1 353 ? 64.101 7.515 -26.259 1.00 71.69 353 LEU A N 1
ATOM 2776 C CA . LEU A 1 353 ? 65.099 7.118 -25.276 1.00 71.69 353 LEU A CA 1
ATOM 2777 C C . LEU A 1 353 ? 65.400 8.278 -24.311 1.00 71.69 353 LEU A C 1
ATOM 2779 O O . LEU A 1 353 ? 65.740 9.379 -24.741 1.00 71.69 353 LEU A O 1
ATOM 2783 N N . PRO A 1 354 ? 65.320 8.052 -22.987 1.00 71.25 354 PRO A N 1
ATOM 2784 C CA . PRO A 1 354 ? 65.587 9.098 -22.011 1.00 71.25 354 PRO A CA 1
ATOM 2785 C C . PRO A 1 354 ? 67.044 9.555 -22.105 1.00 71.25 354 PRO A C 1
ATOM 2787 O O . PRO A 1 354 ? 67.968 8.736 -22.149 1.00 71.25 354 PRO A O 1
ATOM 2790 N N . THR A 1 355 ? 67.274 10.868 -22.068 1.00 76.88 355 THR A N 1
ATOM 2791 C CA . THR A 1 355 ? 68.642 11.391 -22.079 1.00 76.88 355 THR A CA 1
ATOM 2792 C C . THR A 1 355 ? 69.379 10.996 -20.795 1.00 76.88 355 THR A C 1
ATOM 2794 O O . THR A 1 355 ? 68.779 10.714 -19.755 1.00 76.88 355 THR A O 1
ATOM 2797 N N . LEU A 1 356 ? 70.716 11.034 -20.802 1.00 74.75 356 LEU A N 1
ATOM 2798 C CA . LEU A 1 356 ? 71.516 10.769 -19.594 1.00 74.75 356 LEU A CA 1
ATOM 2799 C C . LEU A 1 356 ? 71.149 11.691 -18.416 1.00 74.75 356 LEU A C 1
ATOM 2801 O O . LEU A 1 356 ? 71.311 11.310 -17.253 1.00 74.75 356 LEU A O 1
ATOM 2805 N N . LYS A 1 357 ? 70.653 12.898 -18.708 1.00 75.94 357 LYS A N 1
ATOM 2806 C CA . LYS A 1 357 ? 70.140 13.835 -17.706 1.00 75.94 357 LYS A CA 1
ATOM 2807 C C . LYS A 1 357 ? 68.807 13.353 -17.133 1.00 75.94 357 LYS A C 1
ATOM 2809 O O . LYS A 1 357 ? 68.636 13.385 -15.912 1.00 75.94 357 LYS A O 1
ATOM 2814 N N . ASP A 1 358 ? 67.916 12.840 -17.974 1.00 74.75 358 ASP A N 1
ATOM 2815 C CA . ASP A 1 358 ? 66.626 12.289 -17.552 1.00 74.75 358 ASP A CA 1
ATOM 2816 C C . ASP A 1 358 ? 66.821 11.028 -16.717 1.00 74.75 358 ASP A C 1
ATOM 2818 O O . ASP A 1 358 ? 66.260 10.934 -15.631 1.00 74.75 358 ASP A O 1
ATOM 2822 N N . VAL A 1 359 ? 67.714 10.121 -17.127 1.00 73.44 359 VAL A N 1
ATOM 2823 C CA . VAL A 1 359 ? 68.054 8.910 -16.359 1.00 73.44 359 VAL A CA 1
ATOM 2824 C C . VAL A 1 359 ? 68.647 9.258 -14.989 1.00 73.44 359 VAL A C 1
ATOM 2826 O O . VAL A 1 359 ? 68.313 8.615 -13.992 1.00 73.44 359 VAL A O 1
ATOM 2829 N N . LYS A 1 360 ? 69.507 10.284 -14.894 1.00 74.25 360 LYS A N 1
ATOM 2830 C CA . LYS A 1 360 ? 70.044 10.756 -13.602 1.00 74.25 360 LYS A CA 1
ATOM 2831 C C . LYS A 1 360 ? 68.955 11.356 -12.717 1.00 74.25 360 LYS A C 1
ATOM 2833 O O . LYS A 1 360 ? 68.918 11.052 -11.526 1.00 74.25 360 LYS A O 1
ATOM 2838 N N . THR A 1 361 ? 68.062 12.154 -13.296 1.00 75.00 361 THR A N 1
ATOM 2839 C CA . THR A 1 361 ? 66.913 12.743 -12.591 1.00 75.00 361 THR A CA 1
ATOM 2840 C C . THR A 1 361 ? 65.967 11.651 -12.087 1.00 75.00 361 THR A C 1
ATOM 2842 O O . THR A 1 361 ? 65.599 11.651 -10.915 1.00 75.00 361 THR A O 1
ATOM 2845 N N . TRP A 1 362 ? 65.665 10.653 -12.921 1.00 66.19 362 TRP A N 1
ATOM 2846 C CA . TRP A 1 362 ? 64.833 9.501 -12.574 1.00 66.19 362 TRP A CA 1
ATOM 2847 C C . TRP A 1 362 ? 65.458 8.634 -11.482 1.00 66.19 362 TRP A C 1
ATOM 2849 O O . TRP A 1 362 ? 64.788 8.273 -10.518 1.00 66.19 362 TRP A O 1
ATOM 2859 N N . ARG A 1 363 ? 66.761 8.337 -11.574 1.00 67.62 363 ARG A N 1
ATOM 2860 C CA . ARG A 1 363 ? 67.485 7.606 -10.520 1.00 67.62 363 ARG A CA 1
ATOM 2861 C C . ARG A 1 363 ? 67.506 8.377 -9.203 1.00 67.62 363 ARG A C 1
ATOM 2863 O O . ARG A 1 363 ? 67.347 7.763 -8.154 1.00 67.62 363 ARG A O 1
ATOM 2870 N N . GLY A 1 364 ? 67.676 9.699 -9.251 1.00 72.50 364 GLY A N 1
ATOM 2871 C CA . GLY A 1 364 ? 67.592 10.569 -8.078 1.00 72.50 364 GLY A CA 1
ATOM 2872 C C . GLY A 1 364 ? 66.198 10.565 -7.450 1.00 72.50 364 GLY A C 1
ATOM 2873 O O . GLY A 1 364 ? 66.085 10.445 -6.232 1.00 72.50 364 GLY A O 1
ATOM 2874 N N . PHE A 1 365 ? 65.151 10.608 -8.278 1.00 70.56 365 PHE A N 1
ATOM 2875 C CA . PHE A 1 365 ? 63.763 10.509 -7.837 1.00 70.56 365 PHE A CA 1
ATOM 2876 C C . PHE A 1 365 ? 63.488 9.157 -7.175 1.00 70.56 365 PHE A C 1
ATOM 2878 O O . PHE A 1 365 ? 63.137 9.144 -6.003 1.00 70.56 365 PHE A O 1
ATOM 2885 N N . ILE A 1 366 ? 63.765 8.029 -7.846 1.00 65.06 366 ILE A N 1
ATOM 2886 C CA . ILE A 1 366 ? 63.597 6.682 -7.266 1.00 65.06 366 ILE A CA 1
ATOM 2887 C C . ILE A 1 366 ? 64.389 6.546 -5.962 1.00 65.06 366 ILE A C 1
ATOM 2889 O O . ILE A 1 366 ? 63.852 6.071 -4.966 1.00 65.06 366 ILE A O 1
ATOM 2893 N N . ALA A 1 367 ? 65.660 6.958 -5.936 1.00 66.81 367 ALA A N 1
ATOM 2894 C CA . ALA A 1 367 ? 66.484 6.855 -4.734 1.00 66.81 367 ALA A CA 1
ATOM 2895 C C . ALA A 1 367 ? 65.935 7.712 -3.583 1.00 66.81 367 ALA A C 1
ATOM 2897 O O . ALA A 1 367 ? 65.991 7.281 -2.431 1.00 66.81 367 ALA A O 1
ATOM 2898 N N . GLY A 1 368 ? 65.387 8.892 -3.891 1.00 67.88 368 GLY A N 1
ATOM 2899 C CA . GLY A 1 368 ? 64.698 9.763 -2.943 1.00 67.88 368 GLY A CA 1
ATOM 2900 C C . GLY A 1 368 ? 63.413 9.131 -2.415 1.00 67.88 368 GLY A C 1
ATOM 2901 O O . GLY A 1 368 ? 63.265 8.991 -1.205 1.00 67.88 368 GLY A O 1
ATOM 2902 N N . THR A 1 369 ? 62.529 8.663 -3.301 1.00 62.69 369 THR A N 1
ATOM 2903 C CA . THR A 1 369 ? 61.257 8.024 -2.935 1.00 62.69 369 THR A CA 1
ATOM 2904 C C . THR A 1 369 ? 61.484 6.750 -2.125 1.00 62.69 369 THR A C 1
ATOM 2906 O O . THR A 1 369 ? 60.843 6.574 -1.092 1.00 62.69 369 THR A O 1
ATOM 2909 N N . SER A 1 370 ? 62.446 5.910 -2.519 1.00 54.59 370 SER A N 1
ATOM 2910 C CA . SER A 1 370 ? 62.839 4.715 -1.766 1.00 54.59 370 SER A CA 1
ATOM 2911 C C . SER A 1 370 ? 63.416 5.070 -0.398 1.00 54.59 370 SER A C 1
ATOM 2913 O O . SER A 1 370 ? 63.073 4.418 0.581 1.00 54.59 370 SER A O 1
ATOM 2915 N N . ARG A 1 371 ? 64.218 6.139 -0.267 1.00 60.31 371 ARG A N 1
ATOM 2916 C CA . ARG A 1 371 ? 64.685 6.606 1.051 1.00 60.31 371 ARG A CA 1
ATOM 2917 C C . ARG A 1 371 ? 63.540 7.100 1.929 1.00 60.31 371 ARG A C 1
ATOM 2919 O O . ARG A 1 371 ? 63.538 6.791 3.112 1.00 60.31 371 ARG A O 1
ATOM 2926 N N . THR A 1 372 ? 62.576 7.831 1.372 1.00 62.91 372 THR A N 1
ATOM 2927 C CA . THR A 1 372 ? 61.416 8.361 2.109 1.00 62.91 372 THR A CA 1
ATOM 2928 C C . THR A 1 372 ? 60.421 7.271 2.514 1.00 62.91 372 THR A C 1
ATOM 2930 O O . THR A 1 372 ? 59.804 7.375 3.573 1.00 62.91 372 THR A O 1
ATOM 2933 N N . TYR A 1 373 ? 60.261 6.224 1.701 1.00 53.84 373 TYR A N 1
ATOM 2934 C CA . TYR A 1 373 ? 59.419 5.072 2.033 1.00 53.84 373 TYR A CA 1
ATOM 2935 C C . TYR A 1 373 ? 60.110 4.119 3.013 1.00 53.84 373 TYR A C 1
ATOM 2937 O O . TYR A 1 373 ? 59.501 3.716 4.001 1.00 53.84 373 TYR A O 1
ATOM 2945 N N . CYS A 1 374 ? 61.389 3.800 2.796 1.00 53.56 374 CYS A N 1
ATOM 2946 C CA . CYS A 1 374 ? 62.132 2.906 3.682 1.00 53.56 374 CYS A CA 1
ATOM 2947 C C . CYS A 1 374 ? 62.427 3.546 5.044 1.00 53.56 374 CYS A C 1
ATOM 2949 O O . CYS A 1 374 ? 62.339 2.840 6.040 1.00 53.56 374 CYS A O 1
ATOM 2951 N N . SER A 1 375 ? 62.682 4.862 5.135 1.00 55.44 375 SER A N 1
ATOM 2952 C CA . SER A 1 375 ? 62.909 5.532 6.429 1.00 55.44 375 SER A CA 1
ATOM 2953 C C . SER A 1 375 ? 61.677 5.539 7.342 1.00 55.44 375 SER A C 1
ATOM 2955 O O . SER A 1 375 ? 61.814 5.548 8.563 1.00 55.44 375 SER A O 1
ATOM 2957 N N . LYS A 1 376 ? 60.471 5.493 6.761 1.00 54.69 376 LYS A N 1
ATOM 2958 C CA . LYS A 1 376 ? 59.202 5.343 7.493 1.00 54.69 376 LYS A CA 1
ATOM 2959 C C . LYS A 1 376 ? 58.911 3.898 7.913 1.00 54.69 376 LYS A C 1
ATOM 2961 O O . LYS A 1 376 ? 58.048 3.682 8.757 1.00 54.69 376 LYS A O 1
ATOM 2966 N N . LEU A 1 377 ? 59.624 2.927 7.343 1.00 50.16 377 LEU A N 1
ATOM 2967 C CA . LEU A 1 377 ? 59.507 1.500 7.654 1.00 50.16 377 LEU A CA 1
ATOM 2968 C C . LEU A 1 377 ? 60.642 0.996 8.562 1.00 50.16 377 LEU A C 1
ATOM 2970 O O . LEU A 1 377 ? 60.524 -0.095 9.112 1.00 50.16 377 LEU A O 1
ATOM 2974 N N . THR A 1 378 ? 61.705 1.779 8.780 1.00 49.38 378 THR A N 1
ATOM 2975 C CA . THR A 1 378 ? 62.858 1.392 9.613 1.00 49.38 378 THR A CA 1
ATOM 2976 C C . THR A 1 378 ? 62.509 0.959 11.045 1.00 49.38 378 THR A C 1
ATOM 2978 O O . THR A 1 378 ? 63.108 -0.017 11.488 1.00 49.38 378 THR A O 1
ATOM 2981 N N . PRO A 1 379 ? 61.524 1.551 11.762 1.00 51.59 379 PRO A N 1
ATOM 2982 C CA . PRO A 1 379 ? 61.174 1.078 13.107 1.00 51.59 379 PRO A CA 1
ATOM 2983 C C . PRO A 1 379 ? 60.591 -0.345 13.135 1.00 51.59 379 PRO A C 1
ATOM 2985 O O . PRO A 1 379 ? 60.467 -0.931 14.204 1.00 51.59 379 PRO A O 1
ATOM 2988 N N . TYR A 1 380 ? 60.212 -0.903 11.979 1.00 50.12 380 TYR A N 1
ATOM 2989 C CA . TYR A 1 380 ? 59.524 -2.192 11.873 1.00 50.12 380 TYR A CA 1
ATOM 2990 C C . TYR A 1 380 ? 60.405 -3.334 11.337 1.00 50.12 380 TYR A C 1
ATOM 2992 O O . TYR A 1 380 ? 59.924 -4.459 11.229 1.00 50.12 380 TYR A O 1
ATOM 3000 N N . PHE A 1 381 ? 61.682 -3.083 11.016 1.00 47.62 381 PHE A N 1
ATOM 3001 C CA . PHE A 1 381 ? 62.572 -4.080 10.395 1.00 47.62 381 PHE A CA 1
ATOM 3002 C C . PHE A 1 381 ? 63.912 -4.313 11.120 1.00 47.62 381 PHE A C 1
ATOM 3004 O O . PHE A 1 381 ? 64.766 -5.015 10.583 1.00 47.62 381 PHE A O 1
ATOM 3011 N N . GLU A 1 382 ? 64.097 -3.836 12.358 1.00 45.06 382 GLU A N 1
ATOM 3012 C CA . GLU A 1 382 ? 65.326 -4.094 13.146 1.00 45.06 382 GLU A CA 1
ATOM 3013 C C . GLU A 1 382 ? 65.566 -5.577 13.516 1.00 45.06 382 GLU A C 1
ATOM 3015 O O . GLU A 1 382 ? 66.628 -5.914 14.035 1.00 45.06 382 GLU A O 1
ATOM 3020 N N . HIS A 1 383 ? 64.653 -6.498 13.183 1.00 47.91 383 HIS A N 1
ATOM 3021 C CA . HIS A 1 383 ? 64.822 -7.932 13.462 1.00 47.91 383 HIS A CA 1
ATOM 3022 C C . HIS A 1 383 ? 64.813 -8.867 12.247 1.00 47.91 383 HIS A C 1
ATOM 3024 O O . HIS A 1 383 ? 64.896 -10.081 12.426 1.00 47.91 383 HIS A O 1
ATOM 3030 N N . ALA A 1 384 ? 64.782 -8.356 11.015 1.00 43.81 384 ALA A N 1
ATOM 3031 C CA . ALA A 1 384 ? 64.860 -9.212 9.832 1.00 43.81 384 ALA A CA 1
ATOM 3032 C C . ALA A 1 384 ? 66.197 -9.016 9.110 1.00 43.81 384 ALA A C 1
ATOM 3034 O O . ALA A 1 384 ? 66.387 -8.058 8.362 1.00 43.81 384 ALA A O 1
ATOM 3035 N N . SER A 1 385 ? 67.128 -9.951 9.309 1.00 46.69 385 SER A N 1
ATOM 3036 C CA . SER A 1 385 ? 68.320 -10.084 8.469 1.00 46.69 385 SER A CA 1
ATOM 3037 C C . SER A 1 385 ? 67.865 -10.435 7.047 1.00 46.69 385 SER A C 1
ATOM 3039 O O . SER A 1 385 ? 67.555 -11.587 6.750 1.00 46.69 385 SER A O 1
ATOM 3041 N N . LEU A 1 386 ? 67.760 -9.440 6.167 1.00 45.12 386 LEU A N 1
ATOM 3042 C CA . LEU A 1 386 ? 67.468 -9.689 4.757 1.00 45.12 386 LEU A CA 1
ATOM 3043 C C . LEU A 1 386 ? 68.692 -10.346 4.092 1.00 45.12 386 LEU A C 1
ATOM 3045 O O . LEU A 1 386 ? 69.809 -9.847 4.260 1.00 45.12 386 LEU A O 1
ATOM 3049 N N . PRO A 1 387 ? 68.519 -11.439 3.327 1.00 42.28 387 PRO A N 1
ATOM 3050 C CA . PRO A 1 387 ? 69.608 -12.015 2.552 1.00 42.28 387 PRO A CA 1
ATOM 3051 C C . PRO A 1 387 ? 69.989 -11.071 1.396 1.00 42.28 387 PRO A C 1
ATOM 3053 O O . PRO A 1 387 ? 69.157 -10.282 0.935 1.00 42.28 387 PRO A O 1
ATOM 3056 N N . PRO A 1 388 ? 71.239 -11.128 0.904 1.00 41.34 388 PRO A N 1
ATOM 3057 C CA . PRO A 1 388 ? 71.680 -10.273 -0.189 1.00 41.34 388 PRO A CA 1
ATOM 3058 C C . PRO A 1 388 ? 70.869 -10.555 -1.461 1.00 41.34 388 PRO A C 1
ATOM 3060 O O . PRO A 1 388 ? 70.669 -11.707 -1.845 1.00 41.34 388 PRO A O 1
ATOM 3063 N N . PHE A 1 389 ? 70.416 -9.485 -2.122 1.00 42.31 389 PHE A N 1
ATOM 3064 C CA . PHE A 1 389 ? 69.705 -9.556 -3.400 1.00 42.31 389 PHE A CA 1
ATOM 3065 C C . PHE A 1 389 ? 70.513 -10.350 -4.446 1.00 42.31 389 PHE A C 1
ATOM 3067 O O . PHE A 1 389 ? 71.716 -10.102 -4.598 1.00 42.31 389 PHE A O 1
ATOM 3074 N N . PRO A 1 390 ? 69.878 -11.258 -5.212 1.00 38.97 390 PRO A N 1
ATOM 3075 C CA . PRO A 1 390 ? 70.559 -11.983 -6.271 1.00 38.97 390 PRO A CA 1
ATOM 3076 C C . PRO A 1 390 ? 70.925 -11.021 -7.404 1.00 38.97 390 PRO A C 1
ATOM 3078 O O . PRO A 1 390 ? 70.080 -10.316 -7.960 1.00 38.97 390 PRO A O 1
ATOM 3081 N N . ARG A 1 391 ? 72.214 -10.999 -7.751 1.00 39.00 391 ARG A N 1
ATOM 3082 C CA . ARG A 1 391 ? 72.708 -10.368 -8.976 1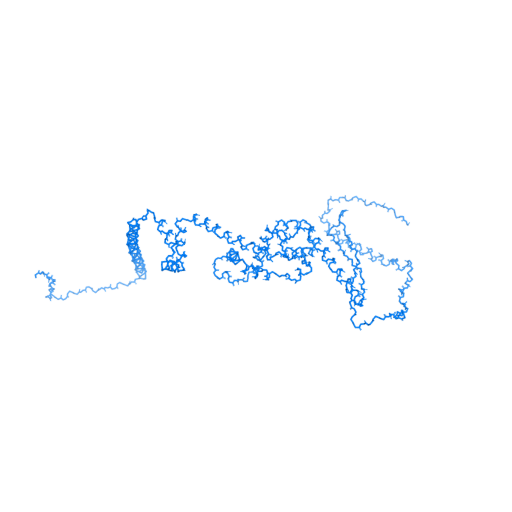.00 39.00 391 ARG A CA 1
ATOM 3083 C C . ARG A 1 391 ? 72.234 -11.206 -10.158 1.00 39.00 391 ARG A C 1
ATOM 3085 O O . ARG A 1 391 ? 72.807 -12.260 -10.415 1.00 39.00 391 ARG A O 1
ATOM 3092 N N . TYR A 1 392 ? 71.223 -10.740 -10.880 1.00 35.56 392 TYR A N 1
ATOM 3093 C CA . TYR A 1 392 ? 70.941 -11.269 -12.212 1.00 35.56 392 TYR A CA 1
ATOM 3094 C C . TYR A 1 392 ? 71.724 -10.471 -13.265 1.00 35.56 392 TYR A C 1
ATOM 3096 O O . TYR A 1 392 ? 71.778 -9.240 -13.171 1.00 35.56 392 TYR A O 1
ATOM 3104 N N . PRO A 1 393 ? 72.367 -11.144 -14.237 1.00 36.88 393 PRO A N 1
ATOM 3105 C CA . PRO A 1 393 ? 73.080 -10.477 -15.310 1.00 36.88 393 PRO A CA 1
ATOM 3106 C C . PRO A 1 393 ? 72.085 -9.869 -16.296 1.00 36.88 393 PRO A C 1
ATOM 3108 O O . PRO A 1 393 ? 71.093 -10.489 -16.677 1.00 36.88 393 PRO A O 1
ATOM 3111 N N . VAL A 1 394 ? 72.374 -8.636 -16.697 1.00 37.38 394 VAL A N 1
ATOM 3112 C CA . VAL A 1 394 ? 71.688 -7.938 -17.781 1.00 37.38 394 VAL A CA 1
ATOM 3113 C C . VAL A 1 394 ? 72.140 -8.584 -19.088 1.00 37.38 394 VAL A C 1
ATOM 3115 O O . VAL A 1 394 ? 73.323 -8.516 -19.420 1.00 37.38 394 VAL A O 1
ATOM 3118 N N . TYR A 1 395 ? 71.219 -9.218 -19.808 1.00 32.38 395 TYR A N 1
ATOM 3119 C CA . TYR A 1 395 ? 71.416 -9.538 -21.220 1.00 32.38 395 TYR A CA 1
ATOM 3120 C C . TYR A 1 395 ? 70.762 -8.426 -22.044 1.00 32.38 395 TYR A C 1
ATOM 3122 O O . TYR A 1 395 ? 69.624 -8.050 -21.763 1.00 32.38 395 TYR A O 1
ATOM 3130 N N . TYR A 1 396 ? 71.558 -7.860 -22.956 1.00 40.38 396 TYR A N 1
ATOM 3131 C CA . TYR A 1 396 ? 71.213 -6.759 -23.859 1.00 40.38 396 TYR A CA 1
ATOM 3132 C C . TYR A 1 396 ? 70.124 -7.132 -24.859 1.00 40.38 396 TYR A C 1
ATOM 3134 O O . TYR A 1 396 ? 70.145 -8.294 -25.328 1.00 40.38 396 TYR A O 1
#

Foldseek 3Di:
DDDDCDDDDDPPDDPDPDPDPPPDPCPPVNVVVVVVVVVVVVVVVVVVVVVVVVVVVVVVVVVVVVVVVVVVVVVVVVCVVVPDPDVVVVVVCQCVPPDPVSVVVVVVCCVVCVVVVLVVVCVVPVVVSVVVCCVVLVVLQVQLLVQLLVVFQDPDPDALVCLLVVDDLVVSLVVSCVSPVSLLVVLLCVQQNDDPVSSPDDPDPDDSSSVSSQVSQLSSCVVPVNGHSQQLNQLVVCVVVVHDQVNQVVCCVSSRHPHNVVNVVSVVSNVVVVVVVVVVLVVPFDKDKDKDKDWDWDDDPDDDPVDHTDIDIDMDIDIGTDPPDDPDDPPPVPDDPPPDDPPPPPDDPVNVDQDPVRVVVVVVVVVVVCCVVVVVCVVPPPPDPDDDDDDDDDDD

pLDDT: mean 79.19, std 15.29, range [32.38, 95.88]

Sequence (396 aa):
PNENTGPFIDMSGPPKKRPRRVTQPVTEAVRETAQREWKARQEEDAAKQAEMSARLEREEEAQRMAESAFRIGQVLDAVKTTGYRILHEFLAELLATKDQHQSSQVSQMLILHGHEFLDLIRSRQPEVVTQWISKAAGSILVEEGAKLAQRLSPPQNQSVTATLQNFSLESVLADAEYIAPTLCMLLRTLARGSDPESLAGGEGRRNTDLVITTVICMLAQTRNEKSSEYQTTMAFYLLACGATRSQFDVLNHAGICPSYRSALRKVRDLGQERLAEIRKLARNHLFMIIWDNLNFAFRVAQQRIGSHDHFDNGTTATLVLLWGIEAGDLPLNLLPPRKTRLPVLDFAAEDILPTLKDVKTWRGFIAGTSRTYCSKLTPYFEHASLPPFPRYPVYY

Radius of gyration: 47.7 Å; Cα contacts (8 Å, |Δi|>4): 220; chains: 1; bounding box: 117×64×148 Å

Mean predicted aligned error: 17.77 Å

Organism: Mycena rosella (NCBI:txid1033263)

Nearest PDB structures (foldseek):
  4p24-assembly1_D  TM=3.278E-01  e=9.933E+00  Staphylococcus aureus subsp. aureus Mu50

Secondary structure (DSSP, 8-state):
-----PPP----S--------------HHHHHHHHHHHHHHHHHHHHHHHHHHHHHHHHHHHHHHHHHHHHHHHHHHHHHHTT-SSHHHHHHHHHT---HHHHHHHHHHHHHHHHHHHHHHHHH-HHHHHHHHHHHHHHHHHHHHHHHHHHHSPPTT--HHHHHHH--HHHHHHHHHHH-HHHHHHHHHHHH-S-HHHHT----SS-HHHHHHHHHHHHHHHH-TT--HHHHHHHHHHHHTT--HHHHHHHHHTTSS--HHHHHHHHHHHHHHHHHHHHHHHHHS-EEEEEEEEEEEE--SS-BTTB--EEEEEEEEEEEE-TT-------GGGS-------------HHHHSPPHHHHHHHHHHHHHHHHHHHHTTGGG-TT--PPPPP------

Solvent-accessible surface area (backbone atoms only — not comparable to full-atom values): 23685 Å² total; per-residue (Å²): 144,79,88,83,82,72,83,83,77,85,78,89,61,82,79,79,77,70,77,76,80,75,77,69,81,77,48,70,71,58,52,52,50,51,50,52,53,52,49,52,49,51,52,51,52,50,51,52,50,52,54,51,51,56,47,51,52,50,52,53,50,50,49,53,51,51,55,48,53,51,54,51,49,54,52,57,50,52,46,44,75,76,66,40,92,45,74,65,58,52,52,50,50,60,75,65,44,82,49,69,68,61,35,50,51,52,49,52,46,43,72,76,45,34,66,62,51,52,49,51,50,31,74,75,41,48,69,65,44,49,55,49,48,54,54,55,53,44,54,52,46,54,53,23,49,50,55,44,29,59,69,44,30,65,62,91,87,64,52,61,61,56,45,63,72,70,64,51,70,67,59,54,38,55,52,37,48,72,59,23,45,68,56,49,51,52,53,47,36,72,75,43,40,86,48,71,74,50,64,69,68,71,95,53,100,60,66,61,65,62,51,51,39,51,51,51,48,27,59,22,22,77,76,32,87,80,20,34,54,64,23,52,48,44,30,52,52,39,54,74,72,66,57,50,66,69,58,29,51,56,37,26,76,67,43,55,23,53,46,50,70,57,40,53,47,50,52,50,52,38,52,51,54,49,50,53,49,50,54,53,47,62,74,76,43,55,66,47,77,50,72,49,79,46,72,46,75,49,77,52,100,64,75,45,102,91,42,62,68,48,71,51,77,44,77,48,75,46,80,43,77,48,81,94,62,76,100,64,84,77,62,82,78,72,61,72,77,80,82,76,62,76,79,84,73,86,76,53,75,72,78,74,49,75,49,76,66,50,51,50,52,50,52,50,47,52,54,48,52,51,50,62,52,47,66,75,45,50,92,78,48,87,83,62,87,75,77,83,80,83,87,74,84,86,79,132